Protein AF-0000000085146645 (afdb_homodimer)

InterPro domains:
  IPR000453 Chorismate synthase [MF_00300] (8-371)
  IPR000453 Chorismate synthase [PF01264] (8-364)
  IPR000453 Chorismate synthase [PIRSF001456] (1-369)
  IPR000453 Chorismate synthase [PTHR21085] (1-373)
  IPR000453 Chorismate synthase [TIGR00033] (8-369)
  IPR000453 Chorismate synthase [cd07304] (8-362)
  IPR020541 Chorismate synthase, conserved site [PS00787] (14-29)
  IPR020541 Chorismate synthase, conserved site [PS00788] (123-139)
  IPR020541 Chorismate synthase, conserved site [PS00789] (338-354)
  IPR035904 Chorismate synthase AroC superfamily [G3DSA:3.60.150.10] (7-377)
  IPR035904 Chorismate synthase AroC superfamily [SSF103263] (1-368)

Radius of gyration: 25.18 Å; Cα contacts (8 Å, |Δi|>4): 1843; chains: 2; bounding box: 73×65×59 Å

Solvent-accessible surface area (backbone atoms only — not comparable to full-atom values): 36967 Å² total; per-residue (Å²): 96,52,62,46,69,81,59,33,24,40,35,51,45,46,39,72,70,38,70,38,35,18,27,37,34,35,56,50,64,57,68,42,77,57,58,55,79,68,29,41,60,51,44,55,59,38,42,80,83,70,47,94,78,67,62,76,94,72,54,75,62,54,65,40,78,75,43,32,59,58,96,45,19,28,65,41,48,55,32,32,37,40,25,59,50,82,77,64,59,85,69,73,61,48,79,71,59,71,42,36,47,54,38,63,38,20,25,53,22,38,32,64,52,66,72,54,64,44,87,77,34,34,35,53,35,36,69,62,40,46,56,18,49,25,46,51,9,33,54,28,39,56,55,40,32,72,72,54,56,37,42,70,36,44,31,33,44,30,37,38,86,44,64,57,82,71,52,71,85,36,67,68,37,49,49,46,66,76,62,66,44,57,69,58,21,60,69,50,45,75,55,18,24,78,51,73,91,46,36,63,59,33,50,51,52,47,48,52,27,42,74,64,34,28,12,31,10,14,27,36,35,36,32,35,35,54,48,67,56,22,32,44,19,47,36,52,50,4,36,64,3,47,48,31,19,45,52,32,24,40,74,57,39,24,29,33,29,33,31,30,19,68,74,29,12,53,34,36,15,86,74,44,40,24,33,37,40,48,36,78,87,76,68,42,73,41,53,82,49,62,45,58,18,20,40,24,43,24,13,20,54,44,52,50,31,34,35,38,36,23,25,43,25,32,46,68,37,43,45,76,40,74,26,20,29,77,89,38,46,76,45,74,48,64,47,82,68,90,58,67,24,51,56,49,52,44,41,31,42,48,54,37,10,42,49,23,37,49,50,42,18,32,46,53,55,43,49,55,50,51,53,57,49,57,70,74,101,98,52,62,45,68,83,58,32,27,40,33,51,46,48,39,73,70,38,70,37,36,18,27,38,35,34,56,50,66,56,66,41,76,55,55,56,79,66,29,42,60,48,47,54,59,38,41,80,81,70,46,94,77,66,60,77,93,73,55,74,65,54,64,41,77,75,44,30,60,57,95,46,19,28,65,42,47,56,32,33,37,40,26,58,50,83,76,65,60,85,68,72,60,48,79,70,58,72,44,37,44,53,36,62,37,22,26,54,22,37,31,62,51,67,72,56,66,45,86,78,33,34,35,52,33,37,67,62,41,45,54,20,47,24,46,51,9,33,54,28,39,55,56,40,32,72,72,53,56,38,43,69,35,44,32,34,42,29,37,38,86,46,63,56,82,70,52,73,84,36,67,68,38,50,48,45,65,72,62,68,46,58,67,57,21,60,69,49,45,76,54,19,23,79,51,71,92,47,35,63,57,33,50,50,51,47,49,52,27,42,73,64,35,27,11,30,10,12,27,36,34,36,32,35,37,54,47,69,57,22,30,44,19,46,37,52,50,4,37,64,2,46,48,32,19,46,51,31,24,40,75,59,40,24,28,33,29,33,31,29,19,71,72,30,12,53,34,35,16,86,73,45,40,24,33,36,39,50,35,78,86,77,68,42,74,42,52,80,49,62,42,56,17,21,40,24,44,26,13,21,54,44,51,52,32,35,36,38,36,24,23,43,25,32,46,68,36,43,46,75,39,74,26,20,29,77,88,38,47,76,46,72,48,63,48,84,67,91,58,64,24,52,55,48,52,42,41,31,40,46,54,36,11,44,49,23,38,49,50,42,18,31,46,52,55,41,49,55,51,51,53,56,48,57,71,74,100

Nearest PDB structures (foldseek):
  7rca-assembly1_A  TM=9.842E-01  e=4.032E-56  Clavispora lusitaniae
  1r53-assembly1_A  TM=9.708E-01  e=3.117E-45  Saccharomyces cerevisiae
  1r52-assembly1_A  TM=9.720E-01  e=1.132E-44  Saccharomyces cerevisiae
  1r52-assembly1_C  TM=9.662E-01  e=2.618E-43  Saccharomyces cerevisiae
  1r52-assembly1_D  TM=9.661E-01  e=3.466E-43  Saccharomyces cerevisiae

Organism: Naumovozyma dairenensis (strain ATCC 10597 / BCRC 20456 / CBS 421 / NBRC 0211 / NRRL Y-12639) (NCBI:txid1071378)

Foldseek 3Di:
DQWDFDQFIKGWDDWQQDFKTAIKTANQDWFDFADQVLQVVLLLLLDPPPDPPDDPVPDAFRKDWDDQDDPRTGHNGIIIIITGDDDNPLPPLDPVLLFAQFPPACQLVVCVVPVDADSVRNICLDLSRLSRLLRSLSSLQSVQCVVFNKAKFKAFAWWAPQGHPCQLVDVVNVVCLVDPHNVQQVVLDLRSHNDPVRSVVNVVSLVVQLVVQAATKGKMKMKIARADWFFFDLPCTQLQNLLFVLQVSRPQWDDKAKQNGPVCVPPDPVGQDFCWDADPVVRGIDTPGGSVQQGDSSIGPNDMHMMMIIGGIDRDTQDWDWDATPVGHIDIDGDDDRDRRYSHSSCGSSSSSSSSSSSSSRVVVVVVVVVVVVVVD/DQWDFDQFIKGWDDWQQDFKTAIKTANQDWFDFADQVLQVVLLLLLDPPPDPPDDPVPDAFRKDWDDQDDPRIGHNGIIIIITGDDDNPLPPLDPVLLFAQFPPAQQLVVCVVPVDADSVRNICLDLSRLSRLLRSLSSLQSVQCVVFNKAKFKAFAWWAPQGHDCQLVDVVNVVCLVDPHNVQQVVLDLRSHNDPVRSVVNVVSLVVQLVVQAATKGKMKMKIARADWFFFDLPCTQLQNLLFVLQVSRPQWDDKAKQNGPVCVPPDPVGQDFCWDADPVVRDIDTPGGSVQQGDSSIGPNHMHMMMIIGGIDRDTQDWDWDATPVGHIDIDGDDDRDRRYSRSSCGSSSSSSSSSSSSSRVVVVVVVVVVVVVVD

Secondary structure (DSSP, 8-state):
--EE-SSSEEEEE--TTSSEEEEEEE-PPTT-B--HHHHHHHHHHHSS---TT--GGG-SS-EEE-SSEETTEE-SS-EEEEEE-S---GGGS-TTGGGSPPTTSSHHHHHHHHS---TTSSGGGSGGGHHHHHHHHHHHHHHHHHHH--EEEEEEEEETTEE----TT-HHHHHHHHH--HHHHHHTGGG--S-HHHHHHHHHHHHHHHHTT----EEEEEEEESPPTT-B-SSTT-HHHHHHHHHHTSTTB-EEEETTTTGGGGS-HHHHS--EEEETTTTEEEES--TT-SEETTEE-SSPEEEEEEEPPPS--SS-EEEE-TTS-EEEE---S---S--TGGGHHHHHHHHHHHHHHHHHHHHHHHHHHHHH-/--EE-SSSEEEEE--TTSSEEEEEEE-PPTT-B--HHHHHHHHHHHSS---TT--GGG-SS-EEE-SSEETTEE-SS-EEEEEE-S---GGGS-TTGGGSPPTTSSHHHHHHHHS--BTTBSGGGSGGGHHHHHHHHHHHHHHHHHHH--EEEEEEEEETTEE----TT-HHHHHHHHH--HHHHHHTGGG--S-HHHHHHHHHHHHHHHHTT----EEEEEEEESPPTT-B-SSTT-HHHHHHHHHHTSTTB-EEEETTTTGGGGS-HHHHS--EEEETTTTEEEES--TT-SEETTEE-SSPEEEEEEEPPPS--SS-EEEE-TTS-EEEE---S---S--TGGGHHHHHHHHHHHHHHHHHHHHHHHHHHHHH-

Structure (mmCIF, N/CA/C/O backbone):
data_AF-0000000085146645-model_v1
#
loop_
_entity.id
_entity.type
_entity.pdbx_description
1 polymer 'Chorismate synthase'
#
loop_
_atom_site.group_PDB
_atom_site.id
_atom_site.type_symbol
_atom_site.label_atom_id
_atom_site.label_alt_id
_atom_site.label_comp_id
_atom_site.label_asym_id
_atom_site.label_entity_id
_atom_site.label_seq_id
_atom_site.pdbx_PDB_ins_code
_atom_site.Cartn_x
_atom_site.Cartn_y
_atom_site.Cartn_z
_atom_site.occupancy
_atom_site.B_iso_or_equiv
_atom_site.auth_seq_id
_atom_site.auth_comp_id
_atom_site.auth_asym_id
_atom_site.auth_atom_id
_atom_site.pdbx_PDB_model_num
ATOM 1 N N . MET A 1 1 ? -11.82 7.742 -9.32 1 82.81 1 MET A N 1
ATOM 2 C CA . MET A 1 1 ? -11.203 6.953 -10.383 1 82.81 1 MET A CA 1
ATOM 3 C C . MET A 1 1 ? -11.664 5.5 -10.312 1 82.81 1 MET A C 1
ATOM 5 O O . MET A 1 1 ? -11.648 4.887 -9.242 1 82.81 1 MET A O 1
ATOM 9 N N . SER A 1 2 ? -12.125 5.027 -11.336 1 94.31 2 SER A N 1
ATOM 10 C CA . SER A 1 2 ? -12.781 3.727 -11.406 1 94.31 2 SER A CA 1
ATOM 11 C C . SER A 1 2 ? -11.984 2.744 -12.25 1 94.31 2 SER A C 1
ATOM 13 O O . SER A 1 2 ? -12.477 1.673 -12.602 1 94.31 2 SER A O 1
ATOM 15 N N . THR A 1 3 ? -10.758 3.148 -12.586 1 97.56 3 THR A N 1
ATOM 16 C CA . THR A 1 3 ? -9.93 2.316 -13.453 1 97.56 3 THR A CA 1
ATOM 17 C C . THR A 1 3 ? -8.641 1.914 -12.75 1 97.56 3 THR A C 1
ATOM 19 O O . THR A 1 3 ? -8.016 2.73 -12.062 1 97.56 3 THR A O 1
ATOM 22 N N . PHE A 1 4 ? -8.227 0.668 -12.938 1 98.31 4 PHE A N 1
ATOM 23 C CA . PHE A 1 4 ? -7 0.129 -12.359 1 98.31 4 PHE A CA 1
ATOM 24 C C . PHE A 1 4 ? -6.152 -0.554 -13.422 1 98.31 4 PHE A C 1
ATOM 26 O O . PHE A 1 4 ? -6.656 -1.37 -14.195 1 98.31 4 PHE A O 1
ATOM 33 N N . GLY A 1 5 ? -4.84 -0.181 -13.461 1 97.88 5 GLY A N 1
ATOM 34 C CA . GLY A 1 5 ? -3.924 -0.794 -14.406 1 97.88 5 GLY A CA 1
ATOM 35 C C . GLY A 1 5 ? -3.52 0.137 -15.531 1 97.88 5 GLY A C 1
ATOM 36 O O . GLY A 1 5 ? -4.117 1.2 -15.711 1 97.88 5 GLY A O 1
ATOM 37 N N . LYS A 1 6 ? -2.49 -0.264 -16.344 1 97.19 6 LYS A N 1
ATOM 38 C CA . LYS A 1 6 ? -1.971 0.554 -17.438 1 97.19 6 LYS A CA 1
ATOM 39 C C . LYS A 1 6 ? -2.195 -0.124 -18.781 1 97.19 6 LYS A C 1
ATOM 41 O O . LYS A 1 6 ? -2.781 0.47 -19.703 1 97.19 6 LYS A O 1
ATOM 46 N N . LEU A 1 7 ? -1.665 -1.356 -18.922 1 98.06 7 LEU A N 1
ATOM 47 C CA . LEU A 1 7 ? -1.851 -2.117 -20.156 1 98.06 7 LEU A CA 1
ATOM 48 C C . LEU A 1 7 ? -2.98 -3.131 -20 1 98.06 7 LEU A C 1
ATOM 50 O O . LEU A 1 7 ? -3.801 -3.293 -20.906 1 98.06 7 LEU A O 1
ATOM 54 N N . PHE A 1 8 ? -2.965 -3.941 -18.969 1 98.38 8 PHE A N 1
ATOM 55 C CA . PHE A 1 8 ? -4.121 -4.715 -18.531 1 98.38 8 PHE A CA 1
ATOM 56 C C . PHE A 1 8 ? -4.973 -3.914 -17.562 1 98.38 8 PHE A C 1
ATOM 58 O O . PHE A 1 8 ? -4.695 -3.885 -16.359 1 98.38 8 PHE A O 1
ATOM 65 N N . LYS A 1 9 ? -6.062 -3.371 -18.031 1 97.75 9 LYS A N 1
ATOM 66 C CA . LYS A 1 9 ? -6.816 -2.352 -17.312 1 97.75 9 LYS A CA 1
ATOM 67 C C . LYS A 1 9 ? -8.242 -2.811 -17.031 1 97.75 9 LYS A C 1
ATOM 69 O O . LYS A 1 9 ? -8.883 -3.41 -17.891 1 97.75 9 LYS A O 1
ATOM 74 N N . VAL A 1 10 ? -8.703 -2.525 -15.844 1 98.75 10 VAL A N 1
ATOM 75 C CA . VAL A 1 10 ? -10.094 -2.828 -15.508 1 98.75 10 VAL A CA 1
ATOM 76 C C . VAL A 1 10 ? -10.812 -1.554 -15.062 1 98.75 10 VAL A C 1
ATOM 78 O O . VAL A 1 10 ? -10.273 -0.772 -14.281 1 98.75 10 VAL A O 1
ATOM 81 N N . THR A 1 11 ? -11.875 -1.227 -15.633 1 98.5 11 THR A N 1
ATOM 82 C CA . THR A 1 11 ? -12.797 -0.184 -15.195 1 98.5 11 THR A CA 1
ATOM 83 C C . THR A 1 11 ? -14.094 -0.795 -14.664 1 98.5 11 THR A C 1
ATOM 85 O O . THR A 1 11 ? -14.773 -1.538 -15.367 1 98.5 11 THR A O 1
ATOM 88 N N . THR A 1 12 ? -14.453 -0.524 -13.422 1 97.94 12 THR A N 1
ATOM 89 C CA . THR A 1 12 ? -15.672 -1.071 -12.844 1 97.94 12 THR A CA 1
ATOM 90 C C . THR A 1 12 ? -16.781 -0.031 -12.852 1 97.94 12 THR A C 1
ATOM 92 O O . THR A 1 12 ? -16.531 1.166 -12.984 1 97.94 12 THR A O 1
ATOM 95 N N . TYR A 1 13 ? -18.016 -0.525 -12.789 1 95.69 13 TYR A N 1
ATOM 96 C CA . TYR A 1 13 ? -19.188 0.35 -12.648 1 95.69 13 TYR A CA 1
ATOM 97 C C . TYR A 1 13 ? -20.219 -0.271 -11.727 1 95.69 13 TYR A C 1
ATOM 99 O O . TYR A 1 13 ? -20.141 -1.457 -11.398 1 95.69 13 TYR A O 1
ATOM 107 N N . GLY A 1 14 ? -21.156 0.613 -11.312 1 90.69 14 GLY A N 1
ATOM 108 C CA . GLY A 1 14 ? -22.344 0.15 -10.602 1 90.69 14 GLY A CA 1
ATOM 109 C C . GLY A 1 14 ? -22.297 0.441 -9.109 1 90.69 14 GLY A C 1
ATOM 110 O O . GLY A 1 14 ? -21.219 0.427 -8.508 1 90.69 14 GLY A O 1
ATOM 111 N N . GLU A 1 15 ? -23.453 0.707 -8.586 1 85.5 15 GLU A N 1
ATOM 112 C CA . GLU A 1 15 ? -23.688 0.853 -7.152 1 85.5 15 GLU A CA 1
ATOM 113 C C . GLU A 1 15 ? -24.469 -0.34 -6.594 1 85.5 15 GLU A C 1
ATOM 115 O O . GLU A 1 15 ? -25.031 -1.127 -7.352 1 85.5 15 GLU A O 1
ATOM 120 N N . SER A 1 16 ? -24.562 -0.503 -5.332 1 78.94 16 SER A N 1
ATOM 121 C CA . SER A 1 16 ? -25.156 -1.659 -4.664 1 78.94 16 SER A CA 1
ATOM 122 C C . SER A 1 16 ? -26.609 -1.851 -5.07 1 78.94 16 SER A C 1
ATOM 124 O O . SER A 1 16 ? -27.078 -2.982 -5.219 1 78.94 16 SER A O 1
ATOM 126 N N . HIS A 1 17 ? -27.312 -0.813 -5.324 1 78.38 17 HIS A N 1
ATOM 127 C CA . HIS A 1 17 ? -28.75 -0.969 -5.516 1 78.38 17 HIS A CA 1
ATOM 128 C C . HIS A 1 17 ? -29.156 -0.636 -6.945 1 78.38 17 HIS A C 1
ATOM 130 O O . HIS A 1 17 ? -30.344 -0.47 -7.238 1 78.38 17 HIS A O 1
ATOM 136 N N . CYS A 1 18 ? -28.188 -0.656 -7.746 1 86 18 CYS A N 1
ATOM 137 C CA . CYS A 1 18 ? -28.516 -0.415 -9.148 1 86 18 CYS A CA 1
ATOM 138 C C . CYS A 1 18 ? -28.875 -1.718 -9.859 1 86 18 CYS A C 1
ATOM 140 O O . CYS A 1 18 ? -28.906 -2.779 -9.234 1 86 18 CYS A O 1
ATOM 142 N N . LYS A 1 19 ? -29.172 -1.614 -11.109 1 89.06 19 LYS A N 1
ATOM 143 C CA . LYS A 1 19 ? -29.641 -2.76 -11.883 1 89.06 19 LYS A CA 1
ATOM 144 C C . LYS A 1 19 ? -28.562 -3.826 -12.008 1 89.06 19 LYS A C 1
ATOM 146 O O . LYS A 1 19 ? -28.859 -5.023 -12.023 1 89.06 19 LYS A O 1
ATOM 151 N N . SER A 1 20 ? -27.344 -3.381 -12.188 1 93.62 20 SER A N 1
ATOM 152 C CA . SER A 1 20 ? -26.234 -4.324 -12.352 1 93.62 20 SER A CA 1
ATOM 153 C C . SER A 1 20 ? -24.906 -3.693 -11.945 1 93.62 20 SER A C 1
ATOM 155 O O . SER A 1 20 ? -24.812 -2.471 -11.82 1 93.62 20 SER A O 1
ATOM 157 N N . VAL A 1 21 ? -24.016 -4.57 -11.609 1 94.81 21 VAL A N 1
ATOM 158 C CA . VAL A 1 21 ? -22.609 -4.191 -11.469 1 94.81 21 VAL A CA 1
ATOM 159 C C . VAL A 1 21 ? -21.766 -4.914 -12.523 1 94.81 21 VAL A C 1
ATOM 161 O O . VAL A 1 21 ? -22.219 -5.883 -13.133 1 94.81 21 VAL A O 1
ATOM 164 N N . GLY A 1 22 ? -20.594 -4.352 -12.797 1 96.69 22 GLY A N 1
ATOM 165 C CA . GLY A 1 22 ? -19.75 -4.984 -13.805 1 96.69 22 GLY A CA 1
ATOM 166 C C . GLY A 1 22 ? -18.438 -4.27 -14.008 1 96.69 22 GLY A C 1
ATOM 167 O O . GLY A 1 22 ? -17.969 -3.533 -13.133 1 96.69 22 GLY A O 1
ATOM 168 N N . CYS A 1 23 ? -17.781 -4.688 -15.141 1 98.56 23 CYS A N 1
ATOM 169 C CA . CYS A 1 23 ? -16.484 -4.098 -15.469 1 98.56 23 CYS A CA 1
ATOM 170 C C . CYS A 1 23 ? -16.203 -4.199 -16.953 1 98.56 23 CYS A C 1
ATOM 172 O O . CYS A 1 23 ? -16.906 -4.906 -17.688 1 98.56 23 CYS A O 1
ATOM 174 N N . ILE A 1 24 ? -15.312 -3.387 -17.422 1 98.69 24 ILE A N 1
ATOM 175 C CA . ILE A 1 24 ? -14.672 -3.479 -18.734 1 98.69 24 ILE A CA 1
ATOM 176 C C . ILE A 1 24 ? -13.18 -3.756 -18.547 1 98.69 24 ILE A C 1
ATOM 178 O O . ILE A 1 24 ? -12.492 -3.047 -17.812 1 98.69 24 ILE A O 1
ATOM 182 N N . VAL A 1 25 ? -12.711 -4.809 -19.156 1 98.75 25 VAL A N 1
ATOM 183 C CA . VAL A 1 25 ? -11.297 -5.164 -19.125 1 98.75 25 VAL A CA 1
ATOM 184 C C . VAL A 1 25 ? -10.664 -4.898 -20.5 1 98.75 25 VAL A C 1
ATOM 186 O O . VAL A 1 25 ? -11.117 -5.438 -21.5 1 98.75 25 VAL A O 1
ATOM 189 N N . ASP A 1 26 ? -9.656 -4.082 -20.469 1 98.38 26 ASP A N 1
ATOM 190 C CA . ASP A 1 26 ? -8.875 -3.773 -21.672 1 98.38 26 ASP A CA 1
ATOM 191 C C . ASP A 1 26 ? -7.469 -4.352 -21.578 1 98.38 26 ASP A C 1
ATOM 193 O O . ASP A 1 26 ? -6.898 -4.434 -20.484 1 98.38 26 ASP A O 1
ATOM 197 N N . GLY A 1 27 ? -6.973 -4.812 -22.703 1 98 27 GLY A N 1
ATOM 198 C CA . GLY A 1 27 ? -5.605 -5.305 -22.734 1 98 27 GLY A CA 1
ATOM 199 C C . GLY A 1 27 ? -5.512 -6.816 -22.609 1 98 27 GLY A C 1
ATOM 200 O O . GLY A 1 27 ? -4.418 -7.363 -22.438 1 98 27 GLY A O 1
ATOM 201 N N . VAL A 1 28 ? -6.656 -7.504 -22.719 1 97.94 28 VAL A N 1
ATOM 202 C CA . VAL A 1 28 ? -6.641 -8.961 -22.734 1 97.94 28 VAL A CA 1
ATOM 203 C C . VAL A 1 28 ? -6.035 -9.461 -24.047 1 97.94 28 VAL A C 1
ATOM 205 O O . VAL A 1 28 ? -6.395 -8.977 -25.125 1 97.94 28 VAL A O 1
ATOM 208 N N . PRO A 1 29 ? -5.152 -10.406 -23.953 1 96.88 29 PRO A N 1
ATOM 209 C CA . PRO A 1 29 ? -4.566 -10.922 -25.188 1 96.88 29 PRO A CA 1
ATOM 210 C C . PRO A 1 29 ? -5.605 -11.562 -26.109 1 96.88 29 PRO A C 1
ATOM 212 O O . PRO A 1 29 ? -6.516 -12.242 -25.625 1 96.88 29 PRO A O 1
ATOM 215 N N . PRO A 1 30 ? -5.43 -11.367 -27.453 1 97.69 30 PRO A N 1
ATOM 216 C CA . PRO A 1 30 ? -6.316 -12.062 -28.391 1 97.69 30 PRO A CA 1
ATOM 217 C C . PRO A 1 30 ? -6.02 -13.562 -28.484 1 97.69 30 PRO A C 1
ATOM 219 O O . PRO A 1 30 ? -4.863 -13.969 -28.375 1 97.69 30 PRO A O 1
ATOM 222 N N . GLY A 1 31 ? -7.086 -14.352 -28.625 1 97.94 31 GLY A N 1
ATOM 223 C CA . GLY A 1 31 ? -6.918 -15.758 -28.953 1 97.94 31 GLY A CA 1
ATOM 224 C C . GLY A 1 31 ? -7.02 -16.672 -27.734 1 97.94 31 GLY A C 1
ATOM 225 O O . GLY A 1 31 ? -7.023 -17.891 -27.875 1 97.94 31 GLY A O 1
ATOM 226 N N . MET A 1 32 ? -7.168 -16.094 -26.562 1 97.69 32 MET A N 1
ATOM 227 C CA . MET A 1 32 ? -7.332 -16.906 -25.359 1 97.69 32 MET A CA 1
ATOM 228 C C . MET A 1 32 ? -8.75 -17.469 -25.266 1 97.69 32 MET A C 1
ATOM 230 O O . MET A 1 32 ? -9.719 -16.766 -25.562 1 97.69 32 MET A O 1
ATOM 234 N N . THR A 1 33 ? -8.859 -18.766 -24.859 1 98.38 33 THR A N 1
ATOM 235 C CA . THR A 1 33 ? -10.18 -19.312 -24.594 1 98.38 33 THR A CA 1
ATOM 236 C C . THR A 1 33 ? -10.789 -18.688 -23.344 1 98.38 33 THR A C 1
ATOM 238 O O . THR A 1 33 ? -10.125 -18.578 -22.312 1 98.38 33 THR A O 1
ATOM 241 N N . LEU A 1 34 ? -12.023 -18.312 -23.453 1 98.31 34 LEU A N 1
ATOM 242 C CA . LEU A 1 34 ? -12.68 -17.672 -22.312 1 98.31 34 LEU A CA 1
ATOM 243 C C . LEU A 1 34 ? -14.195 -17.797 -22.422 1 98.31 34 LEU A C 1
ATOM 245 O O . LEU A 1 34 ? -14.773 -17.484 -23.469 1 98.31 34 LEU A O 1
ATOM 249 N N . THR A 1 35 ? -14.812 -18.312 -21.422 1 98.19 35 THR A N 1
ATOM 250 C CA . THR A 1 35 ? -16.266 -18.359 -21.266 1 98.19 35 THR A CA 1
ATOM 251 C C . THR A 1 35 ? -16.672 -17.938 -19.875 1 98.19 35 THR A C 1
ATOM 253 O O . THR A 1 35 ? -15.828 -17.703 -19.016 1 98.19 35 THR A O 1
ATOM 256 N N . GLU A 1 36 ? -17.938 -17.797 -19.656 1 98.19 36 GLU A N 1
ATOM 257 C CA . GLU A 1 36 ? -18.453 -17.438 -18.328 1 98.19 36 GLU A CA 1
ATOM 258 C C . GLU A 1 36 ? -18.047 -18.469 -17.297 1 98.19 36 GLU A C 1
ATOM 260 O O . GLU A 1 36 ? -17.812 -18.125 -16.125 1 98.19 36 GLU A O 1
ATOM 265 N N . ALA A 1 37 ? -17.891 -19.688 -17.672 1 97.81 37 ALA A N 1
ATOM 266 C CA . ALA A 1 37 ? -17.562 -20.781 -16.766 1 97.81 37 ALA A CA 1
ATOM 267 C C . ALA A 1 37 ? -16.156 -20.609 -16.188 1 97.81 37 ALA A C 1
ATOM 269 O O . ALA A 1 37 ? -15.844 -21.141 -15.117 1 97.81 37 ALA A O 1
ATOM 270 N N . ASP A 1 38 ? -15.312 -19.844 -16.891 1 98 38 ASP A N 1
ATOM 271 C CA . ASP A 1 38 ? -13.961 -19.562 -16.422 1 98 38 ASP A CA 1
ATOM 272 C C . ASP A 1 38 ? -13.969 -18.5 -15.312 1 98 38 ASP A C 1
ATOM 274 O O . ASP A 1 38 ? -13.031 -18.422 -14.523 1 98 38 ASP A O 1
ATOM 278 N N . ILE A 1 39 ? -15.016 -17.734 -15.242 1 98.31 39 ILE A N 1
ATOM 279 C CA . ILE A 1 39 ? -15.078 -16.578 -14.367 1 98.31 39 ILE A CA 1
ATOM 280 C C . ILE A 1 39 ? -15.953 -16.891 -13.156 1 98.31 39 ILE A C 1
ATOM 282 O O . ILE A 1 39 ? -15.633 -16.5 -12.031 1 98.31 39 ILE A O 1
ATOM 286 N N . GLN A 1 40 ? -16.984 -17.656 -13.336 1 97.38 40 GLN A N 1
ATOM 287 C CA . GLN A 1 40 ? -18.062 -17.859 -12.383 1 97.38 40 GLN A CA 1
ATOM 288 C C . GLN A 1 40 ? -17.547 -18.469 -11.078 1 97.38 40 GLN A C 1
ATOM 290 O O . GLN A 1 40 ? -18.016 -18.125 -9.992 1 97.38 40 GLN A O 1
ATOM 295 N N . PRO A 1 41 ? -16.594 -19.391 -11.125 1 96.31 41 PRO A N 1
ATOM 296 C CA . PRO A 1 41 ? -16.125 -19.984 -9.875 1 96.31 41 PRO A CA 1
ATOM 297 C C . PRO A 1 41 ? -15.602 -18.953 -8.883 1 96.31 41 PRO A C 1
ATOM 299 O O . PRO A 1 41 ? -15.875 -19.047 -7.68 1 96.31 41 PRO A O 1
ATOM 302 N N . GLN A 1 42 ? -14.852 -17.953 -9.32 1 97 42 GLN A N 1
ATOM 303 C CA . GLN A 1 42 ? -14.336 -16.922 -8.43 1 97 42 GLN A CA 1
ATOM 304 C C . GLN A 1 42 ? -15.469 -16.062 -7.867 1 97 42 GLN A C 1
ATOM 306 O O . GLN A 1 42 ? -15.43 -15.656 -6.703 1 97 42 GLN A O 1
ATOM 311 N N . LEU A 1 43 ? -16.438 -15.789 -8.695 1 96.81 43 LEU A N 1
ATOM 312 C CA . LEU A 1 43 ? -17.594 -15.031 -8.227 1 96.81 43 LEU A CA 1
ATOM 313 C C . LEU A 1 43 ? -18.359 -15.82 -7.172 1 96.81 43 LEU A C 1
ATOM 315 O O . LEU A 1 43 ? -18.844 -15.25 -6.191 1 96.81 43 LEU A O 1
ATOM 319 N N . THR A 1 44 ? -18.469 -17.109 -7.379 1 94.38 44 THR A N 1
ATOM 320 C CA . THR A 1 44 ? -19.141 -17.984 -6.414 1 94.38 44 THR A CA 1
ATOM 321 C C . THR A 1 44 ? -18.391 -17.984 -5.082 1 94.38 44 THR A C 1
ATOM 323 O O . THR A 1 44 ? -19.016 -17.938 -4.02 1 94.38 44 THR A O 1
ATOM 326 N N . ARG A 1 45 ? -17.109 -18.047 -5.137 1 94.62 45 ARG A N 1
ATOM 327 C CA . ARG A 1 45 ? -16.266 -18.031 -3.939 1 94.62 45 ARG A CA 1
ATOM 328 C C . ARG A 1 45 ? -16.453 -16.734 -3.164 1 94.62 45 ARG A C 1
ATOM 330 O O . ARG A 1 45 ? -16.312 -16.719 -1.94 1 94.62 45 ARG A O 1
ATOM 337 N N . ARG A 1 46 ? -16.781 -15.648 -3.814 1 94.25 46 ARG A N 1
ATOM 338 C CA . ARG A 1 46 ? -16.891 -14.328 -3.205 1 94.25 46 ARG A CA 1
ATOM 339 C C . ARG A 1 46 ? -18.25 -14.172 -2.514 1 94.25 46 ARG A C 1
ATOM 341 O O . ARG A 1 46 ? -18.391 -13.344 -1.606 1 94.25 46 ARG A O 1
ATOM 348 N N . ARG A 1 47 ? -19.188 -14.867 -2.939 1 86.94 47 ARG A N 1
ATOM 349 C CA . ARG A 1 47 ? -20.562 -14.695 -2.494 1 86.94 47 ARG A CA 1
ATOM 350 C C . ARG A 1 47 ? -20.719 -15.07 -1.024 1 86.94 47 ARG A C 1
ATOM 352 O O . ARG A 1 47 ? -20.109 -16.031 -0.558 1 86.94 47 ARG A O 1
ATOM 359 N N . PRO A 1 48 ? -21.578 -14.328 -0.37 1 73.56 48 PRO A N 1
ATOM 360 C CA . PRO A 1 48 ? -21.859 -14.703 1.017 1 73.56 48 PRO A CA 1
ATOM 361 C C . PRO A 1 48 ? -22.625 -16.016 1.126 1 73.56 48 PRO A C 1
ATOM 363 O O . PRO A 1 48 ? -23.266 -16.438 0.164 1 73.56 48 PRO A O 1
ATOM 366 N N . GLY A 1 49 ? -22.703 -16.562 2.268 1 61.91 49 GLY A N 1
ATOM 367 C CA . GLY A 1 49 ? -23.562 -17.672 2.621 1 61.91 49 GLY A CA 1
ATOM 368 C C . GLY A 1 49 ? -23.203 -18.969 1.901 1 61.91 49 GLY A C 1
ATOM 369 O O . GLY A 1 49 ? -24.078 -19.75 1.53 1 61.91 49 GLY A O 1
ATOM 370 N N . GLN A 1 50 ? -21.875 -19.109 1.441 1 56.12 50 GLN A N 1
ATOM 371 C CA . GLN A 1 50 ? -21.5 -20.281 0.667 1 56.12 50 GLN A CA 1
ATOM 372 C C . GLN A 1 50 ? -21.641 -21.562 1.502 1 56.12 50 GLN A C 1
ATOM 374 O O . GLN A 1 50 ? -20.984 -21.688 2.543 1 56.12 50 GLN A O 1
ATOM 379 N N . SER A 1 51 ? -22.75 -21.781 2.041 1 46.03 51 SER A N 1
ATOM 380 C CA . SER A 1 51 ? -22.906 -23.094 2.662 1 46.03 51 SER A CA 1
ATOM 381 C C . SER A 1 51 ? -23.016 -24.203 1.612 1 46.03 51 SER A C 1
ATOM 383 O O . SER A 1 51 ? -23.328 -23.938 0.451 1 46.03 51 SER A O 1
ATOM 385 N N . LYS A 1 52 ? -22.438 -25.375 1.9 1 44.66 52 LYS A N 1
ATOM 386 C CA . LYS A 1 52 ? -22.438 -26.578 1.086 1 44.66 52 LYS A CA 1
ATOM 387 C C . LYS A 1 52 ? -23.734 -26.703 0.296 1 44.66 52 LYS A C 1
ATOM 389 O O . LYS A 1 52 ? -23.797 -27.453 -0.686 1 44.66 52 LYS A O 1
ATOM 394 N N . LEU A 1 53 ? -24.797 -26.266 0.79 1 37.44 53 LEU A N 1
ATOM 395 C CA . LEU A 1 53 ? -26.125 -26.641 0.283 1 37.44 53 LEU A CA 1
ATOM 396 C C . LEU A 1 53 ? -26.578 -25.656 -0.792 1 37.44 53 LEU A C 1
ATOM 398 O O . LEU A 1 53 ? -27.75 -25.688 -1.192 1 37.44 53 LEU A O 1
ATOM 402 N N . SER A 1 54 ? -25.781 -24.734 -1.127 1 39.09 54 SER A N 1
ATOM 403 C CA . SER A 1 54 ? -26.344 -23.844 -2.139 1 39.09 54 SER A CA 1
ATOM 404 C C . SER A 1 54 ? -26.359 -24.516 -3.512 1 39.09 54 SER A C 1
ATOM 406 O O . SER A 1 54 ? -25.375 -25.141 -3.92 1 39.09 54 SER A O 1
ATOM 408 N N . THR A 1 55 ? -27.516 -24.891 -4.16 1 39.31 55 THR A N 1
ATOM 409 C CA . THR A 1 55 ? -27.703 -25.484 -5.477 1 39.31 55 THR A CA 1
ATOM 410 C C . THR A 1 55 ? -27.281 -24.516 -6.578 1 39.31 55 THR A C 1
ATOM 412 O O . THR A 1 55 ? -27.469 -23.297 -6.453 1 39.31 55 THR A O 1
ATOM 415 N N . PRO A 1 56 ? -26.594 -24.938 -7.613 1 43.31 56 PRO A N 1
ATOM 416 C CA . PRO A 1 56 ? -26.094 -24.219 -8.797 1 43.31 56 PRO A CA 1
ATOM 417 C C . PRO A 1 56 ? -27.188 -23.375 -9.469 1 43.31 56 PRO A C 1
ATOM 419 O O . PRO A 1 56 ? -26.891 -22.328 -10.031 1 43.31 56 PRO A O 1
ATOM 422 N N . ARG A 1 57 ? -28.406 -23.891 -9.766 1 42.16 57 ARG A N 1
ATOM 423 C CA . ARG A 1 57 ? -29.516 -23.281 -10.508 1 42.16 57 ARG A CA 1
ATOM 424 C C . ARG A 1 57 ? -29.906 -21.938 -9.922 1 42.16 57 ARG A C 1
ATOM 426 O O . ARG A 1 57 ? -30.578 -21.141 -10.578 1 42.16 57 ARG A O 1
ATOM 433 N N . ASN A 1 58 ? -29.703 -21.609 -8.75 1 46.28 58 ASN A N 1
ATOM 434 C CA . ASN A 1 58 ? -30.109 -20.422 -7.992 1 46.28 58 ASN A CA 1
ATOM 435 C C . ASN A 1 58 ? -28.906 -19.547 -7.645 1 46.28 58 ASN A C 1
ATOM 437 O O . ASN A 1 58 ? -28.891 -18.906 -6.59 1 46.28 58 ASN A O 1
ATOM 441 N N . GLU A 1 59 ? -28.047 -19.625 -8.703 1 55.31 59 GLU A N 1
ATOM 442 C CA . GLU A 1 59 ? -26.781 -18.984 -8.398 1 55.31 59 GLU A CA 1
ATOM 443 C C . GLU A 1 59 ? -26.906 -17.469 -8.461 1 55.31 59 GLU A C 1
ATOM 445 O O . GLU A 1 59 ? -27.312 -16.906 -9.477 1 55.31 59 GLU A O 1
ATOM 450 N N . LYS A 1 60 ? -26.797 -16.844 -7.414 1 74.44 60 LYS A N 1
ATOM 451 C CA . LYS A 1 60 ? -26.719 -15.383 -7.305 1 74.44 60 LYS A CA 1
ATOM 452 C C . LYS A 1 60 ? -25.391 -14.859 -7.828 1 74.44 60 LYS A C 1
ATOM 454 O O . LYS A 1 60 ? -24.438 -15.617 -7.992 1 74.44 60 LYS A O 1
ATOM 459 N N . ASP A 1 61 ? -25.375 -13.883 -8.57 1 87.38 61 ASP A N 1
ATOM 460 C CA . ASP A 1 61 ? -24.219 -13.164 -9.109 1 87.38 61 ASP A CA 1
ATOM 461 C C . ASP A 1 61 ? -23.688 -13.852 -10.359 1 87.38 61 ASP A C 1
ATOM 463 O O . ASP A 1 61 ? -22.484 -14.094 -10.477 1 87.38 61 ASP A O 1
ATOM 467 N N . LYS A 1 62 ? -24.562 -14.211 -11.281 1 93.81 62 LYS A N 1
ATOM 468 C CA . LYS A 1 62 ? -24.172 -14.805 -12.555 1 93.81 62 LYS A CA 1
ATOM 469 C C . LYS A 1 62 ? -23.516 -13.773 -13.469 1 93.81 62 LYS A C 1
ATOM 471 O O . LYS A 1 62 ? -24.062 -12.688 -13.672 1 93.81 62 LYS A O 1
ATOM 476 N N . VAL A 1 63 ? -22.391 -14.172 -14.07 1 97.62 63 VAL A N 1
ATOM 477 C CA . VAL A 1 63 ? -21.672 -13.25 -14.938 1 97.62 63 VAL A CA 1
ATOM 478 C C . VAL A 1 63 ? -22.141 -13.422 -16.375 1 97.62 63 VAL A C 1
ATOM 480 O O . VAL A 1 63 ? -22.391 -14.547 -16.828 1 97.62 63 VAL A O 1
ATOM 483 N N . GLU A 1 64 ? -22.297 -12.344 -17.094 1 97.81 64 GLU A N 1
ATOM 484 C CA . GLU A 1 64 ? -22.594 -12.305 -18.516 1 97.81 64 GLU A CA 1
ATOM 485 C C . GLU A 1 64 ? -21.516 -11.523 -19.281 1 97.81 64 GLU A C 1
ATOM 487 O O . GLU A 1 64 ? -21.312 -10.336 -19.031 1 97.81 64 GLU A O 1
ATOM 492 N N . ILE A 1 65 ? -20.922 -12.18 -20.203 1 98.19 65 ILE A N 1
ATOM 493 C CA . ILE A 1 65 ? -19.953 -11.508 -21.062 1 98.19 65 ILE A CA 1
ATOM 494 C C . ILE A 1 65 ? -20.688 -10.789 -22.188 1 98.19 65 ILE A C 1
ATOM 496 O O . ILE A 1 65 ? -21.453 -11.406 -22.922 1 98.19 65 ILE A O 1
ATOM 500 N N . GLN A 1 66 ? -20.406 -9.523 -22.375 1 98.12 66 GLN A N 1
ATOM 501 C CA . GLN A 1 66 ? -21.172 -8.688 -23.281 1 98.12 66 GLN A CA 1
ATOM 502 C C . GLN A 1 66 ? -20.406 -8.445 -24.578 1 98.12 66 GLN A C 1
ATOM 504 O O . GLN A 1 66 ? -21 -8.133 -25.609 1 98.12 66 GLN A O 1
ATOM 509 N N . SER A 1 67 ? -19.062 -8.523 -24.578 1 98 67 SER A N 1
ATOM 510 C CA . SER A 1 67 ? -18.25 -8.172 -25.734 1 98 67 SER A CA 1
ATOM 511 C C . SER A 1 67 ? -16.859 -8.781 -25.641 1 98 67 SER A C 1
ATOM 513 O O . SER A 1 67 ? -16.484 -9.336 -24.609 1 98 67 SER A O 1
ATOM 515 N N . GLY A 1 68 ? -16.109 -8.766 -26.719 1 97.94 68 GLY A N 1
ATOM 516 C CA . GLY A 1 68 ? -14.68 -9.055 -26.734 1 97.94 68 GLY A CA 1
ATOM 517 C C . GLY A 1 68 ? -14.375 -10.523 -26.984 1 97.94 68 GLY A C 1
ATOM 518 O O . GLY A 1 68 ? -13.211 -10.922 -27.062 1 97.94 68 GLY A O 1
ATOM 519 N N . ILE A 1 69 ? -15.445 -11.336 -27.109 1 97.81 69 ILE A N 1
ATOM 520 C CA . ILE A 1 69 ? -15.266 -12.773 -27.297 1 97.81 69 ILE A CA 1
ATOM 521 C C . ILE A 1 69 ? -16.10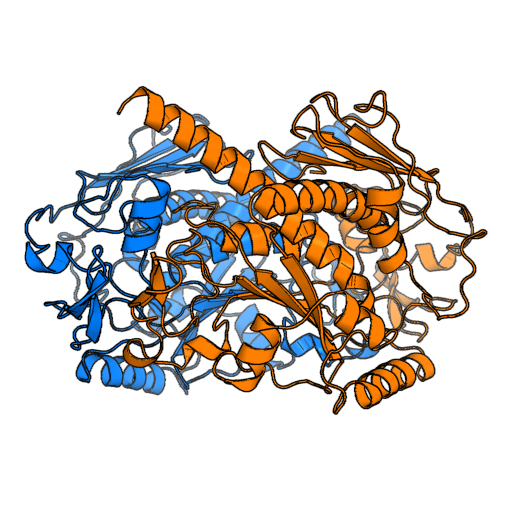9 -13.242 -28.484 1 97.81 69 ILE A C 1
ATOM 523 O O . ILE A 1 69 ? -17.25 -12.812 -28.656 1 97.81 69 ILE A O 1
ATOM 527 N N . GLU A 1 70 ? -15.57 -14.031 -29.312 1 97.12 70 GLU A N 1
ATOM 528 C CA . GLU A 1 70 ? -16.25 -14.758 -30.375 1 97.12 70 GLU A CA 1
ATOM 529 C C . GLU A 1 70 ? -15.734 -16.188 -30.469 1 97.12 70 GLU A C 1
ATOM 531 O O . GLU A 1 70 ? -14.523 -16.438 -30.391 1 97.12 70 GLU A O 1
ATOM 536 N N . PHE A 1 71 ? -16.656 -17.156 -30.547 1 97.25 71 PHE A N 1
ATOM 537 C CA . PHE A 1 71 ? -16.344 -18.578 -30.609 1 97.25 71 PHE A CA 1
ATOM 538 C C . PHE A 1 71 ? -15.461 -18.984 -29.438 1 97.25 71 PHE A C 1
ATOM 540 O O . PHE A 1 71 ? -14.469 -19.688 -29.625 1 97.25 71 PHE A O 1
ATOM 547 N N . ASN A 1 72 ? -15.68 -18.328 -28.297 1 97.75 72 ASN A N 1
ATOM 548 C CA . ASN A 1 72 ? -15.031 -18.641 -27.031 1 97.75 72 ASN A CA 1
ATOM 549 C C . ASN A 1 72 ? -13.555 -18.25 -27.047 1 97.75 72 ASN A C 1
ATOM 551 O O . ASN A 1 72 ? -12.742 -18.844 -26.328 1 97.75 72 ASN A O 1
ATOM 555 N N . LYS A 1 73 ? -13.258 -17.297 -27.938 1 98.31 73 LYS A N 1
ATOM 556 C CA . LYS A 1 73 ? -11.906 -16.75 -27.984 1 98.31 73 LYS A CA 1
ATOM 557 C C . LYS A 1 73 ? -11.906 -15.242 -27.781 1 98.31 73 LYS A C 1
ATOM 559 O O . LYS A 1 73 ? -12.781 -14.547 -28.297 1 98.31 73 LYS A O 1
ATOM 564 N N . THR A 1 74 ? -10.953 -14.805 -27.016 1 98.44 74 THR A N 1
ATOM 565 C CA . THR A 1 74 ? -10.82 -13.359 -26.828 1 98.44 74 THR A CA 1
ATOM 566 C C . THR A 1 74 ? -10.383 -12.695 -28.141 1 98.44 74 THR A C 1
ATOM 568 O O . THR A 1 74 ? -9.555 -13.234 -28.875 1 98.44 74 THR A O 1
ATOM 571 N N . LEU A 1 75 ? -10.836 -11.516 -28.438 1 97.94 75 LEU A N 1
ATOM 572 C CA . LEU A 1 75 ? -10.578 -10.82 -29.703 1 97.94 75 LEU A CA 1
ATOM 573 C C . LEU A 1 75 ? -9.445 -9.805 -29.531 1 97.94 75 LEU A C 1
ATOM 575 O O . LEU A 1 75 ? -8.922 -9.297 -30.531 1 97.94 75 LEU A O 1
ATOM 579 N N . GLY A 1 76 ? -9.102 -9.492 -28.344 1 97.19 76 GLY A N 1
ATOM 580 C CA . GLY A 1 76 ? -8.109 -8.469 -28.094 1 97.19 76 GLY A CA 1
ATOM 581 C C . GLY A 1 76 ? -8.711 -7.094 -27.875 1 97.19 76 GLY A C 1
ATOM 582 O O . GLY A 1 76 ? -7.988 -6.133 -27.578 1 97.19 76 GLY A O 1
ATOM 583 N N . THR A 1 77 ? -9.977 -7.012 -28.062 1 97.25 77 THR A N 1
ATOM 584 C CA . THR A 1 77 ? -10.719 -5.781 -27.797 1 97.25 77 THR A CA 1
ATOM 585 C C . THR A 1 77 ? -11.344 -5.816 -26.406 1 97.25 77 THR A C 1
ATOM 587 O O . THR A 1 77 ? -11.367 -6.859 -25.75 1 97.25 77 THR A O 1
ATOM 590 N N . PRO A 1 78 ? -11.773 -4.727 -25.891 1 98.12 78 PRO A N 1
ATOM 591 C CA . PRO A 1 78 ? -12.297 -4.672 -24.531 1 98.12 78 PRO A CA 1
ATOM 592 C C . PRO A 1 78 ? -13.367 -5.727 -24.266 1 98.12 78 PRO A C 1
ATOM 594 O O . PRO A 1 78 ? -14.219 -5.98 -25.125 1 98.12 78 PRO A O 1
ATOM 597 N N . ILE A 1 79 ? -13.297 -6.352 -23.094 1 98.69 79 ILE A N 1
ATOM 598 C CA . ILE A 1 79 ? -14.273 -7.332 -22.641 1 98.69 79 ILE A CA 1
ATOM 599 C C . ILE A 1 79 ? -15.172 -6.711 -21.562 1 98.69 79 ILE A C 1
ATOM 601 O O . ILE A 1 79 ? -14.695 -6.363 -20.484 1 98.69 79 ILE A O 1
ATOM 605 N N . ALA A 1 80 ? -16.422 -6.551 -21.891 1 98.62 80 ALA A N 1
ATOM 606 C CA . ALA A 1 80 ? -17.406 -6.055 -20.938 1 98.62 80 ALA A CA 1
ATOM 607 C C . ALA A 1 80 ? -18.141 -7.203 -20.25 1 98.62 80 ALA A C 1
ATOM 609 O O . ALA A 1 80 ? -18.5 -8.188 -20.906 1 98.62 80 ALA A O 1
ATOM 610 N N . MET A 1 81 ? -18.266 -7.145 -18.953 1 98.56 81 MET A N 1
ATOM 611 C CA . MET A 1 81 ? -19 -8.148 -18.188 1 98.56 81 MET A CA 1
ATOM 612 C C . MET A 1 81 ? -20.031 -7.484 -17.281 1 98.56 81 MET A C 1
ATOM 614 O O . MET A 1 81 ? -19.797 -6.41 -16.734 1 98.56 81 MET A O 1
ATOM 618 N N . LEU A 1 82 ? -21.109 -8.211 -17.156 1 96.75 82 LEU A N 1
ATOM 619 C CA . LEU A 1 82 ? -22.25 -7.699 -16.406 1 96.75 82 LEU A CA 1
ATOM 620 C C . LEU A 1 82 ? -22.781 -8.75 -15.438 1 96.75 82 LEU A C 1
ATOM 622 O O . LEU A 1 82 ? -22.891 -9.93 -15.789 1 96.75 82 LEU A O 1
ATOM 626 N N . ILE A 1 83 ? -23.062 -8.344 -14.211 1 95.31 83 ILE A N 1
ATOM 627 C CA . ILE A 1 83 ? -23.734 -9.164 -13.203 1 95.31 83 ILE A CA 1
ATOM 628 C C . ILE A 1 83 ? -24.984 -8.438 -12.695 1 95.31 83 ILE A C 1
ATOM 630 O O . ILE A 1 83 ? -24.875 -7.359 -12.109 1 95.31 83 ILE A O 1
ATOM 634 N N . ARG A 1 84 ? -26.109 -8.984 -12.82 1 93.12 84 ARG A N 1
ATOM 635 C CA . ARG A 1 84 ? -27.359 -8.352 -12.445 1 93.12 84 ARG A CA 1
ATOM 636 C C . ARG A 1 84 ? -27.594 -8.43 -10.945 1 93.12 84 ARG A C 1
ATOM 638 O O . ARG A 1 84 ? -27.281 -9.438 -10.312 1 93.12 84 ARG A O 1
ATOM 645 N N . ASN A 1 85 ? -28.125 -7.309 -10.453 1 86.12 85 ASN A N 1
ATOM 646 C CA . ASN A 1 85 ? -28.562 -7.32 -9.062 1 86.12 85 ASN A CA 1
ATOM 647 C C . ASN A 1 85 ? -29.969 -7.895 -8.914 1 86.12 85 ASN A C 1
ATOM 649 O O . ASN A 1 85 ? -30.859 -7.551 -9.68 1 86.12 85 ASN A O 1
ATOM 653 N N . GLU A 1 86 ? -30.25 -8.922 -8.172 1 75.44 86 GLU A N 1
ATOM 654 C CA . GLU A 1 86 ? -31.547 -9.555 -8.047 1 75.44 86 GLU A CA 1
ATOM 655 C C . GLU A 1 86 ? -32.406 -8.844 -6.996 1 75.44 86 GLU A C 1
ATOM 657 O O . GLU A 1 86 ? -33.625 -8.891 -7.059 1 75.44 86 GLU A O 1
ATOM 662 N N . ASP A 1 87 ? -31.938 -8.383 -5.859 1 62.47 87 ASP A N 1
ATOM 663 C CA . ASP A 1 87 ? -32.75 -7.793 -4.797 1 62.47 87 ASP A CA 1
ATOM 664 C C . ASP A 1 87 ? -32.688 -6.27 -4.84 1 62.47 87 ASP A C 1
ATOM 666 O O . ASP A 1 87 ? -31.875 -5.656 -4.141 1 62.47 87 ASP A O 1
ATOM 670 N N . GLN A 1 88 ? -33.281 -5.754 -5.871 1 55.69 88 GLN A N 1
ATOM 671 C CA . GLN A 1 88 ? -33.344 -4.297 -5.836 1 55.69 88 GLN A CA 1
ATOM 672 C C . GLN A 1 88 ? -34.406 -3.812 -4.852 1 55.69 88 GLN A C 1
ATOM 674 O O . GLN A 1 88 ? -35.594 -3.977 -5.09 1 55.69 88 GLN A O 1
ATOM 679 N N . ARG A 1 89 ? -34.188 -4.035 -3.557 1 49.59 89 ARG A N 1
ATOM 680 C CA . ARG A 1 89 ? -35.188 -3.424 -2.658 1 49.59 89 ARG A CA 1
ATOM 681 C C . ARG A 1 89 ? -34.75 -2.023 -2.244 1 49.59 89 ARG A C 1
ATOM 683 O O . ARG A 1 89 ? -34.062 -1.851 -1.223 1 49.59 89 ARG A O 1
ATOM 690 N N . PRO A 1 90 ? -35.062 -1.113 -3.006 1 52.59 90 PRO A N 1
ATOM 691 C CA . PRO A 1 90 ? -34.656 0.265 -2.701 1 52.59 90 PRO A CA 1
ATOM 692 C C . PRO A 1 90 ? -35.125 0.714 -1.313 1 52.59 90 PRO A C 1
ATOM 694 O O . PRO A 1 90 ? -34.562 1.684 -0.77 1 52.59 90 PRO A O 1
ATOM 697 N N . ASN A 1 91 ? -36.031 -0.065 -0.745 1 49.94 91 ASN A N 1
ATOM 698 C CA . ASN A 1 91 ? -36.781 0.548 0.362 1 49.94 91 ASN A CA 1
ATOM 699 C C . ASN A 1 91 ? -36.219 0.111 1.712 1 49.94 91 ASN A C 1
ATOM 701 O O . ASN A 1 91 ? -36.812 0.391 2.756 1 49.94 91 ASN A O 1
ATOM 705 N N . ASP A 1 92 ? -35.156 -0.674 1.7 1 51.38 92 ASP A N 1
ATOM 706 C CA . ASP A 1 92 ? -34.781 -1.177 3.018 1 51.38 92 ASP A CA 1
ATOM 707 C C . ASP A 1 92 ? -34.125 -0.085 3.854 1 51.38 92 ASP A C 1
ATOM 709 O O . ASP A 1 92 ? -33.844 -0.292 5.031 1 51.38 92 ASP A O 1
ATOM 713 N N . TYR A 1 93 ? -33.688 0.85 3.254 1 51.69 93 TYR A N 1
ATOM 714 C CA . TYR A 1 93 ? -33.062 1.844 4.125 1 51.69 93 TYR A CA 1
ATOM 715 C C . TYR A 1 93 ? -34.094 2.824 4.656 1 51.69 93 TYR A C 1
ATOM 717 O O . TYR A 1 93 ? -34.781 3.498 3.879 1 51.69 93 TYR A O 1
ATOM 725 N N . ASN A 1 94 ? -34.625 2.451 5.836 1 55.5 94 ASN A N 1
ATOM 726 C CA . ASN A 1 94 ? -35.625 3.182 6.613 1 55.5 94 ASN A CA 1
ATOM 727 C C . ASN A 1 94 ? -35.25 4.656 6.754 1 55.5 94 ASN A C 1
ATOM 729 O O . ASN A 1 94 ? -34.094 5.004 6.773 1 55.5 94 ASN A O 1
ATOM 733 N N . ASP A 1 95 ? -36.219 5.559 6.609 1 59.03 95 ASP A N 1
ATOM 734 C CA . ASP A 1 95 ? -36.219 7.016 6.707 1 59.03 95 ASP A CA 1
ATOM 735 C C . ASP A 1 95 ? -35.344 7.477 7.879 1 59.03 95 ASP A C 1
ATOM 737 O O . ASP A 1 95 ? -34.625 8.461 7.77 1 59.03 95 ASP A O 1
ATOM 741 N N . ILE A 1 96 ? -35.375 6.758 8.945 1 57.22 96 ILE A N 1
ATOM 742 C CA . ILE A 1 96 ? -34.656 7.234 10.141 1 57.22 96 ILE A CA 1
ATOM 743 C C . ILE A 1 96 ? -33.156 6.988 9.992 1 57.22 96 ILE A C 1
ATOM 745 O O . ILE A 1 96 ? -32.344 7.84 10.367 1 57.22 96 ILE A O 1
ATOM 749 N N . MET A 1 97 ? -32.812 5.891 9.289 1 63.22 97 MET A N 1
ATOM 750 C CA . MET A 1 97 ? -31.406 5.527 9.148 1 63.22 97 MET A CA 1
ATOM 751 C C . MET A 1 97 ? -30.688 6.512 8.234 1 63.22 97 MET A C 1
ATOM 753 O O . MET A 1 97 ? -29.484 6.742 8.391 1 63.22 97 MET A O 1
ATOM 757 N N . ASN A 1 98 ? -31.484 7.129 7.609 1 76 98 ASN A N 1
ATOM 758 C CA . ASN A 1 98 ? -30.891 8.039 6.629 1 76 98 ASN A CA 1
ATOM 759 C C . ASN A 1 98 ? -30.453 9.344 7.273 1 76 98 ASN A C 1
ATOM 761 O O . ASN A 1 98 ? -29.719 10.117 6.66 1 76 98 ASN A O 1
ATOM 765 N N . LYS A 1 99 ? -30.766 9.391 8.547 1 85.5 99 LYS A N 1
ATOM 766 C CA . LYS A 1 99 ? -30.375 10.633 9.211 1 85.5 99 LYS A CA 1
ATOM 767 C C . LYS A 1 99 ? -29 10.508 9.852 1 85.5 99 LYS A C 1
ATOM 769 O O . LYS A 1 99 ? -28.375 11.516 10.188 1 85.5 99 LYS A O 1
ATOM 774 N N . PHE A 1 100 ? -28.609 9.312 10.078 1 91.12 100 PHE A N 1
ATOM 775 C CA . PHE A 1 100 ? -27.344 9.062 10.75 1 91.12 100 PHE A CA 1
ATOM 776 C C . PHE A 1 100 ? -26.297 8.578 9.758 1 91.12 100 PHE A C 1
ATOM 778 O O . PHE A 1 100 ? -26.5 7.59 9.055 1 91.12 100 PHE A O 1
ATOM 785 N N . PRO A 1 101 ? -25.203 9.305 9.641 1 93.62 101 PRO A N 1
ATOM 786 C CA . PRO A 1 101 ? -24.078 8.609 8.992 1 93.62 101 PRO A CA 1
ATOM 787 C C . PRO A 1 101 ? -23.594 7.406 9.797 1 93.62 101 PRO A C 1
ATOM 789 O O . PRO A 1 101 ? -23.312 7.531 10.992 1 93.62 101 PRO A O 1
ATOM 792 N N . ARG A 1 102 ? -23.641 6.324 9.242 1 93.69 102 ARG A N 1
ATOM 793 C CA . ARG A 1 102 ? -23.172 5.133 9.945 1 93.69 102 ARG A CA 1
ATOM 794 C C . ARG A 1 102 ? -21.719 5.273 10.367 1 93.69 102 ARG A C 1
ATOM 796 O O . ARG A 1 102 ? -20.859 5.559 9.531 1 93.69 102 ARG A O 1
ATOM 803 N N . PRO A 1 103 ? -21.297 5 11.648 1 95.69 103 PRO A N 1
ATOM 804 C CA . PRO A 1 103 ? -19.922 5.105 12.141 1 95.69 103 PRO A CA 1
ATOM 805 C C . PRO A 1 103 ? -18.969 4.152 11.422 1 95.69 103 PRO A C 1
ATOM 807 O O . PRO A 1 103 ? -19.281 2.975 11.25 1 95.69 103 PRO A O 1
ATOM 810 N N . SER A 1 104 ? -17.75 4.719 10.992 1 96.38 104 SER A N 1
ATOM 811 C CA . SER A 1 104 ? -16.656 3.975 10.359 1 96.38 104 SER A CA 1
ATOM 812 C C . SER A 1 104 ? -17.078 3.451 8.984 1 96.38 104 SER A C 1
ATOM 814 O O . SER A 1 104 ? -16.438 2.561 8.43 1 96.38 104 SER A O 1
ATOM 816 N N . HIS A 1 105 ? -18.219 3.93 8.492 1 93.06 105 HIS A N 1
ATOM 817 C CA . HIS A 1 105 ? -18.688 3.672 7.133 1 93.06 105 HIS A CA 1
ATOM 818 C C . HIS A 1 105 ? -18.422 4.867 6.227 1 93.06 105 HIS A C 1
ATOM 820 O O . HIS A 1 105 ? -17.875 5.879 6.668 1 93.06 105 HIS A O 1
ATOM 826 N N . ALA A 1 106 ? -18.828 4.742 5 1 94 106 ALA A N 1
ATOM 827 C CA . ALA A 1 106 ? -18.484 5.766 4.016 1 94 106 ALA A CA 1
ATOM 828 C C . ALA A 1 106 ? -19.547 6.852 3.959 1 94 106 ALA A C 1
ATOM 830 O O . ALA A 1 106 ? -19.391 7.848 3.252 1 94 106 ALA A O 1
ATOM 831 N N . ASP A 1 107 ? -20.609 6.754 4.746 1 92.81 107 ASP A N 1
ATOM 832 C CA . ASP A 1 107 ? -21.766 7.629 4.59 1 92.81 107 ASP A CA 1
ATOM 833 C C . ASP A 1 107 ? -21.359 9.094 4.703 1 92.81 107 ASP A C 1
ATOM 835 O O . ASP A 1 107 ? -21.625 9.891 3.801 1 92.81 107 ASP A O 1
ATOM 839 N N . PHE A 1 108 ? -20.734 9.453 5.758 1 95.12 108 PHE A N 1
ATOM 840 C CA . PHE A 1 108 ? -20.375 10.844 6.012 1 95.12 108 PHE A CA 1
ATOM 841 C C . PHE A 1 108 ? -19.406 11.352 4.953 1 95.12 108 PHE A C 1
ATOM 843 O O . PHE A 1 108 ? -19.609 12.422 4.371 1 95.12 108 PHE A O 1
ATOM 850 N N . THR A 1 109 ? -18.359 10.578 4.676 1 96.5 109 THR A N 1
ATOM 851 C CA . THR A 1 109 ? -17.312 11.031 3.775 1 96.5 109 THR A CA 1
ATOM 852 C C . THR A 1 109 ? -17.828 11.109 2.34 1 96.5 109 THR A C 1
ATOM 854 O O . THR A 1 109 ? -17.406 11.977 1.568 1 96.5 109 THR A O 1
ATOM 857 N N . TYR A 1 110 ? -18.703 10.227 2.033 1 93.56 110 TYR A N 1
ATOM 858 C CA . TYR A 1 110 ? -19.312 10.281 0.711 1 93.56 110 TYR A CA 1
ATOM 859 C C . TYR A 1 110 ? -20.094 11.57 0.526 1 93.56 110 TYR A C 1
ATOM 861 O O . TYR A 1 110 ? -20.062 12.188 -0.542 1 93.56 110 TYR A O 1
ATOM 869 N N . SER A 1 111 ? -20.859 11.922 1.545 1 92.5 111 SER A N 1
ATOM 870 C CA . SER A 1 111 ? -21.594 13.18 1.523 1 92.5 111 SER A CA 1
ATOM 871 C C . SER A 1 111 ? -20.656 14.375 1.408 1 92.5 111 SER A C 1
ATOM 873 O O . SER A 1 111 ? -20.938 15.312 0.655 1 92.5 111 SER A O 1
ATOM 875 N N . GLU A 1 112 ? -19.578 14.359 2.143 1 93.69 112 GLU A N 1
ATOM 876 C CA . GLU A 1 112 ? -18.594 15.438 2.105 1 93.69 112 GLU A CA 1
ATOM 877 C C . GLU A 1 112 ? -17.969 15.57 0.716 1 93.69 112 GLU A C 1
ATOM 879 O O . GLU A 1 112 ? -17.719 16.688 0.249 1 93.69 112 GLU A O 1
ATOM 884 N N . LYS A 1 113 ? -17.766 14.492 0.07 1 95.38 113 LYS A N 1
ATOM 885 C CA . LYS A 1 113 ? -17.062 14.477 -1.211 1 95.38 113 LYS A CA 1
ATOM 886 C C . LYS A 1 113 ? -18 14.883 -2.35 1 95.38 113 LYS A C 1
ATOM 888 O O . LYS A 1 113 ? -17.625 15.703 -3.193 1 95.38 113 LYS A O 1
ATOM 893 N N . TYR A 1 114 ? -19.172 14.281 -2.371 1 93.31 114 TYR A N 1
ATOM 894 C CA . TYR A 1 114 ? -20 14.383 -3.564 1 93.31 114 TYR A CA 1
ATOM 895 C C . TYR A 1 114 ? -21.156 15.344 -3.34 1 93.31 114 TYR A C 1
ATOM 897 O O . TYR A 1 114 ? -21.781 15.812 -4.297 1 93.31 114 TYR A O 1
ATOM 905 N N . GLY A 1 115 ? -21.516 15.578 -2.068 1 89.94 115 GLY A N 1
ATOM 906 C CA . GLY A 1 115 ? -22.625 16.453 -1.766 1 89.94 115 GLY A CA 1
ATOM 907 C C . GLY A 1 115 ? -23.984 15.789 -1.972 1 89.94 115 GLY A C 1
ATOM 908 O O . GLY A 1 115 ? -25.016 16.422 -1.782 1 89.94 115 GLY A O 1
ATOM 909 N N . ILE A 1 116 ? -23.938 14.578 -2.424 1 84.94 116 ILE A N 1
ATOM 910 C CA . ILE A 1 116 ? -25.125 13.766 -2.619 1 84.94 116 ILE A CA 1
ATOM 911 C C . ILE A 1 116 ? -24.859 12.328 -2.182 1 84.94 116 ILE A C 1
ATOM 913 O O . ILE A 1 116 ? -23.719 11.859 -2.242 1 84.94 116 ILE A O 1
ATOM 917 N N . GLN A 1 117 ? -25.891 11.734 -1.622 1 78.25 117 GLN A N 1
ATOM 918 C CA . GLN A 1 117 ? -25.719 10.367 -1.145 1 78.25 117 GLN A CA 1
ATOM 919 C C . GLN A 1 117 ? -26.641 9.406 -1.88 1 78.25 117 GLN A C 1
ATOM 921 O O . GLN A 1 117 ? -27.781 9.758 -2.213 1 78.25 117 GLN A O 1
ATOM 926 N N . ALA A 1 118 ? -26.016 8.281 -2.137 1 75.19 118 ALA A N 1
ATOM 927 C CA . ALA A 1 118 ? -26.891 7.191 -2.57 1 75.19 118 ALA A CA 1
ATOM 928 C C . ALA A 1 118 ? -27.781 6.715 -1.429 1 75.19 118 ALA A C 1
ATOM 930 O O . ALA A 1 118 ? -27.453 6.895 -0.255 1 75.19 118 ALA A O 1
ATOM 931 N N . SER A 1 119 ? -28.875 6.16 -1.802 1 70.19 11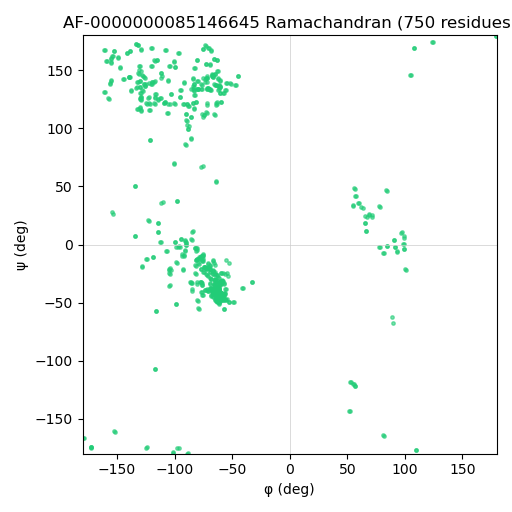9 SER A N 1
ATOM 932 C CA . SER A 1 119 ? -29.781 5.656 -0.784 1 70.19 119 SER A CA 1
ATOM 933 C C . SER A 1 119 ? -29.125 4.594 0.084 1 70.19 119 SER A C 1
ATOM 935 O O . SER A 1 119 ? -29.5 4.406 1.243 1 70.19 119 SER A O 1
ATOM 937 N N . SER A 1 120 ? -28.141 4.031 -0.588 1 66.88 120 SER A N 1
ATOM 938 C CA . SER A 1 120 ? -27.422 2.986 0.135 1 66.88 120 SER A CA 1
ATOM 939 C C . SER A 1 120 ? -26.391 3.58 1.087 1 66.88 120 SER A C 1
ATOM 941 O O . SER A 1 120 ? -25.797 2.859 1.889 1 66.88 120 SER A O 1
ATOM 943 N N . GLY A 1 121 ? -26.203 4.867 1.073 1 67.12 121 GLY A N 1
ATOM 944 C CA . GLY A 1 121 ? -25.281 5.555 1.951 1 67.12 121 GLY A CA 1
ATOM 945 C C . GLY A 1 121 ? -23.875 5.652 1.374 1 67.12 121 GLY A C 1
ATOM 946 O O . GLY A 1 121 ? -23.422 6.738 1.008 1 67.12 121 GLY A O 1
ATOM 947 N N . GLY A 1 122 ? -23.188 4.473 1.131 1 77.88 122 GLY A N 1
ATOM 948 C CA . GLY A 1 122 ? -21.797 4.516 0.723 1 77.88 122 GLY A CA 1
ATOM 949 C C . GLY A 1 122 ? -21.609 4.367 -0.775 1 77.88 122 GLY A C 1
ATOM 950 O O . GLY A 1 122 ? -20.484 4.465 -1.277 1 77.88 122 GLY A O 1
ATOM 951 N N . GLY A 1 123 ? -22.672 4.191 -1.447 1 80.06 123 GLY A N 1
ATOM 952 C CA . GLY A 1 123 ? -22.594 4.137 -2.898 1 80.06 123 GLY A CA 1
ATOM 953 C C . GLY A 1 123 ? -21.578 3.135 -3.408 1 80.06 123 GLY A C 1
ATOM 954 O O . GLY A 1 123 ? -21.625 1.954 -3.057 1 80.06 123 GLY A O 1
ATOM 955 N N . ARG A 1 124 ? -20.578 3.678 -4.133 1 89.56 124 ARG A N 1
ATOM 956 C CA . ARG A 1 124 ? -19.562 2.863 -4.812 1 89.56 124 ARG A CA 1
ATOM 957 C C . ARG A 1 124 ? -18.531 2.326 -3.828 1 89.56 124 ARG A C 1
ATOM 959 O O . ARG A 1 124 ? -17.75 1.447 -4.172 1 89.56 124 ARG A O 1
ATOM 966 N N . ALA A 1 125 ? -18.562 2.809 -2.598 1 88.81 125 ALA A N 1
ATOM 967 C CA . ALA A 1 125 ? -17.641 2.314 -1.589 1 88.81 125 ALA A CA 1
ATOM 968 C C . ALA A 1 125 ? -18.047 0.931 -1.093 1 88.81 125 ALA A C 1
ATOM 970 O O . ALA A 1 125 ? -17.281 0.26 -0.397 1 88.81 125 ALA A O 1
ATOM 971 N N . SER A 1 126 ? -19.234 0.492 -1.5 1 87.88 126 SER A N 1
ATOM 972 C CA . SER A 1 126 ? -19.75 -0.819 -1.126 1 87.88 126 SER A CA 1
ATOM 973 C C . SER A 1 126 ? -18.891 -1.938 -1.704 1 87.88 126 SER A C 1
ATOM 975 O O . SER A 1 126 ? -18.422 -1.847 -2.842 1 87.88 126 SER A O 1
ATOM 977 N N . ALA A 1 127 ? -18.828 -3.018 -0.926 1 90.12 127 ALA A N 1
ATOM 978 C CA . ALA A 1 127 ? -18.047 -4.18 -1.363 1 90.12 127 ALA A CA 1
ATOM 979 C C . ALA A 1 127 ? -18.688 -4.828 -2.59 1 90.12 127 ALA A C 1
ATOM 981 O O . ALA A 1 127 ? -18.062 -5.652 -3.26 1 90.12 127 ALA A O 1
ATOM 982 N N . ARG A 1 128 ? -19.906 -4.492 -2.922 1 89.31 128 ARG A N 1
ATOM 983 C CA . ARG A 1 128 ? -20.562 -4.992 -4.125 1 89.31 128 ARG A CA 1
ATOM 984 C C . ARG A 1 128 ? -19.75 -4.656 -5.371 1 89.31 128 ARG A C 1
ATOM 986 O O . ARG A 1 128 ? -19.719 -5.43 -6.332 1 89.31 128 ARG A O 1
ATOM 993 N N . GLU A 1 129 ? -19.109 -3.533 -5.277 1 93.44 129 GLU A N 1
ATOM 994 C CA . GLU A 1 129 ? -18.281 -3.064 -6.375 1 93.44 129 GLU A CA 1
ATOM 995 C C . GLU A 1 129 ? -17.188 -4.086 -6.715 1 93.44 129 GLU A C 1
ATOM 997 O O . GLU A 1 129 ? -16.781 -4.207 -7.871 1 93.44 129 GLU A O 1
ATOM 1002 N N . THR A 1 130 ? -16.766 -4.965 -5.801 1 96.44 130 THR A N 1
ATOM 1003 C CA . THR A 1 130 ? -15.641 -5.867 -5.98 1 96.44 130 THR A CA 1
ATOM 1004 C C . THR A 1 130 ? -16.031 -7.035 -6.887 1 96.44 130 THR A C 1
ATOM 1006 O O . THR A 1 130 ? -15.156 -7.785 -7.344 1 96.44 130 THR A O 1
ATOM 1009 N N . ILE A 1 131 ? -17.312 -7.148 -7.176 1 96.06 131 ILE A N 1
ATOM 1010 C CA . ILE A 1 131 ? -17.75 -8.164 -8.125 1 96.06 131 ILE A CA 1
ATOM 1011 C C . ILE A 1 131 ? -17.047 -7.953 -9.469 1 96.06 131 ILE A C 1
ATOM 1013 O O . ILE A 1 131 ? -16.578 -8.906 -10.086 1 96.06 131 ILE A O 1
ATOM 1017 N N . GLY A 1 132 ? -17 -6.699 -9.891 1 97.81 132 GLY A N 1
ATOM 1018 C CA . GLY A 1 132 ? -16.297 -6.375 -11.117 1 97.81 132 GLY A CA 1
ATOM 1019 C C . GLY A 1 132 ? -14.812 -6.699 -11.055 1 97.81 132 GLY A C 1
ATOM 1020 O O . GLY A 1 132 ? -14.234 -7.184 -12.031 1 97.81 132 GLY A O 1
ATOM 1021 N N . ARG A 1 133 ? -14.195 -6.465 -9.898 1 98.5 133 ARG A N 1
ATOM 1022 C CA . ARG A 1 133 ? -12.781 -6.766 -9.711 1 98.5 133 ARG A CA 1
ATOM 1023 C C . ARG A 1 133 ? -12.523 -8.266 -9.82 1 98.5 133 ARG A C 1
ATOM 1025 O O . ARG A 1 133 ? -11.57 -8.695 -10.469 1 98.5 133 ARG A O 1
ATOM 1032 N N . VAL A 1 134 ? -13.375 -9.023 -9.148 1 98.56 134 VAL A N 1
ATOM 1033 C CA . VAL A 1 134 ? -13.211 -10.477 -9.102 1 98.56 134 VAL A CA 1
ATOM 1034 C C . VAL A 1 134 ? -13.398 -11.062 -10.5 1 98.56 134 VAL A C 1
ATOM 1036 O O . VAL A 1 134 ? -12.648 -11.945 -10.914 1 98.56 134 VAL A O 1
ATOM 1039 N N . ALA A 1 135 ? -14.352 -10.531 -11.227 1 98.75 135 ALA A N 1
ATOM 1040 C CA . ALA A 1 135 ? -14.562 -10.984 -12.602 1 98.75 135 ALA A CA 1
ATOM 1041 C C . ALA A 1 135 ? -13.336 -10.688 -13.469 1 98.75 135 ALA A C 1
ATOM 1043 O O . ALA A 1 135 ? -12.844 -11.57 -14.18 1 98.75 135 ALA A O 1
ATOM 1044 N N . ALA A 1 136 ? -12.867 -9.484 -13.383 1 98.88 136 ALA A N 1
ATOM 1045 C CA . ALA A 1 136 ? -11.68 -9.086 -14.141 1 98.88 136 ALA A CA 1
ATOM 1046 C C . ALA A 1 136 ? -10.461 -9.898 -13.719 1 98.88 136 ALA A C 1
ATOM 1048 O O . ALA A 1 136 ? -9.664 -10.312 -14.562 1 98.88 136 ALA A O 1
ATOM 1049 N N . GLY A 1 137 ? -10.336 -10.102 -12.414 1 98.88 137 GLY A N 1
ATOM 1050 C CA . GLY A 1 137 ? -9.227 -10.867 -11.875 1 98.88 137 GLY A CA 1
ATOM 1051 C C . GLY A 1 137 ? -9.195 -12.297 -12.367 1 98.88 137 GLY A C 1
ATOM 1052 O O . GLY A 1 137 ? -8.117 -12.875 -12.555 1 98.88 137 GLY A O 1
ATOM 1053 N N . ALA A 1 138 ? -10.359 -12.867 -12.586 1 98.75 138 ALA A N 1
ATOM 1054 C CA . ALA A 1 138 ? -10.438 -14.234 -13.094 1 98.75 138 ALA A CA 1
ATOM 1055 C C . ALA A 1 138 ? -9.828 -14.336 -14.484 1 98.75 138 ALA A C 1
ATOM 1057 O O . ALA A 1 138 ? -9.164 -15.328 -14.812 1 98.75 138 ALA A O 1
ATOM 1058 N N . ILE A 1 139 ? -10.055 -13.352 -15.305 1 98.81 139 ILE A N 1
ATOM 1059 C CA . ILE A 1 139 ? -9.461 -13.328 -16.641 1 98.81 139 ILE A CA 1
ATOM 1060 C C . ILE A 1 139 ? -7.945 -13.211 -16.516 1 98.81 139 ILE A C 1
ATOM 1062 O O . ILE A 1 139 ? -7.211 -13.945 -17.188 1 98.81 139 ILE A O 1
ATOM 1066 N N . ALA A 1 140 ? -7.504 -12.289 -15.688 1 98.88 140 ALA A N 1
ATOM 1067 C CA . ALA A 1 140 ? -6.07 -12.086 -15.477 1 98.88 140 ALA A CA 1
ATOM 1068 C C . ALA A 1 140 ? -5.398 -13.367 -14.992 1 98.88 140 ALA A C 1
ATOM 1070 O O . ALA A 1 140 ? -4.309 -13.719 -15.453 1 98.88 140 ALA A O 1
ATOM 1071 N N . GLU A 1 141 ? -6.051 -14.008 -14.07 1 98.62 141 GLU A N 1
ATOM 1072 C CA . GLU A 1 141 ? -5.512 -15.25 -13.523 1 98.62 141 GLU A CA 1
ATOM 1073 C C . GLU A 1 141 ? -5.363 -16.312 -14.602 1 98.62 141 GLU A C 1
ATOM 1075 O O . GLU A 1 141 ? -4.359 -17.031 -14.648 1 98.62 141 GLU A O 1
ATOM 1080 N N . LYS A 1 142 ? -6.352 -16.469 -15.375 1 98.44 142 LYS A N 1
ATOM 1081 C CA . LYS A 1 142 ? -6.285 -17.422 -16.469 1 98.44 142 LYS A CA 1
ATOM 1082 C C . LYS A 1 142 ? -5.117 -17.109 -17.406 1 98.44 142 LYS A C 1
ATOM 1084 O O . LYS A 1 142 ? -4.406 -18.016 -17.844 1 98.44 142 LYS A O 1
ATOM 1089 N N . PHE A 1 143 ? -4.953 -15.859 -17.75 1 98.56 143 PHE A N 1
ATOM 1090 C CA . PHE A 1 143 ? -3.838 -15.406 -18.578 1 98.56 143 PHE A CA 1
ATOM 1091 C C . PHE A 1 143 ? -2.506 -15.773 -17.922 1 98.56 143 PHE A C 1
ATOM 1093 O O . PHE A 1 143 ? -1.638 -16.359 -18.578 1 98.56 143 PHE A O 1
ATOM 1100 N N . LEU A 1 144 ? -2.342 -15.508 -16.656 1 98.62 144 LEU A N 1
ATOM 1101 C CA . LEU A 1 144 ? -1.101 -15.742 -15.93 1 98.62 144 LEU A CA 1
ATOM 1102 C C . LEU A 1 144 ? -0.793 -17.234 -15.852 1 98.62 144 LEU A C 1
ATOM 1104 O O . LEU A 1 144 ? 0.373 -17.641 -15.867 1 98.62 144 LEU A O 1
ATOM 1108 N N . LYS A 1 145 ? -1.845 -18.047 -15.742 1 98 145 LYS A N 1
ATOM 1109 C CA . LYS A 1 145 ? -1.656 -19.484 -15.719 1 98 145 LYS A CA 1
ATOM 1110 C C . LYS A 1 145 ? -0.993 -19.984 -17 1 98 145 LYS A C 1
ATOM 1112 O O . LYS A 1 145 ? -0.179 -20.906 -16.969 1 98 145 LYS A O 1
ATOM 1117 N N . GLN A 1 146 ? -1.294 -19.375 -18.109 1 97.06 146 GLN A N 1
ATOM 1118 C CA . GLN A 1 146 ? -0.741 -19.766 -19.391 1 97.06 146 GLN A CA 1
ATOM 1119 C C . GLN A 1 146 ? 0.721 -19.344 -19.516 1 97.06 146 GLN A C 1
ATOM 1121 O O . GLN A 1 146 ? 1.455 -19.875 -20.359 1 97.06 146 GLN A O 1
ATOM 1126 N N . VAL A 1 147 ? 1.145 -18.438 -18.75 1 94.69 147 VAL A N 1
ATOM 1127 C CA . VAL A 1 147 ? 2.494 -17.891 -18.859 1 94.69 147 VAL A CA 1
ATOM 1128 C C . VAL A 1 147 ? 3.492 -18.844 -18.219 1 94.69 147 VAL A C 1
ATOM 1130 O O . VAL A 1 147 ? 4.457 -19.281 -18.859 1 94.69 147 VAL A O 1
ATOM 1133 N N . SER A 1 148 ? 3.299 -19.203 -16.984 1 95.88 148 SER A N 1
ATOM 1134 C CA . SER A 1 148 ? 4.215 -20.062 -16.25 1 95.88 148 SER A CA 1
ATOM 1135 C C . SER A 1 148 ? 3.488 -20.812 -15.133 1 95.88 148 SER A C 1
ATOM 1137 O O . SER A 1 148 ? 4.051 -21.047 -14.062 1 95.88 148 SER A O 1
ATOM 1139 N N . ASN A 1 149 ? 2.141 -21.047 -15.375 1 97.88 149 ASN A N 1
ATOM 1140 C CA . ASN A 1 149 ? 1.327 -21.719 -14.359 1 97.88 149 ASN A CA 1
ATOM 1141 C C . ASN A 1 149 ? 1.369 -20.969 -13.031 1 97.88 149 ASN A C 1
ATOM 1143 O O . ASN A 1 149 ? 1.598 -21.578 -11.984 1 97.88 149 ASN A O 1
ATOM 1147 N N . VAL A 1 150 ? 1.291 -19.688 -13.117 1 98.69 150 VAL A N 1
ATOM 1148 C CA . VAL A 1 150 ? 1.241 -18.859 -11.914 1 98.69 150 VAL A CA 1
ATOM 1149 C C . VAL A 1 150 ? 0.077 -19.297 -11.031 1 98.69 150 VAL A C 1
ATOM 1151 O O . VAL A 1 150 ? -1.028 -19.547 -11.523 1 98.69 150 VAL A O 1
ATOM 1154 N N . GLU A 1 151 ? 0.327 -19.453 -9.75 1 98.75 151 GLU A N 1
ATOM 1155 C CA . GLU A 1 151 ? -0.689 -19.781 -8.75 1 98.75 151 GLU A CA 1
ATOM 1156 C C . GLU A 1 151 ? -0.833 -18.656 -7.73 1 98.75 151 GLU A C 1
ATOM 1158 O O . GLU A 1 151 ? 0.165 -18.141 -7.211 1 98.75 151 GLU A O 1
ATOM 1163 N N . ILE A 1 152 ? -2.006 -18.25 -7.527 1 98.88 152 ILE A N 1
ATOM 1164 C CA . ILE A 1 152 ? -2.328 -17.234 -6.527 1 98.88 152 ILE A CA 1
ATOM 1165 C C . ILE A 1 152 ? -3.322 -17.812 -5.52 1 98.88 152 ILE A C 1
ATOM 1167 O O . ILE A 1 152 ? -4.469 -18.109 -5.863 1 98.88 152 ILE A O 1
ATOM 1171 N N . VAL A 1 153 ? -2.883 -17.922 -4.25 1 98.88 153 VAL A N 1
ATOM 1172 C CA . VAL A 1 153 ? -3.715 -18.594 -3.252 1 98.88 153 VAL A CA 1
ATOM 1173 C C . VAL A 1 153 ? -3.801 -17.734 -1.992 1 98.88 153 VAL A C 1
ATOM 1175 O O . VAL A 1 153 ? -2.779 -17.422 -1.371 1 98.88 153 VAL A O 1
ATOM 1178 N N . GLY A 1 154 ? -4.98 -17.297 -1.686 1 98.81 154 GLY A N 1
ATOM 1179 C CA . GLY A 1 154 ? -5.25 -16.609 -0.427 1 98.81 154 GLY A CA 1
ATOM 1180 C C . GLY A 1 154 ? -5.871 -17.516 0.619 1 98.81 154 GLY A C 1
ATOM 1181 O O . GLY A 1 154 ? -6.547 -18.5 0.281 1 98.81 154 GLY A O 1
ATOM 1182 N N . PHE A 1 155 ? -5.672 -17.234 1.884 1 98.75 155 PHE A N 1
ATOM 1183 C CA . PHE A 1 155 ? -6.27 -17.984 2.984 1 98.75 155 PHE A CA 1
ATOM 1184 C C . PHE A 1 155 ? -6.289 -17.141 4.258 1 98.75 155 PHE A C 1
ATOM 1186 O O . PHE A 1 155 ? -5.543 -16.172 4.379 1 98.75 155 PHE A O 1
ATOM 1193 N N . VAL A 1 156 ? -7.184 -17.5 5.164 1 98.56 156 VAL A N 1
ATOM 1194 C CA . VAL A 1 156 ? -7.328 -16.781 6.426 1 98.56 156 VAL A CA 1
ATOM 1195 C C . VAL A 1 156 ? -6.242 -17.219 7.402 1 98.56 156 VAL A C 1
ATOM 1197 O O . VAL A 1 156 ? -6.016 -18.422 7.59 1 98.56 156 VAL A O 1
ATOM 1200 N N . THR A 1 157 ? -5.613 -16.219 8.039 1 98.62 157 THR A N 1
ATOM 1201 C CA . THR A 1 157 ? -4.566 -16.562 8.992 1 98.62 157 THR A CA 1
ATOM 1202 C C . THR A 1 157 ? -4.922 -16.062 10.391 1 98.62 157 THR A C 1
ATOM 1204 O O . THR A 1 157 ? -4.277 -16.453 11.367 1 98.62 157 THR A O 1
ATOM 1207 N N . GLN A 1 158 ? -5.938 -15.266 10.469 1 98.62 158 GLN A N 1
ATOM 1208 C CA . GLN A 1 158 ? -6.344 -14.742 11.773 1 98.62 158 GLN A CA 1
ATOM 1209 C C . GLN A 1 158 ? -7.816 -14.336 11.766 1 98.62 158 GLN A C 1
ATOM 1211 O O . GLN A 1 158 ? -8.32 -13.828 10.758 1 98.62 158 GLN A O 1
ATOM 1216 N N . ILE A 1 159 ? -8.539 -14.633 12.828 1 98.56 159 ILE A N 1
ATOM 1217 C CA . ILE A 1 159 ? -9.836 -14.07 13.164 1 98.56 159 ILE A CA 1
ATOM 1218 C C . ILE A 1 159 ? -9.828 -13.57 14.609 1 98.56 159 ILE A C 1
ATOM 1220 O O . ILE A 1 159 ? -9.68 -14.367 15.547 1 98.56 159 ILE A O 1
ATOM 1224 N N . GLY A 1 160 ? -9.977 -12.25 14.766 1 98.38 160 GLY A N 1
ATOM 1225 C CA . GLY A 1 160 ? -9.875 -11.711 16.109 1 98.38 160 GLY A CA 1
ATOM 1226 C C . GLY A 1 160 ? -8.57 -12.062 16.797 1 98.38 160 GLY A C 1
ATOM 1227 O O . GLY A 1 160 ? -7.488 -11.797 16.266 1 98.38 160 GLY A O 1
ATOM 1228 N N . GLU A 1 161 ? -8.664 -12.734 17.891 1 97.81 161 GLU A N 1
ATOM 1229 C CA . GLU A 1 161 ? -7.484 -13.07 18.672 1 97.81 161 GLU A CA 1
ATOM 1230 C C . GLU A 1 161 ? -6.926 -14.438 18.266 1 97.81 161 GLU A C 1
ATOM 1232 O O . GLU A 1 161 ? -5.828 -14.812 18.672 1 97.81 161 GLU A O 1
ATOM 1237 N N . ILE A 1 162 ? -7.668 -15.188 17.438 1 98.5 162 ILE A N 1
ATOM 1238 C CA . ILE A 1 162 ? -7.258 -16.531 17.047 1 98.5 162 ILE A CA 1
ATOM 1239 C C . ILE A 1 162 ? -6.367 -16.453 15.805 1 98.5 162 ILE A C 1
ATOM 1241 O O . ILE A 1 162 ? -6.801 -15.992 14.75 1 98.5 162 ILE A O 1
ATOM 1245 N N . LYS A 1 163 ? -5.109 -16.938 15.945 1 97.75 163 LYS A N 1
ATOM 1246 C CA . LYS A 1 163 ? -4.137 -16.781 14.867 1 97.75 163 LYS A CA 1
ATOM 1247 C C . LYS A 1 163 ? -3.422 -18.094 14.57 1 97.75 163 LYS A C 1
ATOM 1249 O O . LYS A 1 163 ? -3.107 -18.859 15.492 1 97.75 163 LYS A O 1
ATOM 1254 N N . MET A 1 164 ? -3.238 -18.312 13.32 1 96.88 164 MET A N 1
ATOM 1255 C CA . MET A 1 164 ? -2.27 -19.344 12.953 1 96.88 164 MET A CA 1
ATOM 1256 C C . MET A 1 164 ? -0.846 -18.797 13.031 1 96.88 164 MET A C 1
ATOM 1258 O O . MET A 1 164 ? -0.64 -17.578 13.047 1 96.88 164 MET A O 1
ATOM 1262 N N . GLU A 1 165 ? 0.1 -19.688 13.156 1 94.5 165 GLU A N 1
ATOM 1263 C CA . GLU A 1 165 ? 1.488 -19.25 13.109 1 94.5 165 GLU A CA 1
ATOM 1264 C C . GLU A 1 165 ? 1.844 -18.688 11.734 1 94.5 165 GLU A C 1
ATOM 1266 O O . GLU A 1 165 ? 1.861 -19.438 10.742 1 94.5 165 GLU A O 1
ATOM 1271 N N . ARG A 1 166 ? 2.07 -17.422 11.68 1 93.81 166 ARG A N 1
ATOM 1272 C CA . ARG A 1 166 ? 2.375 -16.781 10.406 1 93.81 166 ARG A CA 1
ATOM 1273 C C . ARG A 1 166 ? 3.721 -16.062 10.453 1 93.81 166 ARG A C 1
ATOM 1275 O O . ARG A 1 166 ? 3.961 -15.125 9.695 1 93.81 166 ARG A O 1
ATOM 1282 N N . ASN A 1 167 ? 4.566 -16.469 11.414 1 95.19 167 ASN A N 1
ATOM 1283 C CA . ASN A 1 167 ? 5.922 -15.938 11.461 1 95.19 167 ASN A CA 1
ATOM 1284 C C . ASN A 1 167 ? 6.691 -16.25 10.172 1 95.19 167 ASN A C 1
ATOM 1286 O O . ASN A 1 167 ? 6.902 -17.406 9.836 1 95.19 167 ASN A O 1
ATOM 1290 N N . PRO A 1 168 ? 7.16 -15.195 9.539 1 95.19 168 PRO A N 1
ATOM 1291 C CA . PRO A 1 168 ? 7.824 -15.414 8.25 1 95.19 168 PRO A CA 1
ATOM 1292 C C . PRO A 1 168 ? 9.117 -16.219 8.383 1 95.19 168 PRO A C 1
ATOM 1294 O O . PRO A 1 168 ? 9.617 -16.75 7.395 1 95.19 168 PRO A O 1
ATOM 1297 N N . PHE A 1 169 ? 9.617 -16.297 9.523 1 96 169 PHE A N 1
ATOM 1298 C CA . PHE A 1 169 ? 10.883 -17 9.742 1 96 169 PHE A CA 1
ATOM 1299 C C . PHE A 1 169 ? 10.648 -18.422 10.203 1 96 169 PHE A C 1
ATOM 1301 O O . PHE A 1 169 ? 11.594 -19.188 10.398 1 96 169 PHE A O 1
ATOM 1308 N N . ASP A 1 170 ? 9.383 -18.797 10.359 1 96.56 170 ASP A N 1
ATOM 1309 C CA . ASP A 1 170 ? 9.008 -20.156 10.742 1 96.56 170 ASP A CA 1
ATOM 1310 C C . ASP A 1 170 ? 9.016 -21.094 9.531 1 96.56 170 ASP A C 1
ATOM 1312 O O . ASP A 1 170 ? 8.258 -20.875 8.578 1 96.56 170 ASP A O 1
ATOM 1316 N N . PRO A 1 171 ? 9.805 -22.156 9.602 1 96.31 171 PRO A N 1
ATOM 1317 C CA . PRO A 1 171 ? 9.867 -23.094 8.477 1 96.31 171 PRO A CA 1
ATOM 1318 C C . PRO A 1 171 ? 8.508 -23.719 8.156 1 96.31 171 PRO A C 1
ATOM 1320 O O . PRO A 1 171 ? 8.219 -24.031 6.996 1 96.31 171 PRO A O 1
ATOM 1323 N N . ASN A 1 172 ? 7.691 -23.891 9.172 1 96.75 172 ASN A N 1
ATOM 1324 C CA . ASN A 1 172 ? 6.371 -24.453 8.93 1 96.75 172 ASN A CA 1
ATOM 1325 C C . ASN A 1 172 ? 5.488 -23.5 8.125 1 96.75 172 ASN A C 1
ATOM 1327 O O . ASN A 1 172 ? 4.723 -23.938 7.266 1 96.75 172 ASN A O 1
ATOM 1331 N N . PHE A 1 173 ? 5.574 -22.281 8.422 1 97.69 173 PHE A N 1
ATOM 1332 C CA . PHE A 1 173 ? 4.82 -21.297 7.656 1 97.69 173 PHE A CA 1
ATOM 1333 C C . PHE A 1 173 ? 5.309 -21.25 6.215 1 97.69 173 PHE A C 1
ATOM 1335 O O . PHE A 1 173 ? 4.504 -21.188 5.281 1 97.69 173 PHE A O 1
ATOM 1342 N N . GLN A 1 174 ? 6.633 -21.344 6.062 1 97.62 174 GLN A N 1
ATOM 1343 C CA . GLN A 1 174 ? 7.191 -21.359 4.715 1 97.62 174 GLN A CA 1
ATOM 1344 C C . GLN A 1 174 ? 6.723 -22.594 3.945 1 97.62 174 GLN A C 1
ATOM 1346 O O . GLN A 1 174 ? 6.473 -22.516 2.74 1 97.62 174 GLN A O 1
ATOM 1351 N N . HIS A 1 175 ? 6.602 -23.688 4.637 1 97.88 175 HIS A N 1
ATOM 1352 C CA . HIS A 1 175 ? 6.098 -24.891 3.996 1 97.88 175 HIS A CA 1
ATOM 1353 C C . HIS A 1 175 ? 4.66 -24.703 3.52 1 97.88 175 HIS A C 1
ATOM 1355 O O . HIS A 1 175 ? 4.305 -25.125 2.42 1 97.88 175 HIS A O 1
ATOM 1361 N N . VAL A 1 176 ? 3.842 -24.078 4.336 1 98.06 176 VAL A N 1
ATOM 1362 C CA . VAL A 1 176 ? 2.467 -23.781 3.943 1 98.06 176 VAL A CA 1
ATOM 1363 C C . VAL A 1 176 ? 2.463 -22.922 2.678 1 98.06 176 VAL A C 1
ATOM 1365 O O . VAL A 1 176 ? 1.756 -23.234 1.716 1 98.06 176 VAL A O 1
ATOM 1368 N N . LEU A 1 177 ? 3.295 -21.922 2.643 1 98.5 177 LEU A N 1
ATOM 1369 C CA . LEU A 1 177 ? 3.373 -21.016 1.501 1 98.5 177 LEU A CA 1
ATOM 1370 C C . LEU A 1 177 ? 3.797 -21.766 0.241 1 98.5 177 LEU A C 1
ATOM 1372 O O . LEU A 1 177 ? 3.322 -21.453 -0.855 1 98.5 177 LEU A O 1
ATOM 1376 N N . ASN A 1 178 ? 4.605 -22.766 0.408 1 98.12 178 ASN A N 1
ATOM 1377 C CA . ASN A 1 178 ? 5.168 -23.5 -0.725 1 98.12 178 ASN A CA 1
ATOM 1378 C C . ASN A 1 178 ? 4.184 -24.531 -1.269 1 98.12 178 ASN A C 1
ATOM 1380 O O . ASN A 1 178 ? 4.305 -24.969 -2.416 1 98.12 178 ASN A O 1
ATOM 1384 N N . THR A 1 179 ? 3.158 -24.875 -0.422 1 98.38 179 THR A N 1
ATOM 1385 C CA . THR A 1 179 ? 2.434 -26.078 -0.813 1 98.38 179 THR A CA 1
ATOM 1386 C C . THR A 1 179 ? 0.932 -25.828 -0.85 1 98.38 179 THR A C 1
ATOM 1388 O O . THR A 1 179 ? 0.175 -26.594 -1.436 1 98.38 179 THR A O 1
ATOM 1391 N N . ILE A 1 180 ? 0.402 -24.797 -0.219 1 98.56 180 ILE A N 1
ATOM 1392 C CA . ILE A 1 180 ? -1.029 -24.578 -0.048 1 98.56 180 ILE A CA 1
ATOM 1393 C C . ILE A 1 180 ? -1.694 -24.422 -1.413 1 98.56 180 ILE A C 1
ATOM 1395 O O . ILE A 1 180 ? -1.143 -23.781 -2.311 1 98.56 180 ILE A O 1
ATOM 1399 N N . THR A 1 181 ? -2.842 -25.062 -1.604 1 98.38 181 THR A N 1
ATOM 1400 C CA . THR A 1 181 ? -3.609 -24.938 -2.838 1 98.38 181 THR A CA 1
ATOM 1401 C C . THR A 1 181 ? -4.984 -24.328 -2.564 1 98.38 181 THR A C 1
ATOM 1403 O O . THR A 1 181 ? -5.473 -24.375 -1.435 1 98.38 181 THR A O 1
ATOM 1406 N N . ARG A 1 182 ? -5.547 -23.781 -3.605 1 97.5 182 ARG A N 1
ATOM 1407 C CA . ARG A 1 182 ? -6.887 -23.219 -3.479 1 97.5 182 ARG A CA 1
ATOM 1408 C C . ARG A 1 182 ? -7.895 -24.281 -3.068 1 97.5 182 ARG A C 1
ATOM 1410 O O . ARG A 1 182 ? -8.797 -24.016 -2.268 1 97.5 182 ARG A O 1
ATOM 1417 N N . GLU A 1 183 ? -7.781 -25.453 -3.641 1 96.5 183 GLU A N 1
ATOM 1418 C CA . GLU A 1 183 ? -8.664 -26.578 -3.305 1 96.5 183 GLU A CA 1
ATOM 1419 C C . GLU A 1 183 ? -8.609 -26.891 -1.812 1 96.5 183 GLU A C 1
ATOM 1421 O O . GLU A 1 183 ? -9.641 -27.109 -1.182 1 96.5 183 GLU A O 1
ATOM 1426 N N . LYS A 1 184 ? -7.395 -26.891 -1.305 1 96.94 184 LYS A N 1
ATOM 1427 C CA . LYS A 1 184 ? -7.238 -27.156 0.122 1 96.94 184 LYS A CA 1
ATOM 1428 C C . LYS A 1 184 ? -7.887 -26.047 0.958 1 96.94 184 LYS A C 1
ATOM 1430 O O . LYS A 1 184 ? -8.555 -26.344 1.953 1 96.94 184 LYS A O 1
ATOM 1435 N N . VAL A 1 185 ? -7.695 -24.828 0.573 1 97.19 185 VAL A N 1
ATOM 1436 C CA . VAL A 1 185 ? -8.281 -23.688 1.281 1 97.19 185 VAL A CA 1
ATOM 1437 C C . VAL A 1 185 ? -9.805 -23.812 1.291 1 97.19 185 VAL A C 1
ATOM 1439 O O . VAL A 1 185 ? -10.438 -23.688 2.342 1 97.19 185 VAL A O 1
ATOM 1442 N N . ASP A 1 186 ? -10.375 -24.141 0.156 1 93.94 186 ASP A N 1
ATOM 1443 C CA . ASP A 1 186 ? -11.82 -24.203 0.021 1 93.94 186 ASP A CA 1
ATOM 1444 C C . ASP A 1 186 ? -12.391 -25.422 0.74 1 93.94 186 ASP A C 1
ATOM 1446 O O . ASP A 1 186 ? -13.539 -25.422 1.177 1 93.94 186 ASP A O 1
ATOM 1450 N N . SER A 1 187 ? -11.609 -26.438 0.908 1 93.69 187 SER A N 1
ATOM 1451 C CA . SER A 1 187 ? -12.055 -27.656 1.575 1 93.69 187 SER A CA 1
ATOM 1452 C C . SER A 1 187 ? -12.125 -27.453 3.086 1 93.69 187 SER A C 1
ATOM 1454 O O . SER A 1 187 ? -12.734 -28.266 3.793 1 93.69 187 SER A O 1
ATOM 1456 N N . MET A 1 188 ? -11.562 -26.422 3.613 1 91.94 188 MET A N 1
ATOM 1457 C CA . MET A 1 188 ? -11.508 -26.172 5.051 1 91.94 188 MET A CA 1
ATOM 1458 C C . MET A 1 188 ? -12.789 -25.484 5.531 1 91.94 188 MET A C 1
ATOM 1460 O O . MET A 1 188 ? -12.844 -25 6.66 1 91.94 188 MET A O 1
ATOM 1464 N N . GLY A 1 189 ? -13.82 -25.453 4.641 1 88.25 189 GLY A N 1
ATOM 1465 C CA . GLY A 1 189 ? -15.086 -24.844 5.02 1 88.25 189 GLY A CA 1
ATOM 1466 C C . GLY A 1 189 ? -15.086 -23.344 4.887 1 88.25 189 GLY A C 1
ATOM 1467 O O . GLY A 1 189 ? -14.203 -22.766 4.246 1 88.25 189 GLY A O 1
ATOM 1468 N N . PRO A 1 190 ? -16.031 -22.766 5.484 1 87.88 190 PRO A N 1
ATOM 1469 C CA . PRO A 1 190 ? -16.266 -21.344 5.25 1 87.88 190 PRO A CA 1
ATOM 1470 C C . PRO A 1 190 ? -15.156 -20.469 5.828 1 87.88 190 PRO A C 1
ATOM 1472 O O . PRO A 1 190 ? -15.008 -19.312 5.414 1 87.88 190 PRO A O 1
ATOM 1475 N N . ILE A 1 191 ? -14.367 -20.984 6.742 1 94.31 191 ILE A N 1
ATOM 1476 C CA . ILE A 1 191 ? -13.359 -20.172 7.41 1 94.31 191 ILE A CA 1
ATOM 1477 C C . ILE A 1 191 ? -12.125 -20.031 6.52 1 94.31 191 ILE A C 1
ATOM 1479 O O . ILE A 1 191 ? -11.367 -19.062 6.648 1 94.31 191 ILE A O 1
ATOM 1483 N N . ARG A 1 192 ? -11.805 -21.109 5.684 1 97 192 ARG A N 1
ATOM 1484 C CA . ARG A 1 192 ? -10.75 -21.109 4.672 1 97 192 ARG A CA 1
ATOM 1485 C C . ARG A 1 192 ? -9.383 -20.891 5.305 1 97 192 ARG A C 1
ATOM 1487 O O . ARG A 1 192 ? -8.539 -20.188 4.75 1 97 192 ARG A O 1
ATOM 1494 N N . CYS A 1 193 ? -9.164 -21.359 6.539 1 98.12 193 CYS A N 1
ATOM 1495 C CA . CYS A 1 193 ? -7.859 -21.438 7.184 1 98.12 193 CYS A CA 1
ATOM 1496 C C . CYS A 1 193 ? -7.246 -22.812 7.004 1 98.12 193 CYS A C 1
ATOM 1498 O O . CYS A 1 193 ? -7.848 -23.828 7.379 1 98.12 193 CYS A O 1
ATOM 1500 N N . PRO A 1 194 ? -6.043 -22.844 6.516 1 96.88 194 PRO A N 1
ATOM 1501 C CA . PRO A 1 194 ? -5.457 -24.156 6.227 1 96.88 194 PRO A CA 1
ATOM 1502 C C . PRO A 1 194 ? -4.941 -24.859 7.48 1 96.88 194 PRO A C 1
ATOM 1504 O O . PRO A 1 194 ? -4.547 -26.016 7.422 1 96.88 194 PRO A O 1
ATOM 1507 N N . ASP A 1 195 ? -4.852 -24.203 8.594 1 96.69 195 ASP A N 1
ATOM 1508 C CA . ASP A 1 195 ? -4.414 -24.797 9.852 1 96.69 195 ASP A CA 1
ATOM 1509 C C . ASP A 1 195 ? -5.602 -25.375 10.625 1 96.69 195 ASP A C 1
ATOM 1511 O O . ASP A 1 195 ? -6.277 -24.641 11.359 1 96.69 195 ASP A O 1
ATOM 1515 N N . ALA A 1 196 ? -5.723 -26.625 10.656 1 94.88 196 ALA A N 1
ATOM 1516 C CA . ALA A 1 196 ? -6.855 -27.328 11.266 1 94.88 196 ALA A CA 1
ATOM 1517 C C . ALA A 1 196 ? -6.875 -27.125 12.773 1 94.88 196 ALA A C 1
ATOM 1519 O O . ALA A 1 196 ? -7.934 -27.188 13.406 1 94.88 196 ALA A O 1
ATOM 1520 N N . SER A 1 197 ? -5.73 -26.859 13.32 1 96.44 197 SER A N 1
ATOM 1521 C CA . SER A 1 197 ? -5.633 -26.75 14.773 1 96.44 197 SER A CA 1
ATOM 1522 C C . SER A 1 197 ? -6.324 -25.484 15.281 1 96.44 197 SER A C 1
ATOM 1524 O O . SER A 1 197 ? -6.703 -25.422 16.453 1 96.44 197 SER A O 1
ATOM 1526 N N . VAL A 1 198 ? -6.547 -24.5 14.375 1 97.19 198 VAL A N 1
ATOM 1527 C CA . VAL A 1 198 ? -7.121 -23.25 14.867 1 97.19 198 VAL A CA 1
ATOM 1528 C C . VAL A 1 198 ? -8.398 -22.922 14.094 1 97.19 198 VAL A C 1
ATOM 1530 O O . VAL A 1 198 ? -9.18 -22.062 14.508 1 97.19 198 VAL A O 1
ATOM 1533 N N . ALA A 1 199 ? -8.664 -23.594 12.984 1 96.94 199 ALA A N 1
ATOM 1534 C CA . ALA A 1 199 ? -9.789 -23.297 12.102 1 96.94 199 ALA A CA 1
ATOM 1535 C C . ALA A 1 199 ? -11.109 -23.344 12.867 1 96.94 199 ALA A C 1
ATOM 1537 O O . ALA A 1 199 ? -11.953 -22.453 12.727 1 96.94 199 ALA A O 1
ATOM 1538 N N . GLY A 1 200 ? -11.312 -24.391 13.656 1 96.88 200 GLY A N 1
ATOM 1539 C CA . GLY A 1 200 ? -12.523 -24.5 14.445 1 96.88 200 GLY A CA 1
ATOM 1540 C C . GLY A 1 200 ? -12.719 -23.359 15.414 1 96.88 200 GLY A C 1
ATOM 1541 O O . GLY A 1 200 ? -13.844 -22.875 15.602 1 96.88 200 GLY A O 1
ATOM 1542 N N . ASP A 1 201 ? -11.648 -22.969 16.047 1 98.12 201 ASP A N 1
ATOM 1543 C CA . ASP A 1 201 ? -11.711 -21.844 17 1 98.12 201 ASP A CA 1
ATOM 1544 C C . ASP A 1 201 ? -12.047 -20.547 16.281 1 98.12 201 ASP A C 1
ATOM 1546 O O . ASP A 1 201 ? -12.719 -19.672 16.844 1 98.12 201 ASP A O 1
ATOM 1550 N N . MET A 1 202 ? -11.562 -20.422 15.086 1 98 202 MET A N 1
ATOM 1551 C CA . MET A 1 202 ? -11.898 -19.234 14.289 1 98 202 MET A CA 1
ATOM 1552 C C . MET A 1 202 ? -13.398 -19.188 14 1 98 202 MET A C 1
ATOM 1554 O O . MET A 1 202 ? -14.016 -18.125 14.078 1 98 202 MET A O 1
ATOM 1558 N N . VAL A 1 203 ? -13.977 -20.281 13.688 1 96.62 203 VAL A N 1
ATOM 1559 C CA . VAL A 1 203 ? -15.406 -20.375 13.43 1 96.62 203 VAL A CA 1
ATOM 1560 C C . VAL A 1 203 ? -16.188 -19.969 14.688 1 96.62 203 VAL A C 1
ATOM 1562 O O . VAL A 1 203 ? -17.125 -19.172 14.625 1 96.62 203 VAL A O 1
ATOM 1565 N N . LYS A 1 204 ? -15.758 -20.5 15.82 1 97.56 204 LYS A N 1
ATOM 1566 C CA . LYS A 1 204 ? -16.406 -20.188 17.094 1 97.56 204 LYS A CA 1
ATOM 1567 C C . LYS A 1 204 ? -16.312 -18.688 17.391 1 97.56 204 LYS A C 1
ATOM 1569 O O . LYS A 1 204 ? -17.25 -18.109 17.938 1 97.56 204 LYS A O 1
ATOM 1574 N N . GLU A 1 205 ? -15.156 -18.156 17.062 1 97.81 205 GLU A N 1
ATOM 1575 C CA . GLU A 1 205 ? -14.961 -16.719 17.297 1 97.81 205 GLU A CA 1
ATOM 1576 C C . GLU A 1 205 ? -15.953 -15.891 16.5 1 97.81 205 GLU A C 1
ATOM 1578 O O . GLU A 1 205 ? -16.562 -14.953 17.016 1 97.81 205 GLU A O 1
ATOM 1583 N N . ILE A 1 206 ? -16.156 -16.219 15.242 1 96.75 206 ILE A N 1
ATOM 1584 C CA . ILE A 1 206 ? -17.094 -15.508 14.391 1 96.75 206 ILE A CA 1
ATOM 1585 C C . ILE A 1 206 ? -18.516 -15.688 14.922 1 96.75 206 ILE A C 1
ATOM 1587 O O . ILE A 1 206 ? -19.281 -14.734 15 1 96.75 206 ILE A O 1
ATOM 1591 N N . GLU A 1 207 ? -18.859 -16.875 15.328 1 96.12 207 GLU A N 1
ATOM 1592 C CA . GLU A 1 207 ? -20.188 -17.172 15.852 1 96.12 207 GLU A CA 1
ATOM 1593 C C . GLU A 1 207 ? -20.469 -16.406 17.141 1 96.12 207 GLU A C 1
ATOM 1595 O O . GLU A 1 207 ? -21.578 -15.938 17.375 1 96.12 207 GLU A O 1
ATOM 1600 N N . LYS A 1 208 ? -19.438 -16.359 17.922 1 97.44 208 LYS A N 1
ATOM 1601 C CA . LYS A 1 208 ? -19.547 -15.594 19.156 1 97.44 208 LYS A CA 1
ATOM 1602 C C . LYS A 1 208 ? -19.969 -14.156 18.875 1 97.44 208 LYS A C 1
ATOM 1604 O O . LYS A 1 208 ? -20.922 -13.656 19.484 1 97.44 208 LYS A O 1
ATOM 1609 N N . TYR A 1 209 ? -19.359 -13.531 17.969 1 96.38 209 TYR A N 1
ATOM 1610 C CA . TYR A 1 209 ? -19.672 -12.133 17.688 1 96.38 209 TYR A CA 1
ATOM 1611 C C . TYR A 1 209 ? -20.969 -12 16.906 1 96.38 209 TYR A C 1
ATOM 1613 O O . TYR A 1 209 ? -21.703 -11.023 17.078 1 96.38 209 TYR A O 1
ATOM 1621 N N . ARG A 1 210 ? -21.25 -12.969 16.062 1 94.19 210 ARG A N 1
ATOM 1622 C CA . ARG A 1 210 ? -22.562 -13.008 15.438 1 94.19 210 ARG A CA 1
ATOM 1623 C C . ARG A 1 210 ? -23.672 -13.039 16.484 1 94.19 210 ARG A C 1
ATOM 1625 O O . ARG A 1 210 ? -24.641 -12.289 16.391 1 94.19 210 ARG A O 1
ATOM 1632 N N . GLY A 1 211 ? -23.547 -13.867 17.422 1 94.75 211 GLY A N 1
ATOM 1633 C CA . GLY A 1 211 ? -24.516 -13.992 18.5 1 94.75 211 GLY A CA 1
ATOM 1634 C C . GLY A 1 211 ? -24.672 -12.727 19.312 1 94.75 211 GLY A C 1
ATOM 1635 O O . GLY A 1 211 ? -25.766 -12.43 19.812 1 94.75 211 GLY A O 1
ATOM 1636 N N . ASN A 1 212 ? -23.594 -12.016 19.406 1 95.38 212 ASN A N 1
ATOM 1637 C CA . ASN A 1 212 ? -23.609 -10.758 20.156 1 95.38 212 ASN A CA 1
ATOM 1638 C C . ASN A 1 212 ? -24.094 -9.594 19.281 1 95.38 212 ASN A C 1
ATOM 1640 O O . ASN A 1 212 ? -23.953 -8.43 19.656 1 95.38 212 ASN A O 1
ATOM 1644 N N . GLN A 1 213 ? -24.484 -9.953 18.031 1 95.06 213 GLN A N 1
ATOM 1645 C CA . GLN A 1 213 ? -24.922 -8.93 17.078 1 95.06 213 GLN A CA 1
ATOM 1646 C C . GLN A 1 213 ? -23.812 -7.922 16.812 1 95.06 213 GLN A C 1
ATOM 1648 O O . GLN A 1 213 ? -24.047 -6.715 16.797 1 95.06 213 GLN A O 1
ATOM 1653 N N . ASP A 1 214 ? -22.672 -8.445 16.812 1 96.69 214 ASP A N 1
ATOM 1654 C CA . ASP A 1 214 ? -21.438 -7.691 16.625 1 96.69 214 ASP A CA 1
ATOM 1655 C C . ASP A 1 214 ? -20.625 -8.25 15.461 1 96.69 214 ASP A C 1
ATOM 1657 O O . ASP A 1 214 ? -21.141 -9.016 14.648 1 96.69 214 ASP A O 1
ATOM 1661 N N . SER A 1 215 ? -19.438 -7.758 15.227 1 97.12 215 SER A N 1
ATOM 1662 C CA . SER A 1 215 ? -18.578 -8.203 14.141 1 97.12 215 SER A CA 1
ATOM 1663 C C . SER A 1 215 ? -17.125 -8.305 14.594 1 97.12 215 SER A C 1
ATOM 1665 O O . SER A 1 215 ? -16.781 -7.844 15.68 1 97.12 215 SER A O 1
ATOM 1667 N N . ILE A 1 216 ? -16.328 -8.922 13.828 1 98.5 216 ILE A N 1
ATOM 1668 C CA . ILE A 1 216 ? -14.914 -9.102 14.172 1 98.5 216 ILE A CA 1
ATOM 1669 C C . ILE A 1 216 ? -14.07 -9.109 12.891 1 98.5 216 ILE A C 1
ATOM 1671 O O . ILE A 1 216 ? -14.586 -9.383 11.805 1 98.5 216 ILE A O 1
ATOM 1675 N N . GLY A 1 217 ? -12.797 -8.695 13.047 1 98.38 217 GLY A N 1
ATOM 1676 C CA . GLY A 1 217 ? -11.883 -8.625 11.914 1 98.38 217 GLY A CA 1
ATOM 1677 C C . GLY A 1 217 ? -10.984 -9.844 11.805 1 98.38 217 GLY A C 1
ATOM 1678 O O . GLY A 1 217 ? -11.172 -10.828 12.523 1 98.38 217 GLY A O 1
ATOM 1679 N N . GLY A 1 218 ? -10.062 -9.727 10.82 1 98.69 218 GLY A N 1
ATOM 1680 C CA . GLY A 1 218 ? -9.125 -10.812 10.586 1 98.69 218 GLY A CA 1
ATOM 1681 C C . GLY A 1 218 ? -8.039 -10.461 9.578 1 98.69 218 GLY A C 1
ATOM 1682 O O . GLY A 1 218 ? -7.902 -9.297 9.195 1 98.69 218 GLY A O 1
ATOM 1683 N N . VAL A 1 219 ? -7.207 -11.516 9.273 1 98.81 219 VAL A N 1
ATOM 1684 C CA . VAL A 1 219 ? -6.098 -11.312 8.344 1 98.81 219 VAL A CA 1
ATOM 1685 C C . VAL A 1 219 ? -6.156 -12.359 7.234 1 98.81 219 VAL A C 1
ATOM 1687 O O . VAL A 1 219 ? -6.41 -13.539 7.5 1 98.81 219 VAL A O 1
ATOM 1690 N N . VAL A 1 220 ? -6.023 -11.906 5.977 1 98.81 220 VAL A N 1
ATOM 1691 C CA . VAL A 1 220 ? -5.832 -12.789 4.832 1 98.81 220 VAL A CA 1
ATOM 1692 C C . VAL A 1 220 ? -4.367 -12.773 4.406 1 98.81 220 VAL A C 1
ATOM 1694 O O . VAL A 1 220 ? -3.754 -11.711 4.301 1 98.81 220 VAL A O 1
ATOM 1697 N N . THR A 1 221 ? -3.791 -13.922 4.254 1 98.88 221 THR A N 1
ATOM 1698 C CA . THR A 1 221 ? -2.473 -14.078 3.648 1 98.88 221 THR A CA 1
ATOM 1699 C C . THR A 1 221 ? -2.586 -14.641 2.234 1 98.88 221 THR A C 1
ATOM 1701 O O . THR A 1 221 ? -3.455 -15.469 1.959 1 98.88 221 THR A O 1
ATOM 1704 N N . CYS A 1 222 ? -1.777 -14.156 1.359 1 98.94 222 CYS A N 1
ATOM 1705 C CA . CYS A 1 222 ? -1.776 -14.594 -0.033 1 98.94 222 CYS A CA 1
ATOM 1706 C C . CYS A 1 222 ? -0.368 -14.953 -0.491 1 98.94 222 CYS A C 1
ATOM 1708 O O . CYS A 1 222 ? 0.599 -14.289 -0.119 1 98.94 222 CYS A O 1
ATOM 1710 N N . VAL A 1 223 ? -0.262 -16.016 -1.286 1 98.94 223 VAL A N 1
ATOM 1711 C CA . VAL A 1 223 ? 1.021 -16.422 -1.851 1 98.94 223 VAL A CA 1
ATOM 1712 C C . VAL A 1 223 ? 0.899 -16.562 -3.365 1 98.94 223 VAL A C 1
ATOM 1714 O O . VAL A 1 223 ? -0.125 -17.016 -3.871 1 98.94 223 VAL A O 1
ATOM 1717 N N . VAL A 1 224 ? 1.873 -16.094 -4.074 1 98.94 224 VAL A N 1
ATOM 1718 C CA . VAL A 1 224 ? 2.025 -16.234 -5.52 1 98.94 224 VAL A CA 1
ATOM 1719 C C . VAL A 1 224 ? 3.217 -17.125 -5.828 1 98.94 224 VAL A C 1
ATOM 1721 O O . VAL A 1 224 ? 4.332 -16.875 -5.359 1 98.94 224 VAL A O 1
ATOM 1724 N N . ARG A 1 225 ? 3.002 -18.125 -6.582 1 98.81 225 ARG A N 1
ATOM 1725 C CA . ARG A 1 225 ? 4.07 -19.031 -6.984 1 98.81 225 ARG A CA 1
ATOM 1726 C C . ARG A 1 225 ? 4.223 -19.062 -8.5 1 98.81 225 ARG A C 1
ATOM 1728 O O . ARG A 1 225 ? 3.27 -18.797 -9.234 1 98.81 225 ARG A O 1
ATOM 1735 N N . ASN A 1 226 ? 5.414 -19.375 -8.953 1 98.19 226 ASN A N 1
ATOM 1736 C CA . ASN A 1 226 ? 5.758 -19.578 -10.352 1 98.19 226 ASN A CA 1
ATOM 1737 C C . ASN A 1 226 ? 5.695 -18.266 -11.141 1 98.19 226 ASN A C 1
ATOM 1739 O O . ASN A 1 226 ? 5.355 -18.266 -12.32 1 98.19 226 ASN A O 1
ATOM 1743 N N . LEU A 1 227 ? 5.867 -17.188 -10.5 1 98.31 227 LEU A N 1
ATOM 1744 C CA . LEU A 1 227 ? 5.938 -15.898 -11.18 1 98.31 227 LEU A CA 1
ATOM 1745 C C . LEU A 1 227 ? 7.32 -15.672 -11.781 1 98.31 227 LEU A C 1
ATOM 1747 O O . LEU A 1 227 ? 8.336 -15.891 -11.117 1 98.31 227 LEU A O 1
ATOM 1751 N N . PRO A 1 228 ? 7.414 -15.234 -13.008 1 97.62 228 PRO A N 1
ATOM 1752 C CA . PRO A 1 228 ? 8.727 -14.961 -13.602 1 97.62 228 PRO A CA 1
ATOM 1753 C C . PRO A 1 228 ? 9.477 -13.852 -12.875 1 97.62 228 PRO A C 1
ATOM 1755 O O . PRO A 1 228 ? 8.867 -13.039 -12.172 1 97.62 228 PRO A O 1
ATOM 1758 N N . THR A 1 229 ? 10.805 -13.82 -13.039 1 97.62 229 THR A N 1
ATOM 1759 C CA . THR A 1 229 ? 11.633 -12.727 -12.539 1 97.62 229 THR A CA 1
ATOM 1760 C C . THR A 1 229 ? 11.43 -11.477 -13.391 1 97.62 229 THR A C 1
ATOM 1762 O O . THR A 1 229 ? 10.945 -11.555 -14.516 1 97.62 229 THR A O 1
ATOM 1765 N N . GLY A 1 230 ? 11.688 -10.336 -12.828 1 97.69 230 GLY A N 1
ATOM 1766 C CA . GLY A 1 230 ? 11.867 -9.125 -13.617 1 97.69 230 GLY A CA 1
ATOM 1767 C C . GLY A 1 230 ? 10.617 -8.258 -13.672 1 97.69 230 GLY A C 1
ATOM 1768 O O . GLY A 1 230 ? 10.609 -7.223 -14.328 1 97.69 230 GLY A O 1
ATOM 1769 N N . LEU A 1 231 ? 9.555 -8.695 -13 1 98.62 231 LEU A N 1
ATOM 1770 C CA . LEU A 1 231 ? 8.32 -7.918 -13.016 1 98.62 231 LEU A CA 1
ATOM 1771 C C . LEU A 1 231 ? 8.359 -6.816 -11.961 1 98.62 231 LEU A C 1
ATOM 1773 O O . LEU A 1 231 ? 8.82 -7.043 -10.844 1 98.62 231 LEU A O 1
ATOM 1777 N N . GLY A 1 232 ? 7.801 -5.637 -12.25 1 98.19 232 GLY A N 1
ATOM 1778 C CA . GLY A 1 232 ? 7.824 -4.473 -11.375 1 98.19 232 GLY A CA 1
ATOM 1779 C C . GLY A 1 232 ? 8.719 -3.359 -11.883 1 98.19 232 GLY A C 1
ATOM 1780 O O . GLY A 1 232 ? 9.25 -3.441 -12.992 1 98.19 232 GLY A O 1
ATOM 1781 N N . GLU A 1 233 ? 8.836 -2.299 -11.117 1 97.75 233 GLU A N 1
ATOM 1782 C CA . GLU A 1 233 ? 9.641 -1.128 -11.453 1 97.75 233 GLU A CA 1
ATOM 1783 C C . GLU A 1 233 ? 10.555 -0.737 -10.297 1 97.75 233 GLU A C 1
ATOM 1785 O O . GLU A 1 233 ? 10.25 -1.019 -9.133 1 97.75 233 GLU A O 1
ATOM 1790 N N . PRO A 1 234 ? 11.625 -0.112 -10.578 1 95.62 234 PRO A N 1
ATOM 1791 C CA . PRO A 1 234 ? 12.602 0.182 -9.523 1 95.62 234 PRO A CA 1
ATOM 1792 C C . PRO A 1 234 ? 12.227 1.416 -8.703 1 95.62 234 PRO A C 1
ATOM 1794 O O . PRO A 1 234 ? 12.805 1.651 -7.637 1 95.62 234 PRO A O 1
ATOM 1797 N N . CYS A 1 235 ? 11.242 2.275 -9.164 1 96 235 CYS A N 1
ATOM 1798 C CA . CYS A 1 235 ? 10.969 3.533 -8.477 1 96 235 CYS A CA 1
ATOM 1799 C C . CYS A 1 235 ? 9.547 3.551 -7.926 1 96 235 CYS A C 1
ATOM 1801 O O . CYS A 1 235 ? 9.219 2.787 -7.02 1 96 235 CYS A O 1
ATOM 1803 N N . PHE A 1 236 ? 8.625 4.32 -8.531 1 98.06 236 PHE A N 1
ATOM 1804 C CA . PHE A 1 236 ? 7.332 4.57 -7.895 1 98.06 236 PHE A CA 1
ATOM 1805 C C . PHE A 1 236 ? 6.449 3.332 -7.953 1 98.06 236 PHE A C 1
ATOM 1807 O O . PHE A 1 236 ? 5.727 3.033 -7 1 98.06 236 PHE A O 1
ATOM 1814 N N . ASP A 1 237 ? 6.48 2.604 -9.078 1 98.19 237 ASP A N 1
ATOM 1815 C CA . ASP A 1 237 ? 5.586 1.467 -9.281 1 98.19 237 ASP A CA 1
ATOM 1816 C C . ASP A 1 237 ? 6.289 0.15 -8.953 1 98.19 237 ASP A C 1
ATOM 1818 O O . ASP A 1 237 ? 6.145 -0.833 -9.68 1 98.19 237 ASP A O 1
ATOM 1822 N N . LYS A 1 238 ? 7.152 0.238 -7.859 1 98.62 238 LYS A N 1
ATOM 1823 C CA . LYS A 1 238 ? 7.641 -1.045 -7.359 1 98.62 238 LYS A CA 1
ATOM 1824 C C . LYS A 1 238 ? 6.504 -2.059 -7.25 1 98.62 238 LYS A C 1
ATOM 1826 O O . LYS A 1 238 ? 5.363 -1.692 -6.961 1 98.62 238 LYS A O 1
ATOM 1831 N N . LEU A 1 239 ? 6.844 -3.34 -7.523 1 98.81 239 LEU A N 1
ATOM 1832 C CA . LEU A 1 239 ? 5.812 -4.371 -7.543 1 98.81 239 LEU A CA 1
ATOM 1833 C C . LEU A 1 239 ? 5.082 -4.438 -6.207 1 98.81 239 LEU A C 1
ATOM 1835 O O . LEU A 1 239 ? 3.854 -4.543 -6.172 1 98.81 239 LEU A O 1
ATOM 1839 N N . GLU A 1 240 ? 5.824 -4.391 -5.051 1 98.81 240 GLU A N 1
ATOM 1840 C CA . GLU A 1 240 ? 5.176 -4.414 -3.742 1 98.81 240 GLU A CA 1
ATOM 1841 C C . GLU A 1 240 ? 4.32 -3.168 -3.527 1 98.81 240 GLU A C 1
ATOM 1843 O O . GLU A 1 240 ? 3.309 -3.217 -2.824 1 98.81 240 GLU A O 1
ATOM 1848 N N . ALA A 1 241 ? 4.691 -2.031 -4.117 1 98.88 241 ALA A N 1
ATOM 1849 C CA . ALA A 1 241 ? 3.895 -0.813 -4.02 1 98.88 241 ALA A CA 1
ATOM 1850 C C . ALA A 1 241 ? 2.564 -0.97 -4.75 1 98.88 241 ALA A C 1
ATOM 1852 O O . ALA A 1 241 ? 1.517 -0.566 -4.242 1 98.88 241 ALA A O 1
ATOM 1853 N N . MET A 1 242 ? 2.635 -1.574 -5.922 1 98.88 242 MET A N 1
ATOM 1854 C CA . MET A 1 242 ? 1.417 -1.788 -6.699 1 98.88 242 MET A CA 1
ATOM 1855 C C . MET A 1 242 ? 0.51 -2.809 -6.02 1 98.88 242 MET A C 1
ATOM 1857 O O . MET A 1 242 ? -0.715 -2.678 -6.055 1 98.88 242 MET A O 1
ATOM 1861 N N . LEU A 1 243 ? 1.104 -3.816 -5.438 1 98.94 243 LEU A N 1
ATOM 1862 C CA . LEU A 1 243 ? 0.31 -4.773 -4.676 1 98.94 243 LEU A CA 1
ATOM 1863 C C . LEU A 1 243 ? -0.354 -4.098 -3.479 1 98.94 243 LEU A C 1
ATOM 1865 O O . LEU A 1 243 ? -1.531 -4.34 -3.199 1 98.94 243 LEU A O 1
ATOM 1869 N N . ALA A 1 244 ? 0.365 -3.268 -2.77 1 98.94 244 ALA A N 1
ATOM 1870 C CA . ALA A 1 244 ? -0.199 -2.545 -1.632 1 98.94 244 ALA A CA 1
ATOM 1871 C C . ALA A 1 244 ? -1.342 -1.635 -2.07 1 98.94 244 ALA A C 1
ATOM 1873 O O . ALA A 1 244 ? -2.381 -1.57 -1.41 1 98.94 244 ALA A O 1
ATOM 1874 N N . HIS A 1 245 ? -1.136 -0.915 -3.178 1 98.88 245 HIS A N 1
ATOM 1875 C CA . HIS A 1 245 ? -2.184 -0.092 -3.77 1 98.88 245 HIS A CA 1
ATOM 1876 C C . HIS A 1 245 ? -3.457 -0.9 -3.996 1 98.88 245 HIS A C 1
ATOM 1878 O O . HIS A 1 245 ? -4.539 -0.497 -3.564 1 98.88 245 HIS A O 1
ATOM 1884 N N . ALA A 1 246 ? -3.264 -2.02 -4.605 1 98.88 246 ALA A N 1
ATOM 1885 C CA . ALA A 1 246 ? -4.387 -2.889 -4.938 1 98.88 246 ALA A CA 1
ATOM 1886 C C . ALA A 1 246 ? -5.09 -3.383 -3.676 1 98.88 246 ALA A C 1
ATOM 1888 O O . ALA A 1 246 ? -6.32 -3.326 -3.578 1 98.88 246 ALA A O 1
ATOM 1889 N N . MET A 1 247 ? -4.348 -3.809 -2.697 1 98.88 247 MET A N 1
ATOM 1890 C CA . MET A 1 247 ? -4.918 -4.441 -1.512 1 98.88 247 MET A CA 1
ATOM 1891 C C . MET A 1 247 ? -5.645 -3.42 -0.644 1 98.88 247 MET A C 1
ATOM 1893 O O . MET A 1 247 ? -6.738 -3.688 -0.144 1 98.88 247 MET A O 1
ATOM 1897 N N . LEU A 1 248 ? -5.066 -2.232 -0.513 1 98.81 248 LEU A N 1
ATOM 1898 C CA . LEU A 1 248 ? -5.688 -1.244 0.363 1 98.81 248 LEU A CA 1
ATOM 1899 C C . LEU A 1 248 ? -6.836 -0.535 -0.345 1 98.81 248 LEU A C 1
ATOM 1901 O O . LEU A 1 248 ? -7.539 0.275 0.262 1 98.81 248 LEU A O 1
ATOM 1905 N N . SER A 1 249 ? -7.043 -0.862 -1.593 1 98.62 249 SER A N 1
ATOM 1906 C CA . SER A 1 249 ? -8.25 -0.396 -2.275 1 98.62 249 SER A CA 1
ATOM 1907 C C . SER A 1 249 ? -9.453 -1.268 -1.931 1 98.62 249 SER A C 1
ATOM 1909 O O . SER A 1 249 ? -10.594 -0.9 -2.215 1 98.62 249 SER A O 1
ATOM 1911 N N . ILE A 1 250 ? -9.25 -2.414 -1.315 1 98.44 250 ILE A N 1
ATOM 1912 C CA . ILE A 1 250 ? -10.328 -3.316 -0.925 1 98.44 250 ILE A CA 1
ATOM 1913 C C . ILE A 1 250 ? -11.031 -2.775 0.32 1 98.44 250 ILE A C 1
ATOM 1915 O O . ILE A 1 250 ? -10.375 -2.361 1.278 1 98.44 250 ILE A O 1
ATOM 1919 N N . PRO A 1 251 ? -12.391 -2.766 0.338 1 96.56 251 PRO A N 1
ATOM 1920 C CA . PRO A 1 251 ? -13.109 -2.264 1.512 1 96.56 251 PRO A CA 1
ATOM 1921 C C . PRO A 1 251 ? -12.695 -2.967 2.803 1 96.56 251 PRO A C 1
ATOM 1923 O O . PRO A 1 251 ? -12.477 -4.18 2.805 1 96.56 251 PRO A O 1
ATOM 1926 N N . ALA A 1 252 ? -12.562 -2.213 3.873 1 97.25 252 ALA A N 1
ATOM 1927 C CA . ALA A 1 252 ? -12.32 -2.67 5.238 1 97.25 252 ALA A CA 1
ATOM 1928 C C . ALA A 1 252 ? -10.836 -2.979 5.461 1 97.25 252 ALA A C 1
ATOM 1930 O O . ALA A 1 252 ? -10.43 -3.307 6.578 1 97.25 252 ALA A O 1
ATOM 1931 N N . SER A 1 253 ? -9.961 -2.963 4.426 1 98.56 253 SER A N 1
ATOM 1932 C CA . SER A 1 253 ? -8.531 -3.211 4.598 1 98.56 253 SER A CA 1
ATOM 1933 C C . SER A 1 253 ? -7.875 -2.096 5.402 1 98.56 253 SER A C 1
ATOM 1935 O O . SER A 1 253 ? -8.227 -0.924 5.258 1 98.56 253 SER A O 1
ATOM 1937 N N . LYS A 1 254 ? -6.848 -2.443 6.234 1 98.69 254 LYS A N 1
ATOM 1938 C CA . LYS A 1 254 ? -6.227 -1.452 7.109 1 98.69 254 LYS A CA 1
ATOM 1939 C C . LY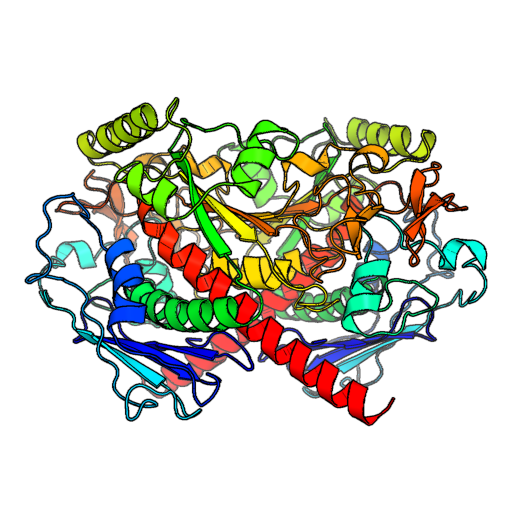S A 1 254 ? -4.707 -1.554 7.066 1 98.69 254 LYS A C 1
ATOM 1941 O O . LYS A 1 254 ? -4.012 -0.9 7.848 1 98.69 254 LYS A O 1
ATOM 1946 N N . GLY A 1 255 ? -4.184 -2.383 6.168 1 98.81 255 GLY A N 1
ATOM 1947 C CA . GLY A 1 255 ? -2.736 -2.523 6.102 1 98.81 255 GLY A CA 1
ATOM 1948 C C . GLY A 1 255 ? -2.283 -3.521 5.055 1 98.81 255 GLY A C 1
ATOM 1949 O O . GLY A 1 255 ? -3.098 -4.039 4.289 1 98.81 255 GLY A O 1
ATOM 1950 N N . PHE A 1 256 ? -0.992 -3.672 4.961 1 98.94 256 PHE A N 1
ATOM 1951 C CA . PHE A 1 256 ? -0.299 -4.539 4.016 1 98.94 256 PHE A CA 1
ATOM 1952 C C . PHE A 1 256 ? 1.124 -4.82 4.484 1 98.94 256 PHE A C 1
ATOM 1954 O O . PHE A 1 256 ? 1.837 -3.906 4.902 1 98.94 256 PHE A O 1
ATOM 1961 N N . GLU A 1 257 ? 1.501 -6.055 4.48 1 98.81 257 GLU A N 1
ATOM 1962 C CA . GLU A 1 257 ? 2.906 -6.367 4.723 1 98.81 257 GLU A CA 1
ATOM 1963 C C . GLU A 1 257 ? 3.389 -7.484 3.799 1 98.81 257 GLU A C 1
ATOM 1965 O O . GLU A 1 257 ? 2.639 -8.414 3.498 1 98.81 257 GLU A O 1
ATOM 1970 N N . ILE A 1 258 ? 4.578 -7.457 3.338 1 98.88 258 ILE A N 1
ATOM 1971 C CA . ILE A 1 258 ? 5.137 -8.406 2.381 1 98.88 258 ILE A CA 1
ATOM 1972 C C . ILE A 1 258 ? 6.434 -8.992 2.936 1 98.88 258 ILE A C 1
ATOM 1974 O O . ILE A 1 258 ? 7.215 -8.289 3.58 1 98.88 258 ILE A O 1
ATOM 1978 N N . GLY A 1 259 ? 6.684 -10.258 2.668 1 98.56 259 GLY A N 1
ATOM 1979 C CA . GLY A 1 259 ? 7.871 -10.914 3.195 1 98.56 259 GLY A CA 1
ATOM 1980 C C . GLY A 1 259 ? 7.965 -10.852 4.707 1 98.56 259 GLY A C 1
ATOM 1981 O O . GLY A 1 259 ? 7.023 -11.227 5.41 1 98.56 259 GLY A O 1
ATOM 1982 N N . SER A 1 260 ? 9.039 -10.281 5.188 1 97.81 260 SER A N 1
ATOM 1983 C CA . SER A 1 260 ? 9.297 -10.219 6.625 1 97.81 260 SER A CA 1
ATOM 1984 C C . SER A 1 260 ? 8.375 -9.219 7.312 1 97.81 260 SER A C 1
ATOM 1986 O O . SER A 1 260 ? 8.195 -9.266 8.531 1 97.81 260 SER A O 1
ATOM 1988 N N . GLY A 1 261 ? 7.812 -8.289 6.52 1 97.94 261 GLY A N 1
ATOM 1989 C CA . GLY A 1 261 ? 6.832 -7.352 7.043 1 97.94 261 GLY A CA 1
ATOM 1990 C C . GLY A 1 261 ? 7.305 -6.625 8.289 1 97.94 261 GLY A C 1
ATOM 1991 O O . GLY A 1 261 ? 8.469 -6.23 8.383 1 97.94 261 GLY A O 1
ATOM 1992 N N . PHE A 1 262 ? 6.441 -6.367 9.211 1 97.5 262 PHE A N 1
ATOM 1993 C CA . PHE A 1 262 ? 6.711 -5.664 10.453 1 97.5 262 PHE A CA 1
ATOM 1994 C C . PHE A 1 262 ? 7.594 -6.504 11.375 1 97.5 262 PHE A C 1
ATOM 1996 O O . PHE A 1 262 ? 8.422 -5.965 12.109 1 97.5 262 PHE A O 1
ATOM 2003 N N . ALA A 1 263 ? 7.484 -7.781 11.258 1 96.12 263 ALA A N 1
ATOM 2004 C CA . ALA A 1 263 ? 8.281 -8.68 12.102 1 96.12 263 ALA A CA 1
ATOM 2005 C C . ALA A 1 263 ? 9.758 -8.617 11.727 1 96.12 263 ALA A C 1
ATOM 2007 O O . ALA A 1 263 ? 10.625 -8.828 12.57 1 96.12 263 ALA A O 1
ATOM 2008 N N . GLY A 1 264 ? 10.055 -8.234 10.531 1 97.12 264 GLY A N 1
ATOM 2009 C CA . GLY A 1 264 ? 11.414 -8.266 10.016 1 97.12 264 GLY A CA 1
ATOM 2010 C C . GLY A 1 264 ? 12.266 -7.109 10.492 1 97.12 264 GLY A C 1
ATOM 2011 O O . GLY A 1 264 ? 13.492 -7.133 10.352 1 97.12 264 GLY A O 1
ATOM 2012 N N . VAL A 1 265 ? 11.633 -6.117 11.078 1 96.94 265 VAL A N 1
ATOM 2013 C CA . VAL A 1 265 ? 12.375 -4.902 11.406 1 96.94 265 VAL A CA 1
ATOM 2014 C C . VAL A 1 265 ? 13.375 -5.191 12.523 1 96.94 265 VAL A C 1
ATOM 2016 O O . VAL A 1 265 ? 14.367 -4.477 12.672 1 96.94 265 VAL A O 1
ATOM 2019 N N . SER A 1 266 ? 13.148 -6.273 13.297 1 97.69 266 SER A N 1
ATOM 2020 C CA . SER A 1 266 ? 14.016 -6.602 14.422 1 97.69 266 SER A CA 1
ATOM 2021 C C . SER A 1 266 ? 15.094 -7.605 14.016 1 97.69 266 SER A C 1
ATOM 2023 O O . SER A 1 266 ? 15.844 -8.102 14.859 1 97.69 266 SER A O 1
ATOM 2025 N N . VAL A 1 267 ? 15.195 -7.961 12.773 1 98.19 267 VAL A N 1
ATOM 2026 C CA . VAL A 1 267 ? 16.172 -8.914 12.266 1 98.19 267 VAL A CA 1
ATOM 2027 C C . VAL A 1 267 ? 17.344 -8.164 11.625 1 98.19 267 VAL A C 1
ATOM 2029 O O . VAL A 1 267 ? 17.141 -7.359 10.703 1 98.19 267 VAL A O 1
ATOM 2032 N N . PRO A 1 268 ? 18.547 -8.383 12.125 1 98.31 268 PRO A N 1
ATOM 2033 C CA . PRO A 1 268 ? 19.703 -7.676 11.547 1 98.31 268 PRO A CA 1
ATOM 2034 C C . PRO A 1 268 ? 19.984 -8.094 10.109 1 98.31 268 PRO A C 1
ATOM 2036 O O . PRO A 1 268 ? 19.609 -9.195 9.695 1 98.31 268 PRO A O 1
ATOM 2039 N N . GLY A 1 269 ? 20.703 -7.234 9.391 1 97.38 269 GLY A N 1
ATOM 2040 C CA . GLY A 1 269 ? 21 -7.469 7.988 1 97.38 269 GLY A CA 1
ATOM 2041 C C . GLY A 1 269 ? 21.688 -8.797 7.742 1 97.38 269 GLY A C 1
ATOM 2042 O O . GLY A 1 269 ? 21.359 -9.508 6.789 1 97.38 269 GLY A O 1
ATOM 2043 N N . SER A 1 270 ? 22.562 -9.195 8.609 1 97.12 270 SER A N 1
ATOM 2044 C CA . SER A 1 270 ? 23.312 -10.438 8.469 1 97.12 270 SER A CA 1
ATOM 2045 C C . SER A 1 270 ? 22.406 -11.656 8.484 1 97.12 270 SER A C 1
ATOM 2047 O O . SER A 1 270 ? 22.719 -12.688 7.887 1 97.12 270 SER A O 1
ATOM 2049 N N . LYS A 1 271 ? 21.266 -11.492 9.133 1 97.62 271 LYS A N 1
ATOM 2050 C CA . LYS A 1 271 ? 20.312 -12.602 9.242 1 97.62 271 LYS A CA 1
ATOM 2051 C C . LYS A 1 271 ? 19.141 -12.422 8.281 1 97.62 271 LYS A C 1
ATOM 2053 O O . LYS A 1 271 ? 18.484 -13.398 7.914 1 97.62 271 LYS A O 1
ATOM 2058 N N . HIS A 1 272 ? 18.906 -11.234 7.867 1 98.06 272 HIS A N 1
ATOM 2059 C CA . HIS A 1 272 ? 17.75 -10.914 7.039 1 98.06 272 HIS A CA 1
ATOM 2060 C C . HIS A 1 272 ? 18.047 -11.156 5.562 1 98.06 272 HIS A C 1
ATOM 2062 O O . HIS A 1 272 ? 17.156 -11.523 4.797 1 98.06 272 HIS A O 1
ATOM 2068 N N . ASN A 1 273 ? 19.281 -10.945 5.148 1 98 273 ASN A N 1
ATOM 2069 C CA . ASN A 1 273 ? 19.641 -11.016 3.738 1 98 273 ASN A CA 1
ATOM 2070 C C . ASN A 1 273 ? 19.375 -12.398 3.154 1 98 273 ASN A C 1
ATOM 2072 O O . ASN A 1 273 ? 19.688 -13.414 3.781 1 98 273 ASN A O 1
ATOM 2076 N N . ASP A 1 274 ? 18.812 -12.453 1.981 1 98.5 274 ASP A N 1
ATOM 2077 C CA . ASP A 1 274 ? 18.531 -13.68 1.248 1 98.5 274 ASP A CA 1
ATOM 2078 C C . ASP A 1 274 ? 19.719 -14.086 0.378 1 98.5 274 ASP A C 1
ATOM 2080 O O . ASP A 1 274 ? 19.859 -13.617 -0.752 1 98.5 274 ASP A O 1
ATOM 2084 N N . MET A 1 275 ? 20.484 -15.016 0.873 1 98.38 275 MET A N 1
ATOM 2085 C CA . MET A 1 275 ? 21.719 -15.406 0.176 1 98.38 275 MET A CA 1
ATOM 2086 C C . MET A 1 275 ? 21.391 -16.219 -1.079 1 98.38 275 MET A C 1
ATOM 2088 O O . MET A 1 275 ? 20.484 -17.047 -1.068 1 98.38 275 MET A O 1
ATOM 2092 N N . PHE A 1 276 ? 22.141 -15.922 -2.123 1 98 276 PHE A N 1
ATOM 2093 C CA . PHE A 1 276 ? 21.922 -16.609 -3.393 1 98 276 PHE A CA 1
ATOM 2094 C C . PHE A 1 276 ? 22.625 -17.953 -3.408 1 98 276 PHE A C 1
ATOM 2096 O O . PHE A 1 276 ? 23.656 -18.141 -2.742 1 98 276 PHE A O 1
ATOM 2103 N N . TYR A 1 277 ? 22.141 -18.844 -4.117 1 97.88 277 TYR A N 1
ATOM 2104 C CA . TYR A 1 277 ? 22.766 -20.109 -4.512 1 97.88 277 TYR A CA 1
ATOM 2105 C C . TYR A 1 277 ? 22.266 -20.547 -5.883 1 97.88 277 TYR A C 1
ATOM 2107 O O . TYR A 1 277 ? 21.25 -20.062 -6.371 1 97.88 277 TYR A O 1
ATOM 2115 N N . TYR A 1 278 ? 22.969 -21.375 -6.473 1 97.38 278 TYR A N 1
ATOM 2116 C CA . TYR A 1 278 ? 22.547 -21.891 -7.77 1 97.38 278 TYR A CA 1
ATOM 2117 C C . TYR A 1 278 ? 21.75 -23.188 -7.605 1 97.38 278 TYR A C 1
ATOM 2119 O O . TYR A 1 278 ? 22.234 -24.156 -7.02 1 97.38 278 TYR A O 1
ATOM 2127 N N . ASP A 1 279 ? 20.578 -23.141 -8.078 1 96.69 279 ASP A N 1
ATOM 2128 C CA . ASP A 1 279 ? 19.734 -24.328 -8.07 1 96.69 279 ASP A CA 1
ATOM 2129 C C . ASP A 1 279 ? 19.984 -25.203 -9.297 1 96.69 279 ASP A C 1
ATOM 2131 O O . ASP A 1 279 ? 19.547 -24.875 -10.398 1 96.69 279 ASP A O 1
ATOM 2135 N N . GLU A 1 280 ? 20.578 -26.312 -9.086 1 95.5 280 GLU A N 1
ATOM 2136 C CA . GLU A 1 280 ? 21 -27.172 -10.188 1 95.5 280 GLU A CA 1
ATOM 2137 C C . GLU A 1 280 ? 19.781 -27.812 -10.875 1 95.5 280 GLU A C 1
ATOM 2139 O O . GLU A 1 280 ? 19.828 -28.125 -12.062 1 95.5 280 GLU A O 1
ATOM 2144 N N . GLU A 1 281 ? 18.766 -27.953 -10.148 1 94.38 281 GLU A N 1
ATOM 2145 C CA . GLU A 1 281 ? 17.562 -28.562 -10.719 1 94.38 281 GLU A CA 1
ATOM 2146 C C . GLU A 1 281 ? 16.828 -27.578 -11.617 1 94.38 281 GLU A C 1
ATOM 2148 O O . GLU A 1 281 ? 16.438 -27.922 -12.734 1 94.38 281 GLU A O 1
ATOM 2153 N N . GLN A 1 282 ? 16.703 -26.391 -11.18 1 92.5 282 GLN A N 1
ATOM 2154 C CA . GLN A 1 282 ? 15.969 -25.391 -11.93 1 92.5 282 GLN A CA 1
ATOM 2155 C C . GLN A 1 282 ? 16.906 -24.578 -12.82 1 92.5 282 GLN A C 1
ATOM 2157 O O . GLN A 1 282 ? 16.453 -23.781 -13.641 1 92.5 282 GLN A O 1
ATOM 2162 N N . LYS A 1 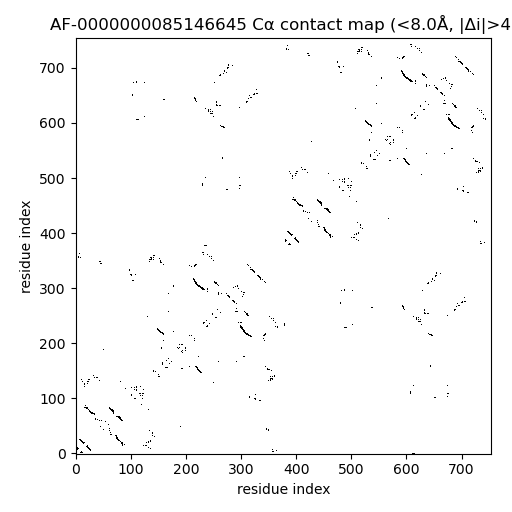283 ? 18.156 -24.75 -12.672 1 94.25 283 LYS A N 1
ATOM 2163 C CA . LYS A 1 283 ? 19.203 -24.109 -13.477 1 94.25 283 LYS A CA 1
ATOM 2164 C C . LYS A 1 283 ? 19.062 -22.594 -13.43 1 94.25 283 LYS A C 1
ATOM 2166 O O . LYS A 1 283 ? 19.078 -21.938 -14.477 1 94.25 283 LYS A O 1
ATOM 2171 N N . ARG A 1 284 ? 18.922 -22.062 -12.297 1 94.69 284 ARG A N 1
ATOM 2172 C CA . ARG A 1 284 ? 18.828 -20.625 -12.102 1 94.69 284 ARG A CA 1
ATOM 2173 C C . ARG A 1 284 ? 19.297 -20.234 -10.703 1 94.69 284 ARG A C 1
ATOM 2175 O O . ARG A 1 284 ? 19.359 -21.078 -9.805 1 94.69 284 ARG A O 1
ATOM 2182 N N . LEU A 1 285 ? 19.609 -18.984 -10.516 1 96.62 285 LEU A N 1
ATOM 2183 C CA . LEU A 1 285 ? 19.906 -18.469 -9.188 1 96.62 285 LEU A CA 1
ATOM 2184 C C . LEU A 1 285 ? 18.641 -18.391 -8.344 1 96.62 285 LEU A C 1
ATOM 2186 O O . LEU A 1 285 ? 17.578 -18 -8.836 1 96.62 285 LEU A O 1
ATOM 2190 N N . ARG A 1 286 ? 18.734 -18.828 -7.176 1 97.69 286 ARG A N 1
ATOM 2191 C CA . ARG A 1 286 ? 17.688 -18.75 -6.168 1 97.69 286 ARG A CA 1
ATOM 2192 C C . ARG A 1 286 ? 18.234 -18.219 -4.848 1 97.69 286 ARG A C 1
ATOM 2194 O O . ARG A 1 286 ? 19.438 -17.953 -4.73 1 97.69 286 ARG A O 1
ATOM 2201 N N . THR A 1 287 ? 17.344 -17.953 -3.941 1 98.12 287 THR A N 1
ATOM 2202 C CA . THR A 1 287 ? 17.797 -17.531 -2.619 1 98.12 287 THR A CA 1
ATOM 2203 C C . THR A 1 287 ? 17.484 -18.609 -1.575 1 98.12 287 THR A C 1
ATOM 2205 O O . THR A 1 287 ? 16.469 -19.297 -1.665 1 98.12 287 THR A O 1
ATOM 2208 N N . LYS A 1 288 ? 18.328 -18.719 -0.581 1 97.38 288 LYS A N 1
ATOM 2209 C CA . LYS A 1 288 ? 18.203 -19.719 0.468 1 97.38 288 LYS A CA 1
ATOM 2210 C C . LYS A 1 288 ? 17 -19.438 1.367 1 97.38 288 LYS A C 1
ATOM 2212 O O . LYS A 1 288 ? 16.391 -20.359 1.9 1 97.38 288 LYS A O 1
ATOM 2217 N N . THR A 1 289 ? 16.75 -18.203 1.635 1 98 289 THR A N 1
ATOM 2218 C CA . THR A 1 289 ? 15.586 -17.719 2.369 1 98 289 THR A CA 1
ATOM 2219 C C . THR A 1 289 ? 14.766 -16.766 1.51 1 98 289 THR A C 1
ATOM 2221 O O . THR A 1 289 ? 15.195 -16.375 0.42 1 98 289 THR A O 1
ATOM 2224 N N . ASN A 1 290 ? 13.617 -16.438 1.956 1 98.38 290 ASN A N 1
ATOM 2225 C CA . ASN A 1 290 ? 12.742 -15.516 1.231 1 98.38 290 ASN A CA 1
ATOM 2226 C C . ASN A 1 290 ? 12.141 -14.461 2.158 1 98.38 290 ASN A C 1
ATOM 2228 O O . ASN A 1 290 ? 10.93 -14.281 2.189 1 98.38 290 ASN A O 1
ATOM 2232 N N . ASN A 1 291 ? 13.055 -13.859 2.902 1 98.44 291 ASN A N 1
ATOM 2233 C CA . ASN A 1 291 ? 12.625 -12.805 3.814 1 98.44 291 ASN A CA 1
ATOM 2234 C C . ASN A 1 291 ? 12.109 -11.578 3.057 1 98.44 291 ASN A C 1
ATOM 2236 O O . ASN A 1 291 ? 11.32 -10.797 3.592 1 98.44 291 ASN A O 1
ATOM 2240 N N . SER A 1 292 ? 12.523 -11.43 1.779 1 98.31 292 SER A N 1
ATOM 2241 C CA . SER A 1 292 ? 12.109 -10.312 0.931 1 98.31 292 SER A CA 1
ATOM 2242 C C . SER A 1 292 ? 10.672 -10.492 0.451 1 98.31 292 SER A C 1
ATOM 2244 O O . SER A 1 292 ? 10.023 -9.523 0.053 1 98.31 292 SER A O 1
ATOM 2246 N N . GLY A 1 293 ? 10.219 -11.648 0.417 1 98.62 293 GLY A N 1
ATOM 2247 C CA . GLY A 1 293 ? 8.875 -11.898 -0.078 1 98.62 293 GLY A CA 1
ATOM 2248 C C . GLY A 1 293 ? 8.781 -11.883 -1.592 1 98.62 293 GLY A C 1
ATOM 2249 O O . GLY A 1 293 ? 7.801 -11.383 -2.154 1 98.62 293 GLY A O 1
ATOM 2250 N N . GLY A 1 294 ? 9.828 -12.305 -2.227 1 98.81 294 GLY A N 1
ATOM 2251 C CA . GLY A 1 294 ? 9.812 -12.523 -3.664 1 98.81 294 GLY A CA 1
ATOM 2252 C C . GLY A 1 294 ? 10.086 -11.258 -4.461 1 98.81 294 GLY A C 1
ATOM 2253 O O . GLY A 1 294 ? 10.047 -11.281 -5.695 1 98.81 294 GLY A O 1
ATOM 2254 N N . ILE A 1 295 ? 10.281 -10.148 -3.803 1 98.81 295 ILE A N 1
ATOM 2255 C CA . ILE A 1 295 ? 10.508 -8.875 -4.484 1 98.81 295 ILE A CA 1
ATOM 2256 C C . ILE A 1 295 ? 11.75 -8.195 -3.912 1 98.81 295 ILE A C 1
ATOM 2258 O O . ILE A 1 295 ? 11.883 -8.062 -2.693 1 98.81 295 ILE A O 1
ATOM 2262 N N . GLN A 1 296 ? 12.672 -7.848 -4.727 1 98.12 296 GLN A N 1
ATOM 2263 C CA . GLN A 1 296 ? 13.867 -7.109 -4.348 1 98.12 296 GLN A CA 1
ATOM 2264 C C . GLN A 1 296 ? 14.078 -5.898 -5.258 1 98.12 296 GLN A C 1
ATOM 2266 O O . GLN A 1 296 ? 14.07 -6.031 -6.48 1 98.12 296 GLN A O 1
ATOM 2271 N N . GLY A 1 297 ? 14.227 -4.738 -4.637 1 96.44 297 GLY A N 1
ATOM 2272 C CA . GLY A 1 297 ? 14.352 -3.512 -5.41 1 96.44 297 GLY A CA 1
ATOM 2273 C C . GLY A 1 297 ? 13.102 -3.166 -6.188 1 96.44 297 GLY A C 1
ATOM 2274 O O . GLY A 1 297 ? 13.164 -2.508 -7.23 1 96.44 297 GLY A O 1
ATOM 2275 N N . GLY A 1 298 ? 11.945 -3.762 -5.797 1 98.19 298 GLY A N 1
ATOM 2276 C CA . GLY A 1 298 ? 10.672 -3.492 -6.449 1 98.19 298 GLY A CA 1
ATOM 2277 C C . GLY A 1 298 ? 10.383 -4.434 -7.602 1 98.19 298 GLY A C 1
ATOM 2278 O O . GLY A 1 298 ? 9.375 -4.285 -8.289 1 98.19 298 GLY A O 1
ATOM 2279 N N . ILE A 1 299 ? 11.273 -5.395 -7.785 1 98.38 299 ILE A N 1
ATOM 2280 C CA . ILE A 1 299 ? 11.219 -6.273 -8.945 1 98.38 299 ILE A CA 1
ATOM 2281 C C . ILE A 1 299 ? 11.203 -7.73 -8.492 1 98.38 299 ILE A C 1
ATOM 2283 O O . ILE A 1 299 ? 11.93 -8.102 -7.562 1 98.38 299 ILE A O 1
ATOM 2287 N N . SER A 1 300 ? 10.336 -8.555 -9.109 1 98.81 300 SER A N 1
ATOM 2288 C CA . SER A 1 300 ? 10.234 -9.953 -8.727 1 98.81 300 SER A CA 1
ATOM 2289 C C . SER A 1 300 ? 11.555 -10.688 -8.922 1 98.81 300 SER A C 1
ATOM 2291 O O . SER A 1 300 ? 12.242 -10.477 -9.93 1 98.81 300 SER A O 1
ATOM 2293 N N . ASN A 1 301 ? 11.914 -11.594 -8 1 98.31 301 ASN A N 1
ATOM 2294 C CA . ASN A 1 301 ? 13.203 -12.273 -8.055 1 98.31 301 ASN A CA 1
ATOM 2295 C C . ASN A 1 301 ? 13.047 -13.758 -8.359 1 98.31 301 ASN A C 1
ATOM 2297 O O . ASN A 1 301 ? 14.016 -14.516 -8.305 1 98.31 301 ASN A O 1
ATOM 2301 N N . GLY A 1 302 ? 11.797 -14.18 -8.57 1 97.94 302 GLY A N 1
ATOM 2302 C CA . GLY A 1 302 ? 11.555 -15.562 -8.93 1 97.94 302 GLY A CA 1
ATOM 2303 C C . GLY A 1 302 ? 11.086 -16.406 -7.762 1 97.94 302 GLY A C 1
ATOM 2304 O O . GLY A 1 302 ? 10.555 -17.5 -7.957 1 97.94 302 GLY A O 1
ATOM 2305 N N . GLU A 1 303 ? 11.359 -16 -6.523 1 98.5 303 GLU A N 1
ATOM 2306 C CA . GLU A 1 303 ? 10.828 -16.672 -5.344 1 98.5 303 GLU A CA 1
ATOM 2307 C C . GLU A 1 303 ? 9.352 -16.344 -5.145 1 98.5 303 GLU A C 1
ATOM 2309 O O . GLU A 1 303 ? 8.812 -15.461 -5.801 1 98.5 303 GLU A O 1
ATOM 2314 N N . ASN A 1 304 ? 8.688 -17.109 -4.227 1 98.81 304 ASN A N 1
ATOM 2315 C CA . ASN A 1 304 ? 7.273 -16.859 -3.955 1 98.81 304 ASN A CA 1
ATOM 2316 C C . ASN A 1 304 ? 7.043 -15.445 -3.424 1 98.81 304 ASN A C 1
ATOM 2318 O O . ASN A 1 304 ? 7.797 -14.969 -2.576 1 98.81 304 ASN A O 1
ATOM 2322 N N . ILE A 1 305 ? 6.098 -14.781 -4.027 1 98.94 305 ILE A N 1
ATOM 2323 C CA . ILE A 1 305 ? 5.621 -13.562 -3.387 1 98.94 305 ILE A CA 1
ATOM 2324 C C . ILE A 1 305 ? 4.582 -13.914 -2.324 1 98.94 305 ILE A C 1
ATOM 2326 O O . ILE A 1 305 ? 3.691 -14.727 -2.562 1 98.94 305 ILE A O 1
ATOM 2330 N N . TYR A 1 306 ? 4.691 -13.352 -1.113 1 98.94 306 TYR A N 1
ATOM 2331 C CA . TYR A 1 306 ? 3.654 -13.555 -0.105 1 98.94 306 TYR A CA 1
ATOM 2332 C C . TYR A 1 306 ? 3.471 -12.297 0.742 1 98.94 306 TYR A C 1
ATOM 2334 O O . TYR A 1 306 ? 4.434 -11.586 1.023 1 98.94 306 TYR A O 1
ATOM 2342 N N . PHE A 1 307 ? 2.26 -12.031 1.08 1 98.94 307 PHE A N 1
ATOM 2343 C CA . PHE A 1 307 ? 1.896 -10.836 1.827 1 98.94 307 PHE A CA 1
ATOM 2344 C C . PHE A 1 307 ? 0.63 -11.062 2.643 1 98.94 307 PHE A C 1
ATOM 2346 O O . PHE A 1 307 ? -0.048 -12.078 2.471 1 98.94 307 PHE A O 1
ATOM 2353 N N . SER A 1 308 ? 0.362 -10.172 3.561 1 98.88 308 SER A N 1
ATOM 2354 C CA . SER A 1 308 ? -0.831 -10.25 4.398 1 98.88 308 SER A CA 1
ATOM 2355 C C . SER A 1 308 ? -1.574 -8.922 4.434 1 98.88 308 SER A C 1
ATOM 2357 O O . SER A 1 308 ? -0.957 -7.855 4.355 1 98.88 308 SER A O 1
ATOM 2359 N N . VAL A 1 309 ?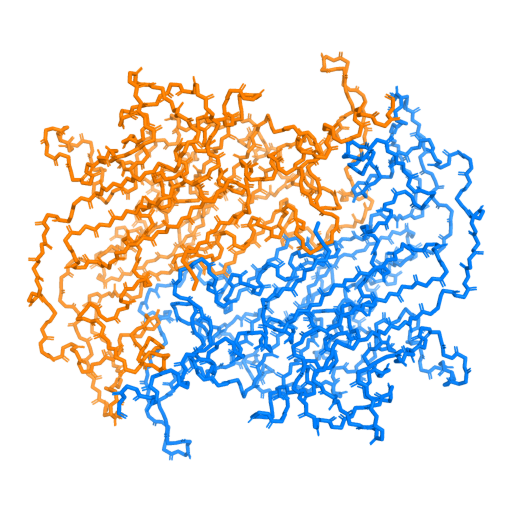 -2.863 -9.016 4.539 1 98.88 309 VAL A N 1
ATOM 2360 C CA . VAL A 1 309 ? -3.756 -7.863 4.555 1 98.88 309 VAL A CA 1
ATOM 2361 C C . VAL A 1 309 ? -4.715 -7.969 5.738 1 98.88 309 VAL A C 1
ATOM 2363 O O . VAL A 1 309 ? -5.484 -8.93 5.84 1 98.88 309 VAL A O 1
ATOM 2366 N N . PRO A 1 310 ? -4.668 -7.02 6.672 1 98.81 310 PRO A N 1
ATOM 2367 C CA . PRO A 1 310 ? -5.645 -6.988 7.762 1 98.81 310 PRO A CA 1
ATOM 2368 C C . PRO A 1 310 ? -6.953 -6.309 7.359 1 98.81 310 PRO A C 1
ATOM 2370 O O . PRO A 1 310 ? -6.934 -5.27 6.691 1 98.81 310 PRO A O 1
ATOM 2373 N N . PHE A 1 311 ? -8.023 -6.914 7.785 1 98.62 311 PHE A N 1
ATOM 2374 C CA . PHE A 1 311 ? -9.367 -6.363 7.609 1 98.62 311 PHE A CA 1
ATOM 2375 C C . PHE A 1 311 ? -10.016 -6.078 8.961 1 98.62 311 PHE A C 1
ATOM 2377 O O . PHE A 1 311 ? -10.094 -6.965 9.812 1 98.62 311 PHE A O 1
ATOM 2384 N N . LYS A 1 312 ? -10.453 -4.891 9.109 1 98.19 312 LYS A N 1
ATOM 2385 C CA . LYS A 1 312 ? -11.141 -4.523 10.344 1 98.19 312 LYS A CA 1
ATOM 2386 C C . LYS A 1 312 ? -12.5 -5.199 10.445 1 98.19 312 LYS A C 1
ATOM 2388 O O . LYS A 1 312 ? -13.016 -5.727 9.453 1 98.19 312 LYS A O 1
ATOM 2393 N N . SER A 1 313 ? -13.117 -5.117 11.648 1 98 313 SER A N 1
ATOM 2394 C CA . SER A 1 313 ? -14.477 -5.59 11.859 1 98 313 SER A CA 1
ATOM 2395 C C . SER A 1 313 ? -15.477 -4.805 11.008 1 98 313 SER A C 1
ATOM 2397 O O . SER A 1 313 ? -15.234 -3.643 10.68 1 98 313 SER A O 1
ATOM 2399 N N . VAL A 1 314 ? -16.516 -5.465 10.641 1 94.88 314 VAL A N 1
ATOM 2400 C CA . VAL A 1 314 ? -17.562 -4.832 9.844 1 94.88 314 VAL A CA 1
ATOM 2401 C C . VAL A 1 314 ? -18.172 -3.668 10.617 1 94.88 314 VAL A C 1
ATOM 2403 O O . VAL A 1 314 ? -18.469 -3.793 11.812 1 94.88 314 VAL A O 1
ATOM 2406 N N . ALA A 1 315 ? -18.375 -2.617 9.945 1 93.56 315 ALA A N 1
ATOM 2407 C CA . ALA A 1 315 ? -18.797 -1.384 10.602 1 93.56 315 ALA A CA 1
ATOM 2408 C C . ALA A 1 315 ? -20.281 -1.441 10.969 1 93.56 315 ALA A C 1
ATOM 2410 O O . ALA A 1 315 ? -20.688 -0.958 12.023 1 93.56 315 ALA A O 1
ATOM 2411 N N . THR A 1 316 ? -21.062 -1.975 10.078 1 90.5 316 THR A N 1
ATOM 2412 C CA . THR A 1 316 ? -22.484 -2.053 10.352 1 90.5 316 THR A CA 1
ATOM 2413 C C . THR A 1 316 ? -22.812 -3.275 11.211 1 90.5 316 THR A C 1
ATOM 2415 O O . THR A 1 316 ? -22.594 -4.41 10.781 1 90.5 316 THR A O 1
ATOM 2418 N N . ILE A 1 317 ? -23.297 -3.027 12.367 1 92.38 317 ILE A N 1
ATOM 2419 C CA . ILE A 1 317 ? -23.656 -4.105 13.281 1 92.38 317 ILE A CA 1
ATOM 2420 C C . ILE A 1 317 ? -25.078 -3.906 13.789 1 92.38 317 ILE A C 1
ATOM 2422 O O . ILE A 1 317 ? -25.656 -2.83 13.625 1 92.38 317 ILE A O 1
ATOM 2426 N N . SER A 1 318 ? -25.609 -4.91 14.414 1 91.31 318 SER A N 1
ATOM 2427 C CA . SER A 1 318 ? -27 -4.879 14.82 1 91.31 318 SER A CA 1
ATOM 2428 C C . SER A 1 318 ? -27.156 -4.316 16.234 1 91.31 318 SER A C 1
ATOM 2430 O O . SER A 1 318 ? -28.281 -4.078 16.688 1 91.31 318 SER A O 1
ATOM 2432 N N . GLN A 1 319 ? -26.109 -4.055 16.875 1 93.12 319 GLN A N 1
ATOM 2433 C CA . GLN A 1 319 ? -26.188 -3.404 18.172 1 93.12 319 GLN A CA 1
ATOM 2434 C C . GLN A 1 319 ? -26.516 -1.923 18.031 1 93.12 319 GLN A C 1
ATOM 2436 O O . GLN A 1 319 ? -26.078 -1.263 17.094 1 93.12 319 GLN A O 1
ATOM 2441 N N . GLU A 1 320 ? -27.312 -1.513 19.016 1 93.5 320 GLU A N 1
ATOM 2442 C CA . GLU A 1 320 ? -27.547 -0.074 19.078 1 93.5 320 GLU A CA 1
ATOM 2443 C C . GLU A 1 320 ? -26.25 0.688 19.375 1 93.5 320 GLU A C 1
ATOM 2445 O O . GLU A 1 320 ? -25.422 0.241 20.172 1 93.5 320 GLU A O 1
ATOM 2450 N N . GLN A 1 321 ? -26.094 1.823 18.625 1 93.81 321 GLN A N 1
ATOM 2451 C CA . GLN A 1 321 ? -24.891 2.645 18.812 1 93.81 321 GLN A CA 1
ATOM 2452 C C . GLN A 1 321 ? -25.266 4.109 19.031 1 93.81 321 GLN A C 1
ATOM 2454 O O . GLN A 1 321 ? -25.969 4.703 18.203 1 93.81 321 GLN A O 1
ATOM 2459 N N . LYS A 1 322 ? -24.812 4.723 20.156 1 95.88 322 LYS A N 1
ATOM 2460 C CA . LYS A 1 322 ? -24.984 6.156 20.375 1 95.88 322 LYS A CA 1
ATOM 2461 C C . LYS A 1 322 ? -24.078 6.973 19.469 1 95.88 322 LYS A C 1
ATOM 2463 O O . LYS A 1 322 ? -22.859 6.816 19.5 1 95.88 322 LYS A O 1
ATOM 2468 N N . THR A 1 323 ? -24.625 7.84 18.609 1 96.75 323 THR A N 1
ATOM 2469 C CA . THR A 1 323 ? -23.906 8.641 17.625 1 96.75 323 THR A CA 1
ATOM 2470 C C . THR A 1 323 ? -24.656 9.938 17.344 1 96.75 323 THR A C 1
ATOM 2472 O O . THR A 1 323 ? -25.375 10.461 18.203 1 96.75 323 THR A O 1
ATOM 2475 N N . ALA A 1 324 ? -24.328 10.547 16.234 1 96.69 324 ALA A N 1
ATOM 2476 C CA . ALA A 1 324 ? -24.969 11.812 15.891 1 96.69 324 ALA A CA 1
ATOM 2477 C C . ALA A 1 324 ? -25.516 11.781 14.469 1 96.69 324 ALA A C 1
ATOM 2479 O O . ALA A 1 324 ? -24.969 11.086 13.602 1 96.69 324 ALA A O 1
ATOM 2480 N N . THR A 1 325 ? -26.578 12.508 14.266 1 94.88 325 THR A N 1
ATOM 2481 C CA . THR A 1 325 ? -27.125 12.703 12.93 1 94.88 325 THR A CA 1
ATOM 2482 C C . THR A 1 325 ? -26.234 13.633 12.109 1 94.88 325 THR A C 1
ATOM 2484 O O . THR A 1 325 ? -25.328 14.266 12.648 1 94.88 325 THR A O 1
ATOM 2487 N N . TYR A 1 326 ? -26.516 13.734 10.867 1 92.94 326 TYR A N 1
ATOM 2488 C CA . TYR A 1 326 ? -25.781 14.609 9.969 1 92.94 326 TYR A CA 1
ATOM 2489 C C . TYR A 1 326 ? -25.828 16.047 10.445 1 92.94 326 TYR A C 1
ATOM 2491 O O . TYR A 1 326 ? -24.875 16.812 10.242 1 92.94 326 TYR A O 1
ATOM 2499 N N . ASP A 1 327 ? -26.922 16.406 11.086 1 93 327 ASP A N 1
ATOM 2500 C CA . ASP A 1 327 ? -27.078 17.781 11.531 1 93 327 ASP A CA 1
ATOM 2501 C C . ASP A 1 327 ? -26.531 17.969 12.945 1 93 327 ASP A C 1
ATOM 2503 O O . ASP A 1 327 ? -26.688 19.031 13.539 1 93 327 ASP A O 1
ATOM 2507 N N . GLY A 1 328 ? -25.969 16.906 13.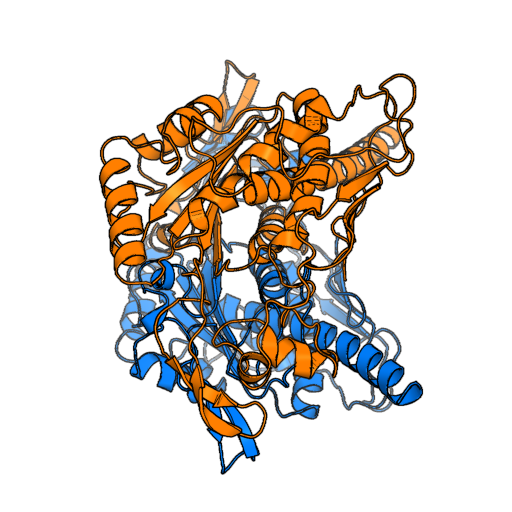523 1 95.25 328 GLY A N 1
ATOM 2508 C CA . GLY A 1 328 ? -25.203 17.047 14.758 1 95.25 328 GLY A CA 1
ATOM 2509 C C . GLY A 1 328 ? -26 16.688 15.992 1 95.25 328 GLY A C 1
ATOM 2510 O O . GLY A 1 328 ? -25.516 16.859 17.125 1 95.25 328 GLY A O 1
ATOM 2511 N N . LYS A 1 329 ? -27.188 16.172 15.836 1 95.69 329 LYS A N 1
ATOM 2512 C CA . LYS A 1 329 ? -28 15.805 16.984 1 95.69 329 LYS A CA 1
ATOM 2513 C C . LYS A 1 329 ? -27.656 14.398 17.469 1 95.69 329 LYS A C 1
ATOM 2515 O O . LYS A 1 329 ? -27.594 13.461 16.688 1 95.69 329 LYS A O 1
ATOM 2520 N N . GLU A 1 330 ? -27.516 14.352 18.734 1 95.81 330 GLU A N 1
ATOM 2521 C CA . GLU A 1 330 ? -27.234 13.047 19.312 1 95.81 330 GLU A CA 1
ATOM 2522 C C . GLU A 1 330 ? -28.422 12.102 19.188 1 95.81 330 GLU A C 1
ATOM 2524 O O . GLU A 1 330 ? -29.578 12.531 19.25 1 95.81 330 GLU A O 1
ATOM 2529 N N . GLY A 1 331 ? -28.109 10.828 19.016 1 94.31 331 GLY A N 1
ATOM 2530 C CA . GLY A 1 331 ? -29.125 9.805 18.906 1 94.31 331 GLY A CA 1
ATOM 2531 C C . GLY A 1 331 ? -28.562 8.398 18.891 1 94.31 331 GLY A C 1
ATOM 2532 O O . GLY A 1 331 ? -27.375 8.195 19.156 1 94.31 331 GLY A O 1
ATOM 2533 N N . VAL A 1 332 ? -29.5 7.449 18.672 1 94.06 332 VAL A N 1
ATOM 2534 C CA . VAL A 1 332 ? -29.125 6.039 18.672 1 94.06 332 VAL A CA 1
ATOM 2535 C C . VAL A 1 332 ? -29.391 5.434 17.297 1 94.06 332 VAL A C 1
ATOM 2537 O O . VAL A 1 332 ? -30.516 5.52 16.781 1 94.06 332 VAL A O 1
ATOM 2540 N N . LEU A 1 333 ? -28.312 4.926 16.719 1 90.38 333 LEU A N 1
ATOM 2541 C CA . LEU A 1 333 ? -28.422 4.191 15.461 1 90.38 333 LEU A CA 1
ATOM 2542 C C . LEU A 1 333 ? -28.672 2.711 15.719 1 90.38 333 LEU A C 1
ATOM 2544 O O . LEU A 1 333 ? -27.922 2.07 16.469 1 90.38 333 LEU A O 1
ATOM 2548 N N . ALA A 1 334 ? -29.766 2.176 15.219 1 83 334 ALA A N 1
ATOM 2549 C CA . ALA A 1 334 ? -30.109 0.76 15.32 1 83 334 ALA A CA 1
ATOM 2550 C C . ALA A 1 334 ? -30.281 0.132 13.938 1 83 334 ALA A C 1
ATOM 2552 O O . ALA A 1 334 ? -31.297 0.319 13.281 1 83 334 ALA A O 1
ATOM 2553 N N . ALA A 1 335 ? -29.219 -0.343 13.469 1 71.31 335 ALA A N 1
ATOM 2554 C CA . ALA A 1 335 ? -29.312 -0.987 12.156 1 71.31 335 ALA A CA 1
ATOM 2555 C C . ALA A 1 335 ? -30.031 -2.328 12.258 1 71.31 335 ALA A C 1
ATOM 2557 O O . ALA A 1 335 ? -29.688 -3.166 13.094 1 71.31 335 ALA A O 1
ATOM 2558 N N . LYS A 1 336 ? -31.203 -2.367 11.625 1 67.69 336 LYS A N 1
ATOM 2559 C CA . LYS A 1 336 ? -31.984 -3.604 11.648 1 67.69 336 LYS A CA 1
ATOM 2560 C C . LYS A 1 336 ? -31.516 -4.57 10.562 1 67.69 336 LYS A C 1
ATOM 2562 O O . LYS A 1 336 ? -31.016 -4.145 9.516 1 67.69 336 LYS A O 1
ATOM 2567 N N . GLY A 1 337 ? -31.391 -5.848 10.906 1 66.25 337 GLY A N 1
ATOM 2568 C CA . GLY A 1 337 ? -31.109 -6.891 9.93 1 66.25 337 GLY A CA 1
ATOM 2569 C C . GLY A 1 337 ? -29.875 -7.688 10.25 1 66.25 337 GLY A C 1
ATOM 2570 O O . GLY A 1 337 ? -29.219 -7.449 11.273 1 66.25 337 GLY A O 1
ATOM 2571 N N . ARG A 1 338 ? -29.734 -8.672 9.422 1 65.75 338 ARG A N 1
ATOM 2572 C CA . ARG A 1 338 ? -28.594 -9.57 9.586 1 65.75 338 ARG A CA 1
ATOM 2573 C C . ARG A 1 338 ? -27.391 -9.078 8.789 1 65.75 338 ARG A C 1
ATOM 2575 O O . ARG A 1 338 ? -27.5 -8.852 7.578 1 65.75 338 ARG A O 1
ATOM 2582 N N . HIS A 1 339 ? -26.391 -8.664 9.492 1 80.06 339 HIS A N 1
ATOM 2583 C CA . HIS A 1 339 ? -25.156 -8.227 8.867 1 80.06 339 HIS A CA 1
ATOM 2584 C C . HIS A 1 339 ? -24.062 -9.281 9.008 1 80.06 339 HIS A C 1
ATOM 2586 O O . HIS A 1 339 ? -24.109 -10.109 9.922 1 80.06 339 HIS A O 1
ATOM 2592 N N . ASP A 1 340 ? -23.156 -9.219 8.062 1 86.19 340 ASP A N 1
ATOM 2593 C CA . ASP A 1 340 ? -22.031 -10.148 8.086 1 86.19 340 ASP A CA 1
ATOM 2594 C C . ASP A 1 340 ? -21.156 -9.93 9.312 1 86.19 340 ASP A C 1
ATOM 2596 O O . ASP A 1 340 ? -20.672 -8.82 9.539 1 86.19 340 ASP A O 1
ATOM 2600 N N . PRO A 1 341 ? -21.016 -10.953 10.086 1 93.56 341 PRO A N 1
ATOM 2601 C CA . PRO A 1 341 ? -20.203 -10.789 11.297 1 93.56 341 PRO A CA 1
ATOM 2602 C C . PRO A 1 341 ? -18.703 -10.672 11 1 93.56 341 PRO A C 1
ATOM 2604 O O . PRO A 1 341 ? -17.938 -10.25 11.859 1 93.56 341 PRO A O 1
ATOM 2607 N N . ALA A 1 342 ? -18.297 -11.148 9.844 1 95.12 342 ALA A N 1
ATOM 2608 C CA . ALA A 1 342 ? -16.906 -11.062 9.438 1 95.12 342 ALA A CA 1
ATOM 2609 C C . ALA A 1 342 ? -16.766 -11.094 7.914 1 95.12 342 ALA A C 1
ATOM 2611 O O . ALA A 1 342 ? -17.469 -11.844 7.242 1 95.12 342 ALA A O 1
ATOM 2612 N N . VAL A 1 343 ? -15.859 -10.305 7.391 1 94.25 343 VAL A N 1
ATOM 2613 C CA . VAL A 1 343 ? -15.727 -10.25 5.938 1 94.25 343 VAL A CA 1
ATOM 2614 C C . VAL A 1 343 ? -14.453 -10.969 5.504 1 94.25 343 VAL A C 1
ATOM 2616 O O . VAL A 1 343 ? -14.234 -11.203 4.312 1 94.25 343 VAL A O 1
ATOM 2619 N N . THR A 1 344 ? -13.609 -11.43 6.414 1 97 344 THR A N 1
ATOM 2620 C CA . THR A 1 344 ? -12.25 -11.891 6.141 1 97 344 THR A CA 1
ATOM 2621 C C . THR A 1 344 ? -12.258 -13.086 5.199 1 97 344 THR A C 1
ATOM 2623 O O . THR A 1 344 ? -11.562 -13.094 4.184 1 97 344 THR A O 1
ATOM 2626 N N . PRO A 1 345 ? -13.078 -14.148 5.441 1 95.94 345 PRO A N 1
ATOM 2627 C CA . PRO A 1 345 ? -13.062 -15.289 4.527 1 95.94 345 PRO A CA 1
ATOM 2628 C C . PRO A 1 345 ? -13.547 -14.93 3.123 1 95.94 345 PRO A C 1
ATOM 2630 O O . PRO A 1 345 ? -13.031 -15.461 2.135 1 95.94 345 PRO A O 1
ATOM 2633 N N . ARG A 1 346 ? -14.43 -14.008 3.031 1 94.19 346 ARG A N 1
ATOM 2634 C CA . ARG A 1 346 ? -15.008 -13.625 1.747 1 94.19 346 ARG A CA 1
ATOM 2635 C C . ARG A 1 346 ? -14.07 -12.703 0.978 1 94.19 346 ARG A C 1
ATOM 2637 O O . ARG A 1 346 ? -14.242 -12.5 -0.225 1 94.19 346 ARG A O 1
ATOM 2644 N N . ALA A 1 347 ? -13.133 -12.172 1.688 1 97.38 347 ALA A N 1
ATOM 2645 C CA . ALA A 1 347 ? -12.195 -11.25 1.05 1 97.38 347 ALA A CA 1
ATOM 2646 C C . ALA A 1 347 ? -11.172 -12.008 0.203 1 97.38 347 ALA A C 1
ATOM 2648 O O . ALA A 1 347 ? -10.492 -11.414 -0.637 1 97.38 347 ALA A O 1
ATOM 2649 N N . ILE A 1 348 ? -11.055 -13.305 0.328 1 98.31 348 ILE A N 1
ATOM 2650 C CA . ILE A 1 348 ? -10 -14.109 -0.268 1 98.31 348 ILE A CA 1
ATOM 2651 C C . ILE A 1 348 ? -10.055 -13.992 -1.789 1 98.31 348 ILE A C 1
ATOM 2653 O O . ILE A 1 348 ? -9.062 -13.633 -2.426 1 98.31 348 ILE A O 1
ATOM 2657 N N . PRO A 1 349 ? -11.258 -14.203 -2.436 1 98.12 349 PRO A N 1
ATOM 2658 C CA . PRO A 1 349 ? -11.273 -14.086 -3.895 1 98.12 349 PRO A CA 1
ATOM 2659 C C . PRO A 1 349 ? -10.961 -12.664 -4.371 1 98.12 349 PRO A C 1
ATOM 2661 O O . PRO A 1 349 ? -10.414 -12.484 -5.465 1 98.12 349 PRO A O 1
ATOM 2664 N N . ILE A 1 350 ? -11.297 -11.656 -3.594 1 98.69 350 ILE A N 1
ATOM 2665 C CA . ILE A 1 350 ? -11.008 -10.273 -3.955 1 98.69 350 ILE A CA 1
ATOM 2666 C C . ILE A 1 350 ? -9.5 -10.031 -3.91 1 98.69 350 ILE A C 1
ATOM 2668 O O . ILE A 1 350 ? -8.93 -9.438 -4.828 1 98.69 350 ILE A O 1
ATOM 2672 N N . VAL A 1 351 ? -8.82 -10.539 -2.855 1 98.94 351 VAL A N 1
ATOM 2673 C CA . VAL A 1 351 ? -7.375 -10.43 -2.693 1 98.94 351 VAL A CA 1
ATOM 2674 C C . VAL A 1 351 ? -6.668 -11.125 -3.854 1 98.94 351 VAL A C 1
ATOM 2676 O O . VAL A 1 351 ? -5.754 -10.562 -4.457 1 98.94 351 VAL A O 1
ATOM 2679 N N . GLU A 1 352 ? -7.105 -12.32 -4.172 1 98.94 352 GLU A N 1
ATOM 2680 C CA . GLU A 1 352 ? -6.531 -13.07 -5.285 1 98.94 352 GLU A CA 1
ATOM 2681 C C . GLU A 1 352 ? -6.719 -12.328 -6.605 1 98.94 352 GLU A C 1
ATOM 2683 O O . GLU A 1 352 ? -5.793 -12.25 -7.414 1 98.94 352 GLU A O 1
ATOM 2688 N N . ALA A 1 353 ? -7.914 -11.789 -6.77 1 98.88 353 ALA A N 1
ATOM 2689 C CA . ALA A 1 353 ? -8.242 -11.086 -8.008 1 98.88 353 ALA A CA 1
ATOM 2690 C C . ALA A 1 353 ? -7.367 -9.852 -8.188 1 98.88 353 ALA A C 1
ATOM 2692 O O . ALA A 1 353 ? -6.789 -9.648 -9.258 1 98.88 353 ALA A O 1
ATOM 2693 N N . MET A 1 354 ? -7.277 -9.055 -7.148 1 98.94 354 MET A N 1
ATOM 2694 C CA . MET A 1 354 ? -6.48 -7.836 -7.238 1 98.94 354 MET A CA 1
ATOM 2695 C C . MET A 1 354 ? -5.012 -8.164 -7.469 1 98.94 354 MET A C 1
ATOM 2697 O O . MET A 1 354 ? -4.312 -7.438 -8.18 1 98.94 354 MET A O 1
ATOM 2701 N N . THR A 1 355 ? -4.531 -9.258 -6.848 1 98.94 355 THR A N 1
ATOM 2702 C CA . THR A 1 355 ? -3.168 -9.719 -7.086 1 98.94 355 THR A CA 1
ATOM 2703 C C . THR A 1 355 ? -2.959 -10.055 -8.562 1 98.94 355 THR A C 1
ATOM 2705 O O . THR A 1 355 ? -1.981 -9.617 -9.172 1 98.94 355 THR A O 1
ATOM 2708 N N . ALA A 1 356 ? -3.895 -10.789 -9.102 1 98.94 356 ALA A N 1
ATOM 2709 C CA . ALA A 1 356 ? -3.803 -11.195 -10.508 1 98.94 356 ALA A CA 1
ATOM 2710 C C . ALA A 1 356 ? -3.762 -9.977 -11.43 1 98.94 356 ALA A C 1
ATOM 2712 O O . ALA A 1 356 ? -3.002 -9.953 -12.398 1 98.94 356 ALA A O 1
ATOM 2713 N N . LEU A 1 357 ? -4.598 -9.016 -11.125 1 98.94 357 LEU A N 1
ATOM 2714 C CA . LEU A 1 357 ? -4.672 -7.82 -11.961 1 98.94 357 LEU A CA 1
ATOM 2715 C C . LEU A 1 357 ? -3.348 -7.062 -11.945 1 98.94 357 LEU A C 1
ATOM 2717 O O . LEU A 1 357 ? -2.873 -6.617 -12.992 1 98.94 357 LEU A O 1
ATOM 2721 N N . VAL A 1 358 ? -2.707 -6.957 -10.797 1 98.94 358 VAL A N 1
ATOM 2722 C CA . VAL A 1 358 ? -1.413 -6.289 -10.68 1 98.94 358 VAL A CA 1
ATOM 2723 C C . VAL A 1 358 ? -0.371 -7.039 -11.508 1 98.94 358 VAL A C 1
ATOM 2725 O O . VAL A 1 358 ? 0.379 -6.43 -12.273 1 98.94 358 VAL A O 1
ATOM 2728 N N . LEU A 1 359 ? -0.369 -8.336 -11.359 1 98.94 359 LEU A N 1
ATOM 2729 C CA . LEU A 1 359 ? 0.684 -9.148 -11.961 1 98.94 359 LEU A CA 1
ATOM 2730 C C . LEU A 1 359 ? 0.516 -9.219 -13.477 1 98.94 359 LEU A C 1
ATOM 2732 O O . LEU A 1 359 ? 1.503 -9.203 -14.219 1 98.94 359 LEU A O 1
ATOM 2736 N N . ALA A 1 360 ? -0.739 -9.32 -13.945 1 98.88 360 ALA A N 1
ATOM 2737 C CA . ALA A 1 360 ? -0.979 -9.336 -15.391 1 98.88 360 ALA A CA 1
ATOM 2738 C C . ALA A 1 360 ? -0.503 -8.039 -16.047 1 98.88 360 ALA A C 1
ATOM 2740 O O . ALA A 1 360 ? 0.128 -8.07 -17.094 1 98.88 360 ALA A O 1
ATOM 2741 N N . ASP A 1 361 ? -0.83 -6.93 -15.422 1 98.81 361 ASP A N 1
ATOM 2742 C CA . ASP A 1 361 ? -0.393 -5.637 -15.93 1 98.81 361 ASP A CA 1
ATOM 2743 C C . ASP A 1 361 ? 1.131 -5.531 -15.938 1 98.81 361 ASP A C 1
ATOM 2745 O O . ASP A 1 361 ? 1.728 -5.129 -16.938 1 98.81 361 ASP A O 1
ATOM 2749 N N . ALA A 1 362 ? 1.78 -5.906 -14.852 1 98.75 362 ALA A N 1
ATOM 2750 C CA . ALA A 1 362 ? 3.236 -5.867 -14.734 1 98.75 362 ALA A CA 1
ATOM 2751 C C . ALA A 1 362 ? 3.895 -6.742 -15.797 1 98.75 362 ALA A C 1
ATOM 2753 O O . ALA A 1 362 ? 4.93 -6.375 -16.359 1 98.75 362 ALA A O 1
ATOM 2754 N N . LEU A 1 363 ? 3.33 -7.91 -16.016 1 98.62 363 LEU A N 1
ATOM 2755 C CA . LEU A 1 363 ? 3.859 -8.836 -17 1 98.62 363 LEU A CA 1
ATOM 2756 C C . LEU A 1 363 ? 3.842 -8.203 -18.391 1 98.62 363 LEU A C 1
ATOM 2758 O O . LEU A 1 363 ? 4.84 -8.258 -19.125 1 98.62 363 LEU A O 1
ATOM 2762 N N . LEU A 1 364 ? 2.715 -7.625 -18.781 1 98.44 364 LEU A N 1
ATOM 2763 C CA . LEU A 1 364 ? 2.596 -7.031 -20.109 1 98.44 364 LEU A CA 1
ATOM 2764 C C . LEU A 1 364 ? 3.553 -5.852 -20.266 1 98.44 364 LEU A C 1
ATOM 2766 O O . LEU A 1 364 ? 4.152 -5.672 -21.328 1 98.44 364 LEU A O 1
ATOM 2770 N N . ILE A 1 365 ? 3.674 -5.047 -19.219 1 98.25 365 ILE A N 1
ATOM 2771 C CA . ILE A 1 365 ? 4.621 -3.938 -19.25 1 98.25 365 ILE A CA 1
ATOM 2772 C C . ILE A 1 365 ? 6.035 -4.473 -19.469 1 98.25 365 ILE A C 1
ATOM 2774 O O . ILE A 1 365 ? 6.77 -3.955 -20.312 1 98.25 365 ILE A O 1
ATOM 2778 N N . GLN A 1 366 ? 6.402 -5.5 -18.766 1 98.12 366 GLN A N 1
ATOM 2779 C CA . GLN A 1 366 ? 7.746 -6.059 -18.891 1 98.12 366 GLN A CA 1
ATOM 2780 C C . GLN A 1 366 ? 7.961 -6.676 -20.281 1 98.12 366 GLN A C 1
ATOM 2782 O O . GLN A 1 366 ? 9.047 -6.574 -20.844 1 98.12 366 GLN A O 1
ATOM 2787 N N . LYS A 1 367 ? 6.988 -7.348 -20.781 1 97.5 367 LYS A N 1
ATOM 2788 C CA . LYS A 1 367 ? 7.117 -7.953 -22.109 1 97.5 367 LYS A CA 1
ATOM 2789 C C . LYS A 1 367 ? 7.312 -6.891 -23.188 1 97.5 367 LYS A C 1
ATOM 2791 O O . LYS A 1 367 ? 8.031 -7.113 -24.156 1 97.5 367 LYS A O 1
ATOM 2796 N N . SER A 1 368 ? 6.602 -5.773 -23.062 1 96.88 368 SER A N 1
ATOM 2797 C CA . SER A 1 368 ? 6.848 -4.652 -23.969 1 96.88 368 SER A CA 1
ATOM 2798 C C . SER A 1 368 ? 8.305 -4.211 -23.922 1 96.88 368 SER A C 1
ATOM 2800 O O . SER A 1 368 ? 8.914 -3.965 -24.953 1 96.88 368 SER A O 1
ATOM 2802 N N . ARG A 1 369 ? 8.898 -4.148 -22.766 1 95.19 369 ARG A N 1
ATOM 2803 C CA . ARG A 1 369 ? 10.297 -3.764 -22.594 1 95.19 369 ARG A CA 1
ATOM 2804 C C . ARG A 1 369 ? 11.227 -4.805 -23.203 1 95.19 369 ARG A C 1
ATOM 2806 O O . ARG A 1 369 ? 12.211 -4.457 -23.875 1 95.19 369 ARG A O 1
ATOM 2813 N N . GLU A 1 370 ? 10.945 -6.035 -22.938 1 95.31 370 GLU A N 1
ATOM 2814 C CA . GLU A 1 370 ? 11.758 -7.125 -23.469 1 95.31 370 GLU A CA 1
ATOM 2815 C C . GLU A 1 370 ? 11.758 -7.121 -25 1 95.31 370 GLU A C 1
ATOM 2817 O O . GLU A 1 370 ? 12.789 -7.363 -25.625 1 95.31 370 GLU A O 1
ATOM 2822 N N . TYR A 1 371 ? 10.594 -6.895 -25.625 1 94.44 371 TYR A N 1
ATOM 2823 C CA . TYR A 1 371 ? 10.523 -6.809 -27.078 1 94.44 371 TYR A CA 1
ATOM 2824 C C . TYR A 1 371 ? 11.414 -5.688 -27.594 1 94.44 371 TYR A C 1
ATOM 2826 O O . TYR A 1 371 ? 12.195 -5.887 -28.531 1 94.44 371 TYR A O 1
ATOM 2834 N N . SER A 1 372 ? 11.336 -4.496 -26.969 1 94.44 372 SER A N 1
ATOM 2835 C CA . SER A 1 372 ? 12.148 -3.367 -27.406 1 94.44 372 SER A CA 1
ATOM 2836 C C . SER A 1 372 ? 13.633 -3.682 -27.297 1 94.44 372 SER A C 1
ATOM 2838 O O . SER A 1 372 ? 14.422 -3.312 -28.156 1 94.44 372 SER A O 1
ATOM 2840 N N . ARG A 1 373 ? 14.008 -4.34 -26.234 1 92.44 373 ARG A N 1
ATOM 2841 C CA . ARG A 1 373 ? 15.398 -4.738 -26.016 1 92.44 373 ARG A CA 1
ATOM 2842 C C . ARG A 1 373 ? 15.867 -5.711 -27.094 1 92.44 373 ARG A C 1
ATOM 2844 O O . ARG A 1 373 ? 17.016 -5.641 -27.531 1 92.44 373 ARG A O 1
ATOM 2851 N N . SER A 1 374 ? 14.992 -6.598 -27.453 1 92.69 374 SER A N 1
ATOM 2852 C CA . SER A 1 374 ? 15.344 -7.621 -28.438 1 92.69 374 SER A CA 1
ATOM 2853 C C . SER A 1 374 ? 15.641 -7.004 -29.797 1 92.69 374 SER A C 1
ATOM 2855 O O . SER A 1 374 ? 16.359 -7.594 -30.609 1 92.69 374 SER A O 1
ATOM 2857 N N . ILE A 1 375 ? 15.062 -5.852 -30.016 1 94.12 375 ILE A N 1
ATOM 2858 C CA . ILE A 1 375 ? 15.266 -5.172 -31.297 1 94.12 375 ILE A CA 1
ATOM 2859 C C . ILE A 1 375 ? 16.656 -4.543 -31.312 1 94.12 375 ILE A C 1
ATOM 2861 O O . ILE A 1 375 ? 17.281 -4.445 -32.375 1 94.12 375 ILE A O 1
ATOM 2865 N N . VAL A 1 376 ? 17.141 -4.059 -30.203 1 92.5 376 VAL A N 1
ATOM 2866 C CA . VAL A 1 376 ? 18.406 -3.32 -30.141 1 92.5 376 VAL A CA 1
ATOM 2867 C C . VAL A 1 376 ? 19.562 -4.297 -30.016 1 92.5 376 VAL A C 1
ATOM 2869 O O . VAL A 1 376 ? 20.688 -3.984 -30.406 1 92.5 376 VAL A O 1
ATOM 2872 N N . ASN A 1 377 ? 19.469 -5.461 -29.359 1 76.56 377 ASN A N 1
ATOM 2873 C CA . ASN A 1 377 ? 20.531 -6.457 -29.25 1 76.56 377 ASN A CA 1
ATOM 2874 C C . ASN A 1 377 ? 20.625 -7.312 -30.516 1 76.56 377 ASN A C 1
ATOM 2876 O O . ASN A 1 377 ? 19.625 -7.891 -30.953 1 76.56 377 ASN A O 1
ATOM 2880 N N . MET B 1 1 ? 8.391 2.906 -14.656 1 83.12 1 MET B N 1
ATOM 2881 C CA . MET B 1 1 ? 7.621 4.145 -14.562 1 83.12 1 MET B CA 1
ATOM 2882 C C . MET B 1 1 ? 8.242 5.098 -13.547 1 83.12 1 MET B C 1
ATOM 2884 O O . MET B 1 1 ? 8.578 4.695 -12.43 1 83.12 1 MET B O 1
ATOM 2888 N N . SER B 1 2 ? 8.484 6.23 -13.93 1 94.31 2 SER B N 1
ATOM 2889 C CA . SER B 1 2 ? 9.25 7.207 -13.156 1 94.31 2 SER B CA 1
ATOM 2890 C C . SER B 1 2 ? 8.383 8.391 -12.75 1 94.31 2 SER B C 1
ATOM 2892 O O . SER B 1 2 ? 8.891 9.422 -12.305 1 94.31 2 SER B O 1
ATOM 2894 N N . THR B 1 3 ? 7.07 8.242 -12.953 1 97.56 3 THR B N 1
ATOM 2895 C CA . THR B 1 3 ? 6.156 9.344 -12.664 1 97.56 3 THR B CA 1
ATOM 2896 C C . THR B 1 3 ? 5.133 8.938 -11.609 1 97.56 3 THR B C 1
ATOM 2898 O O . THR B 1 3 ? 4.617 7.816 -11.633 1 97.56 3 THR B O 1
ATOM 2901 N N . PHE B 1 4 ? 4.828 9.844 -10.695 1 98.31 4 PHE B N 1
ATOM 2902 C CA . PHE B 1 4 ? 3.85 9.633 -9.641 1 98.31 4 PHE B CA 1
ATOM 2903 C C . PHE B 1 4 ? 2.848 10.781 -9.586 1 98.31 4 PHE B C 1
ATOM 2905 O O . PHE B 1 4 ? 3.236 11.953 -9.586 1 98.31 4 PHE B O 1
ATOM 2912 N N . GLY B 1 5 ? 1.545 10.422 -9.562 1 97.88 5 GLY B N 1
ATOM 2913 C CA . GLY B 1 5 ? 0.497 11.422 -9.477 1 97.88 5 GLY B CA 1
ATOM 2914 C C . GLY B 1 5 ? -0.274 11.602 -10.766 1 97.88 5 GLY B C 1
ATOM 2915 O O . GLY B 1 5 ? 0.138 11.102 -11.812 1 97.88 5 GLY B O 1
ATOM 2916 N N . LYS B 1 6 ? -1.423 12.352 -10.727 1 97.19 6 LYS B N 1
ATOM 2917 C CA . LYS B 1 6 ? -2.281 12.562 -11.891 1 97.19 6 LYS B CA 1
ATOM 2918 C C . LYS B 1 6 ? -2.322 14.039 -12.281 1 97.19 6 LYS B C 1
ATOM 2920 O O . LYS B 1 6 ? -2.049 14.391 -13.43 1 97.19 6 LYS B O 1
ATOM 2925 N N . LEU B 1 7 ? -2.729 14.906 -11.312 1 98.06 7 LEU B N 1
ATOM 2926 C CA . LEU B 1 7 ? -2.77 16.344 -11.555 1 98.06 7 LEU B CA 1
ATOM 2927 C C . LEU B 1 7 ? -1.53 17.031 -10.984 1 98.06 7 LEU B C 1
ATOM 2929 O O . LEU B 1 7 ? -0.945 17.891 -11.633 1 98.06 7 LEU B O 1
ATOM 2933 N N . PHE B 1 8 ? -1.21 16.781 -9.742 1 98.38 8 PHE B N 1
ATOM 2934 C CA . PHE B 1 8 ? 0.098 17.109 -9.18 1 98.38 8 PHE B CA 1
ATOM 2935 C C . PHE B 1 8 ? 1.07 15.945 -9.383 1 98.38 8 PHE B C 1
ATOM 2937 O O . PHE B 1 8 ? 1.095 15 -8.586 1 98.38 8 PHE B O 1
ATOM 2944 N N . LYS B 1 9 ? 1.948 16.062 -10.344 1 97.69 9 LYS B N 1
ATOM 2945 C CA . LYS B 1 9 ? 2.734 14.938 -10.844 1 97.69 9 LYS B CA 1
ATOM 2946 C C . LYS B 1 9 ? 4.23 15.195 -10.68 1 97.69 9 LYS B C 1
ATOM 2948 O O . LYS B 1 9 ? 4.703 16.312 -10.93 1 97.69 9 LYS B O 1
ATOM 2953 N N . VAL B 1 10 ? 4.941 14.18 -10.258 1 98.75 10 VAL B N 1
ATOM 2954 C CA . VAL B 1 10 ? 6.391 14.289 -10.172 1 98.75 10 VAL B CA 1
ATOM 2955 C C . VAL B 1 10 ? 7.047 13.195 -11.016 1 98.75 10 VAL B C 1
ATOM 2957 O O . VAL B 1 10 ? 6.633 12.039 -10.969 1 98.75 10 VAL B O 1
ATOM 2960 N N . THR B 1 11 ? 7.902 13.516 -11.875 1 98.5 11 THR B N 1
ATOM 2961 C CA . THR B 1 11 ? 8.781 12.609 -12.602 1 98.5 11 THR B CA 1
ATOM 2962 C C . THR B 1 11 ? 10.227 12.766 -12.133 1 98.5 11 THR B C 1
ATOM 2964 O O . THR B 1 11 ? 10.789 13.859 -12.195 1 98.5 11 THR B O 1
ATOM 2967 N N . THR B 1 12 ? 10.836 11.703 -11.656 1 97.94 12 THR B N 1
ATOM 2968 C CA . THR B 1 12 ? 12.211 11.766 -11.188 1 97.94 12 THR B CA 1
ATOM 2969 C C . THR B 1 12 ? 13.172 11.219 -12.242 1 97.94 12 THR B C 1
ATOM 2971 O O . THR B 1 12 ? 12.758 10.484 -13.148 1 97.94 12 THR B O 1
ATOM 2974 N N . TYR B 1 13 ? 14.43 11.648 -12.141 1 95.75 13 TYR B N 1
ATOM 2975 C CA . TYR B 1 13 ? 15.477 11.102 -12.992 1 95.75 13 TYR B CA 1
ATOM 2976 C C . TYR B 1 13 ? 16.781 10.945 -12.211 1 95.75 13 TYR B C 1
ATOM 2978 O O . TYR B 1 13 ? 16.922 11.477 -11.109 1 95.75 13 TYR B O 1
ATOM 2986 N N . GLY B 1 14 ? 17.688 10.156 -12.844 1 90.62 14 GLY B N 1
ATOM 2987 C CA . GLY B 1 14 ? 19.062 10.07 -12.352 1 90.62 14 GLY B CA 1
ATOM 2988 C C . GLY B 1 14 ? 19.344 8.773 -11.625 1 90.62 14 GLY B C 1
ATOM 2989 O O . GLY B 1 14 ? 18.469 8.211 -10.977 1 90.62 14 GLY B O 1
ATOM 2990 N N . GLU B 1 15 ? 20.562 8.328 -11.781 1 85.62 15 GLU B N 1
ATOM 2991 C CA . GLU B 1 15 ? 21.141 7.199 -11.055 1 85.62 15 GLU B CA 1
ATOM 2992 C C . GLU B 1 15 ? 22.156 7.664 -10.016 1 85.62 15 GLU B C 1
ATOM 2994 O O . GLU B 1 15 ? 22.609 8.805 -10.055 1 85.62 15 GLU B O 1
ATOM 2999 N N . SER B 1 16 ? 22.578 6.84 -9.133 1 78.88 16 SER B N 1
ATOM 3000 C CA . SER B 1 16 ? 23.438 7.176 -8.008 1 78.88 16 SER B CA 1
ATOM 3001 C C . SER B 1 16 ? 24.766 7.766 -8.484 1 78.88 16 SER B C 1
ATOM 3003 O O . SER B 1 16 ? 25.312 8.68 -7.863 1 78.88 16 SER B O 1
ATOM 3005 N N . HIS B 1 17 ? 25.25 7.348 -9.586 1 78.44 17 HIS B N 1
ATOM 3006 C CA . HIS B 1 17 ? 26.609 7.75 -9.953 1 78.44 17 HIS B CA 1
ATOM 3007 C C . HIS B 1 17 ? 26.609 8.641 -11.195 1 78.44 17 HIS B C 1
ATOM 3009 O O . HIS B 1 17 ? 27.656 8.875 -11.797 1 78.44 17 HIS B O 1
ATOM 3015 N N . CYS B 1 18 ? 25.5 9.141 -11.43 1 86.06 18 CYS B N 1
ATOM 3016 C CA . CYS B 1 18 ? 25.438 10.055 -12.562 1 86.06 18 CYS B CA 1
ATOM 3017 C C . CYS B 1 18 ? 25.734 11.484 -12.125 1 86.06 18 CYS B C 1
ATOM 3019 O O . CYS B 1 18 ? 26.047 11.727 -10.961 1 86.06 18 CYS B O 1
ATOM 3021 N N . LYS B 1 19 ? 25.703 12.383 -13.055 1 89.12 19 LYS B N 1
ATOM 3022 C CA . LYS B 1 19 ? 26.109 13.766 -12.797 1 89.12 19 LYS B CA 1
ATOM 3023 C C . LYS B 1 19 ? 25.141 14.438 -11.82 1 89.12 19 LYS B C 1
ATOM 3025 O O . LYS B 1 19 ? 25.562 15.266 -11.008 1 89.12 19 LYS B O 1
ATOM 3030 N N . SER B 1 20 ? 23.875 14.141 -11.961 1 93.62 20 SER B N 1
ATOM 3031 C CA . SER B 1 20 ? 22.891 14.75 -11.086 1 93.62 20 SER B CA 1
ATOM 3032 C C . SER B 1 20 ? 21.641 13.883 -10.977 1 93.62 20 SER B C 1
ATOM 3034 O O . SER B 1 20 ? 21.438 12.977 -11.789 1 93.62 20 SER B O 1
ATOM 3036 N N . VAL B 1 21 ? 20.953 14.117 -9.891 1 94.81 21 VAL B N 1
ATOM 3037 C CA . VAL B 1 21 ? 19.594 13.602 -9.734 1 94.81 21 VAL B CA 1
ATOM 3038 C C . VAL B 1 21 ? 18.609 14.766 -9.648 1 94.81 21 VAL B C 1
ATOM 3040 O O . VAL B 1 21 ? 19 15.906 -9.414 1 94.81 21 VAL B O 1
ATOM 3043 N N . GLY B 1 22 ? 17.344 14.469 -9.945 1 96.69 22 GLY B N 1
ATOM 3044 C CA . GLY B 1 22 ? 16.359 15.531 -9.891 1 96.69 22 GLY B CA 1
ATOM 3045 C C . GLY B 1 22 ? 14.953 15.07 -10.234 1 96.69 22 GLY B C 1
ATOM 3046 O O . GLY B 1 22 ? 14.641 13.883 -10.117 1 96.69 22 GLY B O 1
ATOM 3047 N N . CYS B 1 23 ? 14.086 16.109 -10.461 1 98.56 23 CYS B N 1
ATOM 3048 C CA . CYS B 1 23 ? 12.695 15.812 -10.781 1 98.56 23 CYS B CA 1
ATOM 3049 C C . CYS B 1 23 ? 12.062 16.953 -11.562 1 98.56 23 CYS B C 1
ATOM 3051 O O . CYS B 1 23 ? 12.641 18.047 -11.656 1 98.56 23 CYS B O 1
ATOM 3053 N N . ILE B 1 24 ? 11.008 16.672 -12.234 1 98.69 24 ILE B N 1
ATOM 3054 C CA . ILE B 1 24 ? 10.078 17.625 -12.82 1 98.69 24 ILE B CA 1
ATOM 3055 C C . ILE B 1 24 ? 8.719 17.5 -12.141 1 98.69 24 ILE B C 1
ATOM 3057 O O . ILE B 1 24 ? 8.164 16.406 -12.031 1 98.69 24 ILE B O 1
ATOM 3061 N N . VAL B 1 25 ? 8.227 18.594 -11.633 1 98.75 25 VAL B N 1
ATOM 3062 C CA . VAL B 1 25 ? 6.91 18.656 -11 1 98.75 25 VAL B CA 1
ATOM 3063 C C . VAL B 1 25 ? 5.938 19.422 -11.891 1 98.75 25 VAL B C 1
ATOM 3065 O O . VAL B 1 25 ? 6.184 20.578 -12.234 1 98.75 25 VAL B O 1
ATOM 3068 N N . ASP B 1 26 ? 4.879 18.75 -12.227 1 98.38 26 ASP B N 1
ATOM 3069 C CA . ASP B 1 26 ? 3.799 19.359 -13 1 98.38 26 ASP B CA 1
ATOM 3070 C C . ASP B 1 26 ? 2.537 19.516 -12.156 1 98.38 26 ASP B C 1
ATOM 3072 O O . ASP B 1 26 ? 2.275 18.703 -11.266 1 98.38 26 ASP B O 1
ATOM 3076 N N . GLY B 1 27 ? 1.824 20.594 -12.406 1 97.94 27 GLY B N 1
ATOM 3077 C CA . GLY B 1 27 ? 0.559 20.781 -11.719 1 97.94 27 GLY B CA 1
ATOM 3078 C C . GLY B 1 27 ? 0.672 21.672 -10.5 1 97.94 27 GLY B C 1
ATOM 3079 O O . GLY B 1 27 ? -0.276 21.781 -9.719 1 97.94 27 GLY B O 1
ATOM 3080 N N . VAL B 1 28 ? 1.824 22.328 -10.336 1 97.94 28 VAL B N 1
ATOM 3081 C CA . VAL B 1 28 ? 1.971 23.312 -9.266 1 97.94 28 VAL B CA 1
ATOM 3082 C C . VAL B 1 28 ? 1.123 24.547 -9.562 1 97.94 28 VAL B C 1
ATOM 3084 O O . VAL B 1 28 ? 1.153 25.062 -10.68 1 97.94 28 VAL B O 1
ATOM 3087 N N . PRO B 1 29 ? 0.397 25 -8.586 1 96.88 29 PRO B N 1
ATOM 3088 C CA . PRO B 1 29 ? -0.412 26.188 -8.836 1 96.88 29 PRO B CA 1
ATOM 3089 C C . PRO B 1 29 ? 0.433 27.422 -9.18 1 96.88 29 PRO B C 1
ATOM 3091 O O . PRO B 1 29 ? 1.505 27.609 -8.609 1 96.88 29 PRO B O 1
ATOM 3094 N N . PRO B 1 30 ? -0.08 28.266 -10.125 1 97.62 30 PRO B N 1
ATOM 3095 C CA . PRO B 1 30 ? 0.621 29.516 -10.406 1 97.62 30 PRO B CA 1
ATOM 3096 C C . PRO B 1 30 ? 0.479 30.547 -9.281 1 97.62 30 PRO B C 1
ATOM 3098 O O . PRO B 1 30 ? -0.56 30.594 -8.617 1 97.62 30 PRO B O 1
ATOM 3101 N N . GLY B 1 31 ? 1.549 31.297 -9.039 1 97.94 31 GLY B N 1
ATOM 3102 C CA . GLY B 1 31 ? 1.463 32.438 -8.156 1 97.94 31 GLY B CA 1
ATOM 3103 C C . GLY B 1 31 ? 1.964 32.156 -6.75 1 97.94 31 GLY B C 1
ATOM 3104 O O . GLY B 1 31 ? 2.068 33.062 -5.922 1 97.94 31 GLY B O 1
ATOM 3105 N N . MET B 1 32 ? 2.33 30.922 -6.488 1 97.69 32 MET B N 1
ATOM 3106 C CA . MET B 1 32 ? 2.875 30.562 -5.176 1 97.69 32 MET B CA 1
ATOM 3107 C C . MET B 1 32 ? 4.324 31.031 -5.051 1 97.69 32 MET B C 1
ATOM 3109 O O . MET B 1 32 ? 5.105 30.906 -5.996 1 97.69 32 MET B O 1
ATOM 3113 N N . THR B 1 33 ? 4.676 31.609 -3.867 1 98.31 33 THR B N 1
ATOM 3114 C CA . THR B 1 33 ? 6.078 31.922 -3.613 1 98.31 33 THR B CA 1
ATOM 3115 C C . THR B 1 33 ? 6.898 30.656 -3.453 1 98.31 33 THR B C 1
ATOM 3117 O O . THR B 1 33 ? 6.504 29.734 -2.729 1 98.31 33 THR B O 1
ATOM 3120 N N . LEU B 1 34 ? 8.008 30.609 -4.109 1 98.31 34 LEU B N 1
ATOM 3121 C CA . LEU B 1 34 ? 8.852 29.422 -4.035 1 98.31 34 LEU B CA 1
ATOM 3122 C C . LEU B 1 34 ? 10.297 29.75 -4.387 1 98.31 34 LEU B C 1
ATOM 3124 O O . LEU B 1 34 ? 10.562 30.391 -5.41 1 98.31 34 LEU B O 1
ATOM 3128 N N . THR B 1 35 ? 11.203 29.422 -3.514 1 98.19 35 THR B N 1
ATOM 3129 C CA . THR B 1 35 ? 12.641 29.516 -3.736 1 98.19 35 THR B CA 1
ATOM 3130 C C . THR B 1 35 ? 13.344 28.234 -3.291 1 98.19 35 THR B C 1
ATOM 3132 O O . THR B 1 35 ? 12.711 27.344 -2.723 1 98.19 35 THR B O 1
ATOM 3135 N N . GLU B 1 36 ? 14.594 28.125 -3.574 1 98.19 36 GLU B N 1
ATOM 3136 C CA . GLU B 1 36 ? 15.383 26.969 -3.139 1 98.19 36 GLU B CA 1
ATOM 3137 C C . GLU B 1 36 ? 15.359 26.828 -1.62 1 98.19 36 GLU B C 1
ATOM 3139 O O . GLU B 1 36 ? 15.383 25.719 -1.095 1 98.19 36 GLU B O 1
ATOM 3144 N N . ALA B 1 37 ? 15.258 27.906 -0.914 1 97.81 37 ALA B N 1
ATOM 3145 C CA . ALA B 1 37 ? 15.273 27.922 0.547 1 97.81 37 ALA B CA 1
ATOM 3146 C C . ALA B 1 37 ? 14.055 27.203 1.119 1 97.81 37 ALA B C 1
ATOM 3148 O O . ALA B 1 37 ? 14.078 26.734 2.26 1 97.81 37 ALA B O 1
ATOM 3149 N N . ASP B 1 38 ? 12.977 27.125 0.322 1 98 38 ASP B N 1
ATOM 3150 C CA . ASP B 1 38 ? 11.758 26.438 0.741 1 98 38 ASP B CA 1
ATOM 3151 C C . ASP B 1 38 ? 11.93 24.922 0.642 1 98 38 ASP B C 1
ATOM 3153 O O . ASP B 1 38 ? 11.203 24.172 1.3 1 98 38 ASP B O 1
ATOM 3157 N N . ILE B 1 39 ? 12.859 24.469 -0.145 1 98.31 39 ILE B N 1
ATOM 3158 C CA . ILE B 1 39 ? 13.008 23.062 -0.478 1 98.31 39 ILE B CA 1
ATOM 3159 C C . ILE B 1 39 ? 14.188 22.469 0.292 1 98.31 39 ILE B C 1
ATOM 3161 O O . ILE B 1 39 ? 14.109 21.344 0.776 1 98.31 39 ILE B O 1
ATOM 3165 N N . GLN B 1 40 ? 15.219 23.234 0.497 1 97.38 40 GLN B N 1
ATOM 3166 C CA . GLN B 1 40 ? 16.516 22.781 0.98 1 97.38 40 GLN B CA 1
ATOM 3167 C C . GLN B 1 40 ? 16.406 22.156 2.367 1 97.38 40 GLN B C 1
ATOM 3169 O O . GLN B 1 40 ? 17.094 21.172 2.67 1 97.38 40 GLN B O 1
ATOM 3174 N N . PRO B 1 41 ? 15.578 22.688 3.258 1 96.31 41 PRO B N 1
ATOM 3175 C CA . PRO B 1 41 ? 15.5 22.094 4.594 1 96.31 41 PRO B CA 1
ATOM 3176 C C . PRO B 1 41 ? 15.133 20.609 4.566 1 96.31 41 PRO B C 1
ATOM 3178 O O . PRO B 1 41 ? 15.695 19.812 5.32 1 96.31 41 PRO B O 1
ATOM 3181 N N . GLN B 1 42 ? 14.188 20.203 3.734 1 97 42 GLN B N 1
ATOM 3182 C CA . GLN B 1 42 ? 13.797 18.797 3.65 1 97 42 GLN B CA 1
ATOM 3183 C C . GLN B 1 42 ? 14.93 17.938 3.082 1 97 42 GLN B C 1
ATOM 3185 O O . GLN B 1 42 ? 15.133 16.812 3.512 1 97 42 GLN B O 1
ATOM 3190 N N . LEU B 1 43 ? 15.633 18.484 2.123 1 96.81 43 LEU B N 1
ATOM 3191 C CA . LEU B 1 43 ? 16.781 17.766 1.57 1 96.81 43 LEU B CA 1
ATOM 3192 C C . LEU B 1 43 ? 17.875 17.594 2.621 1 96.81 43 LEU B C 1
ATOM 3194 O O . LEU B 1 43 ? 18.516 16.547 2.686 1 96.81 43 LEU B O 1
ATOM 3198 N N . THR B 1 44 ? 18.062 18.625 3.43 1 94.38 44 THR B N 1
ATOM 3199 C CA . THR B 1 44 ? 19.047 18.562 4.508 1 94.38 44 THR B CA 1
ATOM 3200 C C . THR B 1 44 ? 18.656 17.5 5.527 1 94.38 44 THR B C 1
ATOM 3202 O O . THR B 1 44 ? 19.516 16.75 6 1 94.38 44 THR B O 1
ATOM 3205 N N . ARG B 1 45 ? 17.406 17.422 5.859 1 94.62 45 ARG B N 1
ATOM 3206 C CA . ARG B 1 45 ? 16.891 16.422 6.797 1 94.62 45 ARG B CA 1
ATOM 3207 C C . ARG B 1 45 ? 17.109 15.016 6.27 1 94.62 45 ARG B C 1
ATOM 3209 O O . ARG B 1 45 ? 17.266 14.07 7.047 1 94.62 45 ARG B O 1
ATOM 3216 N N . ARG B 1 46 ? 17.156 14.812 4.977 1 94.25 46 ARG B N 1
ATOM 3217 C CA . ARG B 1 46 ? 17.266 13.5 4.348 1 94.25 46 ARG B CA 1
ATOM 3218 C C . ARG B 1 46 ? 18.719 13.039 4.324 1 94.25 46 ARG B C 1
ATOM 3220 O O . ARG B 1 46 ? 19 11.836 4.234 1 94.25 46 ARG B O 1
ATOM 3227 N N . ARG B 1 47 ? 19.609 13.93 4.363 1 86.88 47 ARG B N 1
ATOM 3228 C CA . ARG B 1 47 ? 21.031 13.641 4.172 1 86.88 47 ARG B CA 1
ATOM 3229 C C . ARG B 1 47 ? 21.578 12.805 5.32 1 86.88 47 ARG B C 1
ATOM 3231 O O . ARG B 1 47 ? 21.203 13.008 6.477 1 86.88 47 ARG B O 1
ATOM 3238 N N . PRO B 1 48 ? 22.484 11.922 4.949 1 73.62 48 PRO B N 1
ATOM 3239 C CA . PRO B 1 48 ? 23.141 11.164 6.016 1 73.62 48 PRO B CA 1
ATOM 3240 C C . PRO B 1 48 ? 24.047 12.031 6.887 1 73.62 48 PRO B C 1
ATOM 3242 O O . PRO B 1 48 ? 24.484 13.102 6.457 1 73.62 48 PRO B O 1
ATOM 3245 N N . GLY B 1 49 ? 24.453 11.555 7.977 1 61.94 49 GLY B N 1
ATOM 3246 C CA . GLY B 1 49 ? 25.5 12.109 8.828 1 61.94 49 GLY B CA 1
ATOM 3247 C C . GLY B 1 49 ? 25.109 13.445 9.445 1 61.94 49 GLY B C 1
ATOM 3248 O O . GLY B 1 49 ? 25.953 14.328 9.594 1 61.94 49 GLY B O 1
ATOM 3249 N N . GLN B 1 50 ? 23.75 13.719 9.57 1 56.16 50 GLN B N 1
ATOM 3250 C CA . GLN B 1 50 ? 23.328 15.023 10.078 1 56.16 50 GLN B CA 1
ATOM 3251 C C . GLN B 1 50 ? 23.781 15.219 11.523 1 56.16 50 GLN B C 1
ATOM 3253 O O . GLN B 1 50 ? 23.406 14.445 12.406 1 56.16 50 GLN B O 1
ATOM 3258 N N . SER B 1 51 ? 25 15.062 11.766 1 46.25 51 SER B N 1
ATOM 3259 C CA . SER B 1 51 ? 25.453 15.453 13.102 1 46.25 51 SER B CA 1
ATOM 3260 C C . SER B 1 51 ? 25.453 16.969 13.258 1 46.25 51 SER B C 1
ATOM 3262 O O . SER B 1 51 ? 25.453 17.703 12.266 1 46.25 51 SER B O 1
ATOM 3264 N N . LYS B 1 52 ? 25.125 17.438 14.469 1 44.66 52 LYS B N 1
ATOM 3265 C CA . LYS B 1 52 ? 25.109 18.844 14.883 1 44.66 52 LYS B CA 1
ATOM 3266 C C . LYS B 1 52 ? 26.188 19.641 14.156 1 44.66 52 LYS B C 1
ATOM 3268 O O . LYS B 1 52 ? 26.125 20.875 14.102 1 44.66 52 LYS B O 1
ATOM 3273 N N . LEU B 1 53 ? 27.266 19.062 13.844 1 37.19 53 LEU B N 1
ATOM 3274 C CA . LEU B 1 53 ? 28.453 19.812 13.469 1 37.19 53 LEU B CA 1
ATOM 3275 C C . LEU B 1 53 ? 28.5 20.031 11.961 1 37.19 53 LEU B C 1
ATOM 3277 O O . LEU B 1 53 ? 29.531 20.469 11.43 1 37.19 53 LEU B O 1
ATOM 3281 N N . SER B 1 54 ? 27.516 19.625 11.289 1 38.72 54 SER B N 1
ATOM 3282 C CA . SER B 1 54 ? 27.672 19.859 9.859 1 38.72 54 SER B CA 1
ATOM 3283 C C . SER B 1 54 ? 27.453 21.328 9.516 1 38.72 54 SER B C 1
ATOM 3285 O O . SER B 1 54 ? 26.5 21.953 10 1 38.72 54 SER B O 1
ATOM 3287 N N . THR B 1 55 ? 28.469 22.172 9.117 1 38.81 55 THR B N 1
ATOM 3288 C CA . THR B 1 55 ? 28.422 23.562 8.711 1 38.81 55 THR B CA 1
ATOM 3289 C C . THR B 1 55 ? 27.625 23.734 7.414 1 38.81 55 THR B C 1
ATOM 3291 O O . THR B 1 55 ? 27.688 22.859 6.539 1 38.81 55 THR B O 1
ATOM 3294 N N . PRO B 1 56 ? 26.766 24.719 7.27 1 42.97 56 PRO B N 1
ATOM 3295 C CA . PRO B 1 56 ? 25.938 25.109 6.121 1 42.97 56 PRO B CA 1
ATOM 3296 C C . PRO B 1 56 ? 26.734 25.188 4.824 1 42.97 56 PRO B C 1
ATOM 3298 O O . PRO B 1 56 ? 26.203 24.922 3.746 1 42.97 56 PRO B O 1
ATOM 3301 N N . ARG B 1 57 ? 27.906 25.859 4.727 1 41.78 57 ARG B N 1
ATOM 3302 C CA . ARG B 1 57 ? 28.734 26.156 3.559 1 41.78 57 ARG B CA 1
ATOM 3303 C C . ARG B 1 57 ? 29.062 24.891 2.787 1 41.78 57 ARG B C 1
ATOM 3305 O O . ARG B 1 57 ? 29.484 24.953 1.626 1 41.78 57 ARG B O 1
ATOM 3312 N N . ASN B 1 58 ? 29.125 23.766 3.273 1 46.38 58 ASN B N 1
ATOM 3313 C CA . ASN B 1 58 ? 29.547 22.484 2.715 1 46.38 58 ASN B CA 1
ATOM 3314 C C . ASN B 1 58 ? 28.359 21.531 2.545 1 46.38 58 ASN B C 1
ATOM 3316 O O . ASN B 1 58 ? 28.484 20.328 2.762 1 46.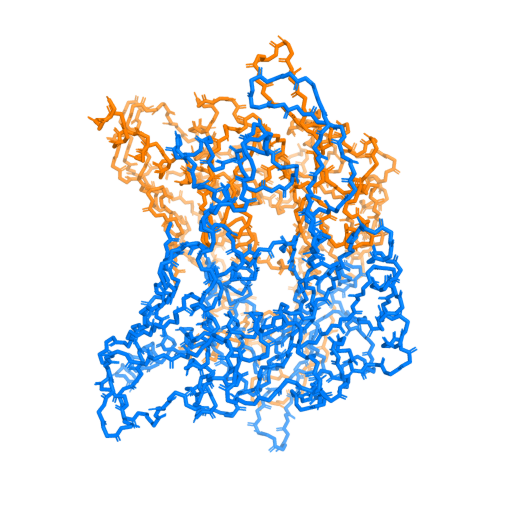38 58 ASN B O 1
ATOM 3320 N N . GLU B 1 59 ? 27.281 22.297 2.156 1 55.28 59 GLU B N 1
ATOM 3321 C CA . GLU B 1 59 ? 26.031 21.531 2.143 1 55.28 59 GLU B CA 1
ATOM 3322 C C . GLU B 1 59 ? 25.984 20.594 0.939 1 55.28 59 GLU B C 1
ATOM 3324 O O . GLU B 1 59 ? 26.078 21.031 -0.206 1 55.28 59 GLU B O 1
ATOM 3329 N N . LYS B 1 60 ? 26.047 19.391 1.151 1 74.12 60 LYS B N 1
ATOM 3330 C CA . LYS B 1 60 ? 25.844 18.344 0.149 1 74.12 60 LYS B CA 1
ATOM 3331 C C . LYS B 1 60 ? 24.375 18.234 -0.241 1 74.12 60 LYS B C 1
ATOM 3333 O O . LYS B 1 60 ? 23.5 18.75 0.457 1 74.12 60 LYS B O 1
ATOM 3338 N N . ASP B 1 61 ? 24.062 18.156 -1.415 1 87.38 61 ASP B N 1
ATOM 3339 C CA . ASP B 1 61 ? 22.734 17.953 -1.993 1 87.38 61 ASP B CA 1
ATOM 3340 C C . ASP B 1 61 ? 21.984 19.266 -2.129 1 87.38 61 ASP B C 1
ATOM 3342 O O . ASP B 1 61 ? 20.828 19.375 -1.712 1 87.38 61 ASP B O 1
ATOM 3346 N N . LYS B 1 62 ? 22.641 20.297 -2.652 1 93.81 62 LYS B N 1
ATOM 3347 C CA . LYS B 1 62 ? 22 21.594 -2.902 1 93.81 62 LYS B CA 1
ATOM 3348 C C . LYS B 1 62 ? 21.031 21.516 -4.082 1 93.81 62 LYS B C 1
ATOM 3350 O O . LYS B 1 62 ? 21.391 21.016 -5.148 1 93.81 62 LYS B O 1
ATOM 3355 N N . VAL B 1 63 ? 19.844 22.094 -3.875 1 97.62 63 VAL B N 1
ATOM 3356 C CA . VAL B 1 63 ? 18.828 22.047 -4.922 1 97.62 63 VAL B CA 1
ATOM 3357 C C . VAL B 1 63 ? 18.953 23.281 -5.812 1 97.62 63 VAL B C 1
ATOM 3359 O O . VAL B 1 63 ? 19.219 24.391 -5.32 1 97.62 63 VAL B O 1
ATOM 3362 N N . GLU B 1 64 ? 18.812 23.125 -7.098 1 97.75 64 GLU B N 1
ATOM 3363 C CA . GLU B 1 64 ? 18.734 24.188 -8.094 1 97.75 64 GLU B CA 1
ATOM 3364 C C . GLU B 1 64 ? 17.438 24.109 -8.875 1 97.75 64 GLU B C 1
ATOM 3366 O O . GLU B 1 64 ? 17.172 23.125 -9.562 1 97.75 64 GLU B O 1
ATOM 3371 N N . ILE B 1 65 ? 16.688 25.156 -8.812 1 98.19 65 ILE B N 1
ATOM 3372 C CA . ILE B 1 65 ? 15.477 25.234 -9.609 1 98.19 65 ILE B CA 1
ATOM 3373 C C . ILE B 1 65 ? 15.82 25.688 -11.031 1 98.19 65 ILE B C 1
ATOM 3375 O O . ILE B 1 65 ? 16.453 26.734 -11.219 1 98.19 65 ILE B O 1
ATOM 3379 N N . GLN B 1 66 ? 15.367 24.969 -12.008 1 98.06 66 GLN B N 1
ATOM 3380 C CA . GLN B 1 66 ? 15.789 25.188 -13.391 1 98.06 66 GLN B CA 1
ATOM 3381 C C . GLN B 1 66 ? 14.703 25.891 -14.188 1 98.06 66 GLN B C 1
ATOM 3383 O O . GLN B 1 66 ? 14.992 26.531 -15.211 1 98.06 66 GLN B O 1
ATOM 3388 N N . SER B 1 67 ? 13.422 25.797 -13.805 1 97.94 67 SER B N 1
ATOM 3389 C CA . SER B 1 67 ? 12.312 26.328 -14.586 1 97.94 67 SER B CA 1
ATOM 3390 C C . SER B 1 67 ? 11.062 26.5 -13.727 1 97.94 67 SER B C 1
ATOM 3392 O O . SER B 1 67 ? 11.031 26.062 -12.578 1 97.94 67 SER B O 1
ATOM 3394 N N . GLY B 1 68 ? 10.07 27.203 -14.227 1 97.94 68 GLY B N 1
ATOM 3395 C CA . GLY B 1 68 ? 8.727 27.25 -13.672 1 97.94 68 GLY B CA 1
ATOM 3396 C C . GLY B 1 68 ? 8.547 28.375 -12.664 1 97.94 68 GLY B C 1
ATOM 3397 O O . GLY B 1 68 ? 7.449 28.562 -12.125 1 97.94 68 GLY B O 1
ATOM 3398 N N . ILE B 1 69 ? 9.633 29.125 -12.391 1 97.81 69 ILE B N 1
ATOM 3399 C CA . ILE B 1 69 ? 9.578 30.188 -11.398 1 97.81 69 ILE B CA 1
ATOM 3400 C C . ILE B 1 69 ? 10.148 31.484 -12 1 97.81 69 ILE B C 1
ATOM 3402 O O . ILE B 1 69 ? 11.156 31.453 -12.703 1 97.81 69 ILE B O 1
ATOM 3406 N N . GLU B 1 70 ? 9.516 32.562 -11.797 1 97.19 70 GLU B N 1
ATOM 3407 C CA . GLU B 1 70 ? 9.984 33.906 -12.078 1 97.19 70 GLU B CA 1
ATOM 3408 C C . GLU B 1 70 ? 9.625 34.875 -10.945 1 97.19 70 GLU B C 1
ATOM 3410 O O . GLU B 1 70 ? 8.508 34.812 -10.414 1 97.19 70 GLU B O 1
ATOM 3415 N N . PHE B 1 71 ? 10.609 35.656 -10.508 1 97.25 71 PHE B N 1
ATOM 3416 C CA . PHE B 1 71 ? 10.453 36.594 -9.414 1 97.25 71 PHE B CA 1
ATOM 3417 C C . PHE B 1 71 ? 9.938 35.906 -8.156 1 97.25 71 PHE B C 1
ATOM 3419 O O . PHE B 1 71 ? 9.016 36.406 -7.504 1 97.25 71 PHE B O 1
ATOM 3426 N N . ASN B 1 72 ? 10.352 34.656 -7.992 1 97.75 72 ASN B N 1
ATOM 3427 C CA . ASN B 1 72 ? 10.07 33.844 -6.809 1 97.75 72 ASN B CA 1
ATOM 3428 C C . ASN B 1 72 ? 8.609 33.438 -6.746 1 97.75 72 ASN B C 1
ATOM 3430 O O . ASN B 1 72 ? 8.07 33.219 -5.664 1 97.75 72 ASN B O 1
ATOM 3434 N N . LYS B 1 73 ? 8 33.406 -7.938 1 98.31 73 LYS B N 1
ATOM 3435 C CA . LYS B 1 73 ? 6.621 32.938 -8.039 1 98.31 73 LYS B CA 1
ATOM 3436 C C . LYS B 1 73 ? 6.504 31.797 -9.039 1 98.31 73 LYS B C 1
ATOM 3438 O O . LYS B 1 73 ? 7.141 31.812 -10.094 1 98.31 73 LYS B O 1
ATOM 3443 N N . THR B 1 74 ? 5.719 30.812 -8.648 1 98.44 74 THR B N 1
ATOM 3444 C CA . THR B 1 74 ? 5.477 29.719 -9.578 1 98.44 74 THR B CA 1
ATOM 3445 C C . THR B 1 74 ? 4.656 30.203 -10.781 1 98.44 74 THR B C 1
ATOM 3447 O O . THR B 1 74 ? 3.738 31.016 -10.625 1 98.44 74 THR B O 1
ATOM 3450 N N . LEU B 1 75 ? 4.891 29.703 -11.953 1 97.94 75 LEU B N 1
ATOM 3451 C CA . LEU B 1 75 ? 4.258 30.141 -13.195 1 97.94 75 LEU B CA 1
ATOM 3452 C C . LEU B 1 75 ? 3.092 29.234 -13.562 1 97.94 75 LEU B C 1
ATOM 3454 O O . LEU B 1 75 ? 2.281 29.578 -14.43 1 97.94 75 LEU B O 1
ATOM 3458 N N . GLY B 1 76 ? 3.023 28.109 -12.969 1 97.19 76 GLY B N 1
ATOM 3459 C CA . GLY B 1 76 ? 2.01 27.125 -13.328 1 97.19 76 GLY B CA 1
ATOM 3460 C C . GLY B 1 76 ? 2.486 26.125 -14.359 1 97.19 76 GLY B C 1
ATOM 3461 O O . GLY B 1 76 ? 1.752 25.203 -14.727 1 97.19 76 GLY B O 1
ATOM 3462 N N . THR B 1 77 ? 3.656 26.344 -14.844 1 97.25 77 THR B N 1
ATOM 3463 C CA . THR B 1 77 ? 4.293 25.422 -15.781 1 97.25 77 THR B CA 1
ATOM 3464 C C . THR B 1 77 ? 5.25 24.484 -15.047 1 97.25 77 THR B C 1
ATOM 3466 O O . THR B 1 77 ? 5.551 24.688 -13.867 1 97.25 77 THR B O 1
ATOM 3469 N N . PRO B 1 78 ? 5.668 23.438 -15.656 1 98.12 78 PRO B N 1
ATOM 3470 C CA . PRO B 1 78 ? 6.504 22.453 -14.969 1 98.12 78 PRO B CA 1
ATOM 3471 C C . PRO B 1 78 ? 7.715 23.078 -14.281 1 98.12 78 PRO B C 1
ATOM 3473 O O . PRO B 1 78 ? 8.344 23.969 -14.836 1 98.12 78 PRO B O 1
ATOM 3476 N N . ILE B 1 79 ? 8.008 22.594 -13.07 1 98.75 79 ILE B N 1
ATOM 3477 C CA . ILE B 1 79 ? 9.164 23.016 -12.289 1 98.75 79 ILE B CA 1
ATOM 3478 C C . ILE B 1 79 ? 10.219 21.906 -12.305 1 98.75 79 ILE B C 1
ATOM 3480 O O . ILE B 1 79 ? 9.992 20.828 -11.766 1 98.75 79 ILE B O 1
ATOM 3484 N N . ALA B 1 80 ? 11.328 22.188 -12.93 1 98.62 80 ALA B N 1
ATOM 3485 C CA . ALA B 1 80 ? 12.453 21.266 -12.945 1 98.62 80 ALA B CA 1
ATOM 3486 C C . ALA B 1 80 ? 13.461 21.594 -11.852 1 98.62 80 ALA B C 1
ATOM 3488 O O . ALA B 1 80 ? 13.766 22.766 -11.617 1 98.62 80 ALA B O 1
ATOM 3489 N N . MET B 1 81 ? 13.891 20.609 -11.125 1 98.56 81 MET B N 1
ATOM 3490 C CA . MET B 1 81 ? 14.898 20.781 -10.086 1 98.56 81 MET B CA 1
ATOM 3491 C C . MET B 1 81 ? 16.047 19.797 -10.266 1 98.56 81 MET B C 1
ATOM 3493 O O . MET B 1 81 ? 15.828 18.656 -10.664 1 98.56 81 MET B O 1
ATOM 3497 N N . LEU B 1 82 ? 17.188 20.312 -9.914 1 96.69 82 LEU B N 1
ATOM 3498 C CA . LEU B 1 82 ? 18.422 19.547 -10.109 1 96.69 82 LEU B CA 1
ATOM 3499 C C . LEU B 1 82 ? 19.281 19.578 -8.852 1 96.69 82 LEU B C 1
ATOM 3501 O O . LEU B 1 82 ? 19.438 20.625 -8.227 1 96.69 82 LEU B O 1
ATOM 3505 N N . ILE B 1 83 ? 19.828 18.422 -8.453 1 95.31 83 ILE B N 1
ATOM 3506 C CA . ILE B 1 83 ? 20.812 18.297 -7.387 1 95.31 83 ILE B CA 1
ATOM 3507 C C . ILE B 1 83 ? 22.047 17.578 -7.918 1 95.31 83 ILE B C 1
ATOM 3509 O O . ILE B 1 83 ? 21.969 16.422 -8.336 1 95.31 83 ILE B O 1
ATOM 3513 N N . ARG B 1 84 ? 23.172 18.156 -7.863 1 93.06 84 ARG B N 1
ATOM 3514 C CA . ARG B 1 84 ? 24.391 17.609 -8.422 1 93.06 84 ARG B CA 1
ATOM 3515 C C . ARG B 1 84 ? 25 16.562 -7.484 1 93.06 84 ARG B C 1
ATOM 3517 O O . ARG B 1 84 ? 24.969 16.734 -6.262 1 93.06 84 ARG B O 1
ATOM 3524 N N . ASN B 1 85 ? 25.5 15.523 -8.156 1 86.12 85 ASN B N 1
ATOM 3525 C CA . ASN B 1 85 ? 26.266 14.539 -7.387 1 86.12 85 ASN B CA 1
ATOM 3526 C C . ASN B 1 85 ? 27.719 14.969 -7.215 1 86.12 85 ASN B C 1
ATOM 3528 O O . ASN B 1 85 ? 28.359 15.406 -8.172 1 86.12 85 ASN B O 1
ATOM 3532 N N . GLU B 1 86 ? 28.281 15.125 -6.055 1 75.31 86 GLU B N 1
ATOM 3533 C CA . GLU B 1 86 ? 29.656 15.602 -5.828 1 75.31 86 GLU B CA 1
ATOM 3534 C C . GLU B 1 86 ? 30.656 14.453 -5.91 1 75.31 86 GLU B C 1
ATOM 3536 O O . GLU B 1 86 ? 31.828 14.672 -6.219 1 75.31 86 GLU B O 1
ATOM 3541 N N . ASP B 1 87 ? 30.422 13.242 -5.445 1 62.59 87 ASP B N 1
ATOM 3542 C CA . ASP B 1 87 ? 31.391 12.156 -5.422 1 62.59 87 ASP B CA 1
ATOM 3543 C C . ASP B 1 87 ? 31.156 11.18 -6.566 1 62.59 87 ASP B C 1
ATOM 3545 O O . ASP B 1 87 ? 30.484 10.156 -6.387 1 62.59 87 ASP B O 1
ATOM 3549 N N . GLN B 1 88 ? 31.438 11.664 -7.727 1 56.03 88 GLN B N 1
ATOM 3550 C CA . GLN B 1 88 ? 31.328 10.688 -8.805 1 56.03 88 GLN B CA 1
ATOM 3551 C C . GLN B 1 88 ? 32.531 9.75 -8.812 1 56.03 88 GLN B C 1
ATOM 3553 O O . GLN B 1 88 ? 33.656 10.164 -9.117 1 56.03 88 GLN B O 1
ATOM 3558 N N . ARG B 1 89 ? 32.688 8.914 -7.793 1 49.84 89 ARG B N 1
ATOM 3559 C CA . ARG B 1 89 ? 33.781 7.953 -7.922 1 49.84 89 ARG B CA 1
ATOM 3560 C C . ARG B 1 89 ? 33.281 6.676 -8.602 1 49.84 89 ARG B C 1
ATOM 3562 O O . ARG B 1 89 ? 32.875 5.727 -7.934 1 49.84 89 ARG B O 1
ATOM 3569 N N . PRO B 1 90 ? 33.281 6.695 -9.828 1 52.72 90 PRO B N 1
ATOM 3570 C CA . PRO B 1 90 ? 32.844 5.516 -10.57 1 52.72 90 PRO B CA 1
ATOM 3571 C C . PRO B 1 90 ? 33.562 4.238 -10.156 1 52.72 90 PRO B C 1
ATOM 3573 O O . PRO B 1 90 ? 33.062 3.137 -10.414 1 52.72 90 PRO B O 1
ATOM 3576 N N . ASN B 1 91 ? 34.688 4.438 -9.445 1 50 91 ASN B N 1
ATOM 3577 C CA . ASN B 1 91 ? 35.594 3.291 -9.391 1 50 91 ASN B CA 1
ATOM 3578 C C . ASN B 1 91 ? 35.438 2.516 -8.086 1 50 91 ASN B C 1
ATOM 3580 O O . ASN B 1 91 ? 36.219 1.619 -7.797 1 50 91 ASN B O 1
ATOM 3584 N N . ASP B 1 92 ? 34.531 2.934 -7.258 1 51.41 92 ASP B N 1
ATOM 3585 C CA . ASP B 1 92 ? 34.562 2.248 -5.969 1 51.41 92 ASP B CA 1
ATOM 3586 C C . ASP B 1 92 ? 34 0.834 -6.09 1 51.41 92 ASP B C 1
ATOM 3588 O O . ASP B 1 92 ? 34.031 0.061 -5.133 1 51.41 92 ASP B O 1
ATOM 3592 N N . TYR B 1 93 ? 33.312 0.617 -7.047 1 51.72 93 TYR B N 1
ATOM 3593 C CA . TYR B 1 93 ? 32.812 -0.754 -7.09 1 51.72 93 TYR B CA 1
ATOM 3594 C C . TYR B 1 93 ? 33.812 -1.68 -7.75 1 51.72 93 TYR B C 1
ATOM 3596 O O . TYR B 1 93 ? 34.219 -1.468 -8.898 1 51.72 93 TYR B O 1
ATOM 3604 N N . ASN B 1 94 ? 34.656 -2.238 -6.867 1 55.72 94 ASN B N 1
ATOM 3605 C CA . ASN B 1 94 ? 35.719 -3.184 -7.172 1 55.72 94 ASN B CA 1
ATOM 3606 C C . ASN B 1 94 ? 35.25 -4.301 -8.094 1 55.72 94 ASN B C 1
ATOM 3608 O O . ASN B 1 94 ? 34.062 -4.68 -8.047 1 55.72 94 ASN B O 1
ATOM 3612 N N . ASP B 1 95 ? 36.031 -4.672 -9.078 1 59.19 95 ASP B N 1
ATOM 3613 C CA . ASP B 1 95 ? 35.875 -5.707 -10.094 1 59.19 95 ASP B CA 1
ATOM 3614 C C . ASP B 1 95 ? 35.281 -6.984 -9.492 1 59.19 95 ASP B C 1
ATOM 3616 O O . ASP B 1 95 ? 34.469 -7.641 -10.117 1 59.19 95 ASP B O 1
ATOM 3620 N N . ILE B 1 96 ? 35.656 -7.297 -8.312 1 57.44 96 ILE B N 1
ATOM 3621 C CA . ILE B 1 96 ? 35.219 -8.578 -7.75 1 57.44 96 ILE B CA 1
ATOM 3622 C C . ILE B 1 96 ? 33.781 -8.484 -7.289 1 57.44 96 ILE B C 1
ATOM 3624 O O . ILE B 1 96 ? 33 -9.414 -7.484 1 57.44 96 ILE B O 1
ATOM 3628 N N . MET B 1 97 ? 33.375 -7.277 -6.824 1 63.56 97 MET B N 1
ATOM 3629 C CA . MET B 1 97 ? 32.031 -7.102 -6.297 1 63.56 97 MET B CA 1
ATOM 3630 C C . MET B 1 97 ? 30.984 -7.156 -7.422 1 63.56 97 MET B C 1
ATOM 3632 O O . MET B 1 97 ? 29.844 -7.562 -7.203 1 63.56 97 MET B O 1
ATOM 3636 N N . ASN B 1 98 ? 31.531 -7.012 -8.477 1 76.38 98 ASN B N 1
ATOM 3637 C CA . ASN B 1 98 ? 30.609 -6.949 -9.617 1 76.38 98 ASN B CA 1
ATOM 3638 C C . ASN B 1 98 ? 30.203 -8.344 -10.078 1 76.38 98 ASN B C 1
ATOM 3640 O O . ASN B 1 98 ? 29.25 -8.484 -10.844 1 76.38 98 ASN B O 1
ATOM 3644 N N . LYS B 1 99 ? 30.812 -9.273 -9.406 1 85.56 99 LYS B N 1
ATOM 3645 C CA . LYS B 1 99 ? 30.484 -10.633 -9.82 1 85.56 99 LYS B CA 1
ATOM 3646 C C . LYS B 1 99 ? 29.328 -11.188 -8.992 1 85.56 99 LYS B C 1
ATOM 3648 O O . LYS B 1 99 ? 28.688 -12.172 -9.375 1 85.56 99 LYS B O 1
ATOM 3653 N N . PHE B 1 100 ? 29.156 -10.617 -7.859 1 91.12 100 PHE B N 1
ATOM 3654 C CA . PHE B 1 100 ? 28.125 -11.094 -6.941 1 91.12 100 PHE B CA 1
ATOM 3655 C C . PHE B 1 100 ? 26.922 -10.164 -6.945 1 91.12 100 PHE B C 1
ATOM 3657 O O . PHE B 1 100 ? 27.062 -8.961 -6.699 1 91.12 100 PHE B O 1
ATOM 3664 N N . PRO B 1 101 ? 25.75 -10.68 -7.285 1 93.69 101 PRO B N 1
ATOM 3665 C CA . PRO B 1 101 ? 24.594 -9.867 -6.895 1 93.69 101 PRO B CA 1
ATOM 3666 C C . PRO B 1 101 ? 24.453 -9.727 -5.379 1 93.69 101 PRO B C 1
ATOM 3668 O O . PRO B 1 101 ? 24.469 -10.734 -4.66 1 93.69 101 PRO B O 1
ATOM 3671 N N . ARG B 1 102 ? 24.5 -8.602 -4.93 1 93.75 102 ARG B N 1
ATOM 3672 C CA . ARG B 1 102 ? 24.359 -8.391 -3.49 1 93.75 102 ARG B CA 1
ATOM 3673 C C . ARG B 1 102 ? 23.047 -8.961 -2.977 1 93.75 102 ARG B C 1
ATOM 3675 O O . ARG B 1 102 ? 21.984 -8.633 -3.496 1 93.75 102 ARG B O 1
ATOM 3682 N N . PRO B 1 103 ? 23 -9.789 -1.869 1 95.69 103 PRO B N 1
ATOM 3683 C CA . PRO B 1 103 ? 21.781 -10.375 -1.302 1 95.69 103 PRO B CA 1
ATOM 3684 C C . PRO B 1 103 ? 20.781 -9.32 -0.809 1 95.69 103 PRO B C 1
ATOM 3686 O O . PRO B 1 103 ? 21.172 -8.375 -0.119 1 95.69 103 PRO B O 1
ATOM 3689 N N . SER B 1 104 ? 19.438 -9.516 -1.193 1 96.44 104 SER B N 1
ATOM 3690 C CA . SER B 1 104 ? 18.312 -8.68 -0.767 1 96.44 104 SER B CA 1
ATOM 3691 C C . SER B 1 104 ? 18.438 -7.27 -1.334 1 96.44 104 SER B C 1
ATOM 3693 O O . SER B 1 104 ? 17.781 -6.344 -0.858 1 96.44 104 SER B O 1
ATOM 3695 N N . HIS B 1 105 ? 19.359 -7.086 -2.277 1 93.19 105 HIS B N 1
ATOM 3696 C CA . HIS B 1 105 ? 19.5 -5.855 -3.047 1 93.19 105 HIS B CA 1
ATOM 3697 C C . HIS B 1 105 ? 18.891 -6.004 -4.438 1 93.19 105 HIS B C 1
ATOM 3699 O O . HIS B 1 105 ? 18.375 -7.066 -4.781 1 93.19 105 HIS B O 1
ATOM 3705 N N . ALA B 1 106 ? 18.984 -4.961 -5.203 1 94.06 106 ALA B N 1
ATOM 3706 C CA . ALA B 1 106 ? 18.297 -4.945 -6.492 1 94.06 106 ALA B CA 1
ATOM 3707 C C . ALA B 1 106 ? 19.188 -5.496 -7.598 1 94.06 106 ALA B C 1
ATOM 3709 O O . ALA B 1 106 ? 18.75 -5.648 -8.742 1 94.06 106 ALA B O 1
ATOM 3710 N N . ASP B 1 107 ? 20.406 -5.887 -7.293 1 92.94 107 ASP B N 1
ATOM 3711 C CA . ASP B 1 107 ? 21.391 -6.219 -8.328 1 92.94 107 ASP B CA 1
ATOM 3712 C C . ASP B 1 107 ? 20.859 -7.32 -9.242 1 92.94 107 ASP B C 1
ATOM 3714 O O . ASP B 1 107 ? 20.812 -7.145 -10.461 1 92.94 107 ASP B O 1
ATOM 3718 N N . PHE B 1 108 ? 20.484 -8.406 -8.703 1 95.31 108 PHE B N 1
ATOM 3719 C CA . PHE B 1 108 ? 20.031 -9.555 -9.484 1 95.31 108 PHE B CA 1
ATOM 3720 C C . PHE B 1 108 ? 18.781 -9.211 -10.289 1 95.31 108 PHE B C 1
ATOM 3722 O O . PHE B 1 108 ? 18.734 -9.461 -11.492 1 95.31 108 PHE B O 1
ATOM 3729 N N . THR B 1 109 ? 17.812 -8.625 -9.625 1 96.56 109 THR B N 1
ATOM 3730 C CA . THR B 1 109 ? 16.516 -8.375 -10.266 1 96.56 109 THR B CA 1
ATOM 3731 C C . THR B 1 109 ? 16.656 -7.301 -11.344 1 96.56 109 THR B C 1
ATOM 3733 O O . THR B 1 109 ? 15.961 -7.344 -12.359 1 96.56 109 THR B O 1
ATOM 3736 N N . TYR B 1 110 ? 17.516 -6.391 -11.094 1 93.69 110 TYR B N 1
ATOM 3737 C CA . TYR B 1 110 ? 17.766 -5.371 -12.102 1 93.69 110 TYR B CA 1
ATOM 3738 C C . TYR B 1 110 ? 18.344 -5.992 -13.375 1 93.69 110 TYR B C 1
ATOM 3740 O O . TYR B 1 110 ? 17.969 -5.609 -14.484 1 93.69 110 TYR B O 1
ATOM 3748 N N . SER B 1 111 ? 19.281 -6.902 -13.188 1 92.75 111 SER B N 1
ATOM 3749 C CA . SER B 1 111 ? 19.844 -7.629 -14.32 1 92.75 111 SER B CA 1
ATOM 3750 C C . SER B 1 111 ? 18.781 -8.438 -15.047 1 92.75 111 SER B C 1
ATOM 3752 O O . SER B 1 111 ? 18.75 -8.469 -16.281 1 92.75 111 SER B O 1
ATOM 3754 N N . GLU B 1 112 ? 17.922 -9.094 -14.305 1 93.88 112 GLU B N 1
ATOM 3755 C CA . GLU B 1 112 ? 16.844 -9.891 -14.891 1 93.88 112 GLU B CA 1
ATOM 3756 C C . GLU B 1 112 ? 15.891 -9.016 -15.703 1 93.88 112 GLU B C 1
ATOM 3758 O O . GLU B 1 112 ? 15.406 -9.43 -16.75 1 93.88 112 GLU B O 1
ATOM 3763 N N . LYS B 1 113 ? 15.656 -7.852 -15.25 1 95.5 113 LYS B N 1
ATOM 3764 C CA . LYS B 1 113 ? 14.664 -6.969 -15.859 1 95.5 113 LYS B CA 1
ATOM 3765 C C . LYS B 1 113 ? 15.234 -6.285 -17.109 1 95.5 113 LYS B C 1
ATOM 3767 O O . LYS B 1 113 ? 14.586 -6.246 -18.156 1 95.5 113 LYS B O 1
ATOM 3772 N N . TYR B 1 114 ? 16.438 -5.734 -16.953 1 93.38 114 TYR B N 1
ATOM 3773 C CA . TYR B 1 114 ? 16.922 -4.824 -17.984 1 93.38 114 TYR B CA 1
ATOM 3774 C C . TYR B 1 114 ? 17.984 -5.492 -18.844 1 93.38 114 TYR B C 1
ATOM 3776 O O . TYR B 1 114 ? 18.297 -5.023 -19.938 1 93.38 114 TYR B O 1
ATOM 3784 N N . GLY B 1 115 ? 18.609 -6.555 -18.312 1 90.19 115 GLY B N 1
ATOM 3785 C CA . GLY B 1 115 ? 19.656 -7.23 -19.047 1 90.19 115 GLY B CA 1
ATOM 3786 C C . GLY B 1 115 ? 20.984 -6.492 -19.016 1 90.19 115 GLY B C 1
ATOM 3787 O O . GLY B 1 115 ? 21.969 -6.941 -19.609 1 90.19 115 GLY B O 1
ATOM 3788 N N . ILE B 1 116 ? 20.984 -5.355 -18.391 1 85.19 116 ILE B N 1
ATOM 3789 C CA . ILE B 1 116 ? 22.172 -4.543 -18.203 1 85.19 116 ILE B CA 1
ATOM 3790 C C . ILE B 1 116 ? 22.172 -3.941 -16.797 1 85.19 116 ILE B C 1
ATOM 3792 O O . ILE B 1 116 ? 21.125 -3.721 -16.203 1 85.19 116 ILE B O 1
ATOM 3796 N N . GLN B 1 117 ? 23.375 -3.85 -16.25 1 78.44 117 GLN B N 1
ATOM 3797 C CA . GLN B 1 117 ? 23.484 -3.316 -14.898 1 78.44 117 GLN B CA 1
ATOM 3798 C C . GLN B 1 117 ? 24.297 -2.029 -14.875 1 78.44 117 GLN B C 1
ATOM 3800 O O . GLN B 1 117 ? 25.266 -1.888 -15.625 1 78.44 117 GLN B O 1
ATOM 3805 N N . ALA B 1 118 ? 23.781 -1.163 -14.047 1 75.38 118 ALA B N 1
ATOM 3806 C CA . ALA B 1 118 ? 24.625 -0.024 -13.727 1 75.38 118 ALA B CA 1
ATOM 3807 C C . ALA B 1 118 ? 25.828 -0.456 -12.875 1 75.38 118 ALA B C 1
ATOM 3809 O O . ALA B 1 118 ? 25.781 -1.485 -12.195 1 75.38 118 ALA B O 1
ATOM 3810 N N . SER B 1 119 ? 26.844 0.312 -12.969 1 70.38 119 SER B N 1
ATOM 3811 C CA . SER B 1 119 ? 28.031 -0.008 -12.18 1 70.38 119 SER B CA 1
ATOM 3812 C C . SER B 1 119 ? 27.719 -0.027 -10.688 1 70.38 119 SER B C 1
ATOM 3814 O O . SER B 1 119 ? 28.391 -0.715 -9.914 1 70.38 119 SER B O 1
ATOM 3816 N N . SER B 1 120 ? 26.672 0.732 -10.453 1 66.75 120 SER B N 1
ATOM 3817 C CA . SER B 1 120 ? 26.281 0.806 -9.047 1 66.75 120 SER B CA 1
ATOM 3818 C C . SER B 1 120 ? 25.453 -0.406 -8.641 1 66.75 120 SER B C 1
ATOM 3820 O O . SER B 1 120 ? 25.141 -0.59 -7.465 1 66.75 120 SER B O 1
ATOM 3822 N N . GLY B 1 121 ? 25.125 -1.254 -9.578 1 67.06 121 GLY B N 1
ATOM 3823 C CA . GLY B 1 121 ? 24.359 -2.455 -9.305 1 67.06 121 GLY B CA 1
ATOM 3824 C C . GLY B 1 121 ? 22.859 -2.234 -9.406 1 67.06 121 GLY B C 1
ATOM 3825 O O . GLY B 1 121 ? 22.234 -2.621 -10.391 1 67.06 121 GLY B O 1
ATOM 3826 N N . GLY B 1 122 ? 22.25 -1.434 -8.484 1 77.69 122 GLY B N 1
ATOM 3827 C CA . GLY B 1 122 ? 20.812 -1.316 -8.43 1 77.69 122 GLY B CA 1
ATOM 3828 C C . GLY B 1 122 ? 20.281 -0.121 -9.195 1 77.69 122 GLY B C 1
ATOM 3829 O O . GLY B 1 122 ? 19.062 0.071 -9.289 1 77.69 122 GLY B O 1
ATOM 3830 N N . GLY B 1 123 ? 21.156 0.626 -9.742 1 80.31 123 GLY B N 1
ATOM 3831 C CA . GLY B 1 123 ? 20.734 1.733 -10.586 1 80.31 123 GLY B CA 1
ATOM 3832 C C . GLY B 1 123 ? 19.75 2.656 -9.906 1 80.31 123 GLY B C 1
ATOM 3833 O O . GLY B 1 123 ? 20.016 3.174 -8.82 1 80.31 123 GLY B O 1
ATOM 3834 N N . ARG B 1 124 ? 18.531 2.723 -10.516 1 89.69 124 ARG B N 1
ATOM 3835 C CA . ARG B 1 124 ? 17.484 3.654 -10.094 1 89.69 124 ARG B CA 1
ATOM 3836 C C . ARG B 1 124 ? 16.797 3.162 -8.82 1 89.69 124 ARG B C 1
ATOM 3838 O O . ARG B 1 124 ? 16.047 3.906 -8.188 1 89.69 124 ARG B O 1
ATOM 3845 N N . ALA B 1 125 ? 17.078 1.925 -8.422 1 88.81 125 ALA B N 1
ATOM 3846 C CA . ALA B 1 125 ? 16.484 1.396 -7.195 1 88.81 125 ALA B CA 1
ATOM 3847 C C . ALA B 1 125 ? 17.172 1.985 -5.961 1 88.81 125 ALA B C 1
ATOM 3849 O O . ALA B 1 125 ? 16.688 1.82 -4.84 1 88.81 125 ALA B O 1
ATOM 3850 N N . SER B 1 126 ? 18.266 2.723 -6.184 1 87.81 126 SER B N 1
ATOM 3851 C CA . SER B 1 126 ? 19 3.367 -5.109 1 87.81 126 SER B CA 1
ATOM 3852 C C . SER B 1 126 ? 18.156 4.438 -4.422 1 87.81 126 SER B C 1
ATOM 3854 O O . SER B 1 126 ? 17.422 5.168 -5.078 1 87.81 126 SER B O 1
ATOM 3856 N N . ALA B 1 127 ? 18.406 4.562 -3.111 1 90.06 127 ALA B N 1
ATOM 3857 C CA . ALA B 1 127 ? 17.688 5.57 -2.33 1 90.06 127 ALA B CA 1
ATOM 3858 C C . ALA B 1 127 ? 18.078 6.98 -2.77 1 90.06 127 ALA B C 1
ATOM 3860 O O . ALA B 1 127 ? 17.406 7.953 -2.42 1 90.06 127 ALA B O 1
ATOM 3861 N N . ARG B 1 128 ? 19.125 7.137 -3.521 1 89.19 128 ARG B N 1
ATOM 3862 C CA . ARG B 1 128 ? 19.516 8.438 -4.062 1 89.19 128 ARG B CA 1
ATOM 3863 C C . ARG B 1 128 ? 18.391 9.047 -4.887 1 89.19 128 ARG B C 1
ATOM 3865 O O . ARG B 1 128 ? 18.219 10.273 -4.902 1 89.19 128 ARG B O 1
ATOM 3872 N N . GLU B 1 129 ? 17.688 8.164 -5.516 1 93.44 129 GLU B N 1
ATOM 3873 C CA . GLU B 1 129 ? 16.547 8.578 -6.34 1 93.44 129 GLU B CA 1
ATOM 3874 C C . GLU B 1 129 ? 15.539 9.383 -5.527 1 93.44 129 GLU B C 1
ATOM 3876 O O . GLU B 1 129 ? 14.875 10.281 -6.059 1 93.44 129 GLU B O 1
ATOM 3881 N N . THR B 1 130 ? 15.445 9.227 -4.199 1 96.5 130 THR B N 1
ATOM 3882 C CA . THR B 1 130 ? 14.414 9.836 -3.361 1 96.5 130 THR B CA 1
ATOM 3883 C C . THR B 1 130 ? 14.695 11.32 -3.152 1 96.5 130 THR B C 1
ATOM 3885 O O . THR B 1 130 ? 13.836 12.055 -2.666 1 96.5 130 THR B O 1
ATOM 3888 N N . ILE B 1 131 ? 15.875 11.758 -3.564 1 96.06 131 ILE B N 1
ATOM 3889 C CA . ILE B 1 131 ? 16.172 13.18 -3.506 1 96.06 131 ILE B CA 1
ATOM 3890 C C . ILE B 1 131 ? 15.156 13.961 -4.328 1 96.06 131 ILE B C 1
ATOM 3892 O O . ILE B 1 131 ? 14.648 14.992 -3.887 1 96.06 131 ILE B O 1
ATOM 3896 N N . GLY B 1 132 ? 14.852 13.438 -5.504 1 97.88 132 GLY B N 1
ATOM 3897 C CA . GLY B 1 132 ? 13.836 14.055 -6.336 1 97.88 132 GLY B CA 1
ATOM 3898 C C . GLY B 1 132 ? 12.461 14.062 -5.691 1 97.88 132 GLY B C 1
ATOM 3899 O O . GLY B 1 132 ? 11.719 15.039 -5.801 1 97.88 132 GLY B O 1
ATOM 3900 N N . ARG B 1 133 ? 12.133 12.977 -4.996 1 98.5 133 ARG B N 1
ATOM 3901 C CA . ARG B 1 133 ? 10.852 12.875 -4.301 1 98.5 133 ARG B CA 1
ATOM 3902 C C . ARG B 1 133 ? 10.742 13.922 -3.191 1 98.5 133 ARG B C 1
ATOM 3904 O O . ARG B 1 133 ? 9.711 14.57 -3.041 1 98.5 133 ARG B O 1
ATOM 3911 N N . VAL B 1 134 ? 11.82 14.016 -2.42 1 98.56 134 VAL B N 1
ATOM 3912 C CA . VAL B 1 134 ? 11.836 14.914 -1.274 1 98.56 134 VAL B CA 1
ATOM 3913 C C . VAL B 1 134 ? 11.734 16.359 -1.756 1 98.56 134 VAL B C 1
ATOM 3915 O O . VAL B 1 134 ? 11.008 17.172 -1.173 1 98.56 134 VAL B O 1
ATOM 3918 N N . ALA B 1 135 ? 12.406 16.672 -2.838 1 98.75 135 ALA B N 1
ATOM 3919 C CA . ALA B 1 135 ? 12.32 18.016 -3.41 1 98.75 135 ALA B CA 1
ATOM 3920 C C . ALA B 1 135 ? 10.898 18.328 -3.867 1 98.75 135 ALA B C 1
ATOM 3922 O O . ALA B 1 135 ? 10.344 19.375 -3.535 1 98.75 135 ALA B O 1
ATOM 3923 N N . ALA B 1 136 ? 10.336 17.406 -4.594 1 98.88 136 ALA B N 1
ATOM 3924 C CA . ALA B 1 136 ? 8.961 17.578 -5.07 1 98.88 136 ALA B CA 1
ATOM 3925 C C . ALA B 1 136 ? 7.98 17.656 -3.906 1 98.88 136 ALA B C 1
ATOM 3927 O O . ALA B 1 136 ? 7.051 18.469 -3.926 1 98.88 136 ALA B O 1
ATOM 3928 N N . GLY B 1 137 ? 8.211 16.812 -2.904 1 98.88 137 GLY B N 1
ATOM 3929 C CA . GLY B 1 137 ? 7.352 16.781 -1.728 1 98.88 137 GLY B CA 1
ATOM 3930 C C . GLY B 1 137 ? 7.363 18.094 -0.958 1 98.88 137 GLY B C 1
ATOM 3931 O O . GLY B 1 137 ? 6.344 18.484 -0.392 1 98.88 137 GLY B O 1
ATOM 3932 N N . ALA B 1 138 ? 8.5 18.766 -0.956 1 98.75 138 ALA B N 1
ATOM 3933 C CA . ALA B 1 138 ? 8.602 20.047 -0.274 1 98.75 138 ALA B CA 1
ATOM 3934 C C . ALA B 1 138 ? 7.68 21.078 -0.919 1 98.75 138 ALA B C 1
ATOM 3936 O O . ALA B 1 138 ? 7.07 21.906 -0.225 1 98.75 138 ALA B O 1
ATOM 3937 N N . ILE B 1 139 ? 7.59 21.062 -2.219 1 98.81 139 ILE B N 1
ATOM 3938 C CA . ILE B 1 139 ? 6.688 21.969 -2.924 1 98.81 139 ILE B CA 1
ATOM 3939 C C . ILE B 1 139 ? 5.242 21.641 -2.566 1 98.81 139 ILE B C 1
ATOM 3941 O O . ILE B 1 139 ? 4.449 22.531 -2.258 1 98.81 139 ILE B O 1
ATOM 3945 N N . ALA B 1 140 ? 4.918 20.359 -2.613 1 98.88 140 ALA B N 1
ATOM 3946 C CA . ALA B 1 140 ? 3.566 19.906 -2.283 1 98.88 140 ALA B CA 1
ATOM 3947 C C . ALA B 1 140 ? 3.182 20.312 -0.866 1 98.88 140 ALA B C 1
ATOM 3949 O O . ALA B 1 140 ? 2.059 20.766 -0.626 1 98.88 140 ALA B O 1
ATOM 3950 N N . GLU B 1 141 ? 4.113 20.125 0.026 1 98.62 141 GLU B N 1
ATOM 3951 C CA . GLU B 1 141 ? 3.871 20.484 1.422 1 98.62 141 GLU B CA 1
ATOM 3952 C C . GLU B 1 141 ? 3.582 21.969 1.574 1 98.62 141 GLU B C 1
ATOM 3954 O O . GLU B 1 141 ? 2.689 22.359 2.33 1 98.62 141 GLU B O 1
ATOM 3959 N N . LYS B 1 142 ? 4.359 22.75 0.96 1 98.44 142 LYS B N 1
ATOM 3960 C CA . LYS B 1 142 ? 4.137 24.203 1.008 1 98.44 142 LYS B CA 1
ATOM 3961 C C . LYS B 1 142 ? 2.748 24.547 0.483 1 98.44 142 LYS B C 1
ATOM 3963 O O . LYS B 1 142 ? 2.059 25.391 1.062 1 98.44 142 LYS B O 1
ATOM 3968 N N . PHE B 1 143 ? 2.359 23.953 -0.625 1 98.56 143 PHE B N 1
ATOM 3969 C CA . PHE B 1 143 ? 1.031 24.156 -1.197 1 98.56 143 PHE B CA 1
ATOM 3970 C C . PHE B 1 143 ? -0.051 23.766 -0.195 1 98.56 143 PHE B C 1
ATOM 3972 O O . PHE B 1 143 ? -0.977 24.547 0.053 1 98.56 143 PHE B O 1
ATOM 3979 N N . LEU B 1 144 ? 0.076 22.609 0.435 1 98.62 144 LEU B N 1
ATOM 3980 C CA . LEU B 1 144 ? -0.913 22.094 1.371 1 98.62 144 LEU B CA 1
ATOM 3981 C C . LEU B 1 144 ? -1.021 22.984 2.602 1 98.62 144 LEU B C 1
ATOM 3983 O O . LEU B 1 144 ? -2.105 23.141 3.174 1 98.62 144 LEU B O 1
ATOM 3987 N N . LYS B 1 145 ? 0.106 23.562 3.012 1 98 145 LYS B N 1
ATOM 3988 C CA . LYS B 1 145 ? 0.093 24.469 4.148 1 98 145 LYS B CA 1
ATOM 3989 C C . LYS B 1 145 ? -0.809 25.672 3.879 1 98 145 LYS B C 1
ATOM 3991 O O . LYS B 1 145 ? -1.476 26.172 4.789 1 98 145 LYS B O 1
ATOM 3996 N N . GLN B 1 146 ? -0.867 26.125 2.666 1 97 146 GLN B N 1
ATOM 3997 C CA . GLN B 1 146 ? -1.675 27.281 2.297 1 97 146 GLN B CA 1
ATOM 3998 C C . GLN B 1 146 ? -3.16 26.938 2.271 1 97 146 GLN B C 1
ATOM 4000 O O . GLN B 1 146 ? -4.012 27.828 2.316 1 97 146 GLN B O 1
ATOM 4005 N N . VAL B 1 147 ? -3.48 25.703 2.182 1 94.62 147 VAL B N 1
ATOM 4006 C CA . VAL B 1 147 ? -4.867 25.281 2.041 1 94.62 147 VAL B CA 1
ATOM 4007 C C . VAL B 1 147 ? -5.562 25.312 3.4 1 94.62 147 VAL B C 1
ATOM 4009 O O . VAL B 1 147 ? -6.602 25.969 3.557 1 94.62 147 VAL B O 1
ATOM 4012 N N . SER B 1 148 ? -5.023 24.656 4.379 1 95.81 148 SER B N 1
ATOM 4013 C CA . SER B 1 148 ? -5.621 24.562 5.707 1 95.81 148 SER B CA 1
ATOM 4014 C C . SER B 1 148 ? -4.562 24.328 6.777 1 95.81 148 SER B C 1
ATOM 4016 O O . SER B 1 148 ? -4.809 23.609 7.754 1 95.81 148 SER B O 1
ATOM 4018 N N . ASN B 1 149 ? -3.295 24.797 6.465 1 97.88 149 ASN B N 1
ATOM 4019 C CA . ASN B 1 149 ? -2.184 24.578 7.383 1 97.88 149 ASN B CA 1
ATOM 4020 C C . ASN B 1 149 ? -1.978 23.094 7.668 1 97.88 149 ASN B C 1
ATOM 4022 O O . ASN B 1 149 ? -1.869 22.688 8.828 1 97.88 149 ASN B O 1
ATOM 4026 N N . VAL B 1 150 ? -2.08 22.328 6.641 1 98.69 150 VAL B N 1
ATOM 4027 C CA . VAL B 1 150 ? -1.829 20.891 6.758 1 98.69 150 VAL B CA 1
ATOM 4028 C C . VAL B 1 150 ? -0.44 20.656 7.348 1 98.69 150 VAL B C 1
ATOM 4030 O O . VAL B 1 150 ? 0.529 21.312 6.945 1 98.69 150 VAL B O 1
ATOM 4033 N N . GLU B 1 151 ? -0.344 19.781 8.32 1 98.75 151 GLU B N 1
ATOM 4034 C CA . GLU B 1 151 ? 0.917 19.375 8.93 1 98.75 151 GLU B CA 1
ATOM 4035 C C . GLU B 1 151 ? 1.182 17.891 8.695 1 98.75 151 GLU B C 1
ATOM 4037 O O . GLU B 1 151 ? 0.294 17.062 8.891 1 98.75 151 GLU B O 1
ATOM 4042 N N . ILE B 1 152 ? 2.32 17.609 8.242 1 98.88 152 ILE B N 1
ATOM 4043 C CA . ILE B 1 152 ? 2.762 16.234 8.031 1 98.88 152 ILE B CA 1
ATOM 4044 C C . ILE B 1 152 ? 4.031 15.977 8.836 1 98.88 152 ILE B C 1
ATOM 4046 O O . ILE B 1 152 ? 5.082 16.562 8.555 1 98.88 152 ILE B O 1
ATOM 4050 N N . VAL B 1 153 ? 3.939 15.055 9.812 1 98.88 153 VAL B N 1
ATOM 4051 C CA . VAL B 1 153 ? 5.062 14.852 10.727 1 98.88 153 VAL B CA 1
ATOM 4052 C C . VAL B 1 153 ? 5.355 13.359 10.852 1 98.88 153 VAL B C 1
ATOM 4054 O O . VAL B 1 153 ? 4.492 12.578 11.266 1 98.88 153 VAL B O 1
ATOM 4057 N N . GLY B 1 154 ? 6.516 12.977 10.438 1 98.81 154 GLY B N 1
ATOM 4058 C CA . GLY B 1 154 ? 7.008 11.625 10.648 1 98.81 154 GLY B CA 1
ATOM 4059 C C . GLY B 1 154 ? 7.965 11.516 11.82 1 98.81 154 GLY B C 1
ATOM 4060 O O . GLY B 1 154 ? 8.641 12.484 12.164 1 98.81 154 GLY B O 1
ATOM 4061 N N . PHE B 1 155 ? 8.055 10.367 12.438 1 98.75 155 PHE B N 1
ATOM 4062 C CA . PHE B 1 155 ? 8.992 10.109 13.531 1 98.75 155 PHE B CA 1
ATOM 4063 C C . PHE B 1 155 ? 9.227 8.609 13.695 1 98.75 155 PHE B C 1
ATOM 4065 O O . PHE B 1 155 ? 8.43 7.793 13.227 1 98.75 155 PHE B O 1
ATOM 4072 N N . VAL B 1 156 ? 10.352 8.273 14.305 1 98.56 156 VAL B N 1
ATOM 4073 C CA . VAL B 1 156 ? 10.719 6.875 14.516 1 98.56 156 VAL B CA 1
ATOM 4074 C C . VAL B 1 156 ? 9.961 6.316 15.719 1 98.56 156 VAL B C 1
ATOM 4076 O O . VAL B 1 156 ? 9.922 6.941 16.781 1 98.56 156 VAL B O 1
ATOM 4079 N N . THR B 1 157 ? 9.406 5.121 15.516 1 98.62 157 THR B N 1
ATOM 4080 C CA . THR B 1 157 ? 8.672 4.52 16.625 1 98.62 157 THR B CA 1
ATOM 4081 C C . THR B 1 157 ? 9.305 3.193 17.047 1 98.62 157 THR B C 1
ATOM 4083 O O . THR B 1 157 ? 8.961 2.641 18.094 1 98.62 157 THR B O 1
ATOM 4086 N N . GLN B 1 158 ? 10.211 2.721 16.25 1 98.62 158 GLN B N 1
ATOM 4087 C CA . GLN B 1 158 ? 10.867 1.455 16.562 1 98.62 158 GLN B CA 1
ATOM 4088 C C . GLN B 1 158 ? 12.234 1.358 15.898 1 98.62 158 GLN B C 1
ATOM 4090 O O . GLN B 1 158 ? 12.414 1.82 14.773 1 98.62 158 GLN B O 1
ATOM 4095 N N . ILE B 1 159 ? 13.211 0.852 16.609 1 98.56 159 ILE B N 1
ATOM 4096 C CA . ILE B 1 159 ? 14.484 0.377 16.078 1 98.56 159 ILE B CA 1
ATOM 4097 C C . ILE B 1 159 ? 14.773 -1.024 16.609 1 98.56 159 ILE B C 1
ATOM 4099 O O . ILE B 1 159 ? 14.945 -1.215 17.812 1 98.56 159 ILE B O 1
ATOM 4103 N N . GLY B 1 160 ? 14.812 -1.996 15.688 1 98.38 160 GLY B N 1
ATOM 4104 C CA . GLY B 1 160 ? 14.977 -3.365 16.141 1 98.38 160 GLY B CA 1
ATOM 4105 C C . GLY B 1 160 ? 13.93 -3.789 17.156 1 98.38 160 GLY B C 1
ATOM 4106 O O . GLY B 1 160 ? 12.734 -3.688 16.891 1 98.38 160 GLY B O 1
ATOM 4107 N N . GLU B 1 161 ? 14.375 -4.152 18.312 1 97.81 161 GLU B N 1
ATOM 4108 C CA . GLU B 1 161 ? 13.469 -4.645 19.344 1 97.81 161 GLU B CA 1
ATOM 4109 C C . GLU B 1 161 ? 12.992 -3.508 20.234 1 97.81 161 GLU B C 1
ATOM 4111 O O . GLU B 1 161 ? 12.078 -3.691 21.047 1 97.81 161 GLU B O 1
ATOM 4116 N N . ILE B 1 162 ? 13.586 -2.314 20.109 1 98.44 162 ILE B N 1
ATOM 4117 C CA . ILE B 1 162 ? 13.25 -1.18 20.953 1 98.44 162 ILE B CA 1
ATOM 4118 C C . ILE B 1 162 ? 12.078 -0.412 20.344 1 98.44 162 ILE B C 1
ATOM 4120 O O . ILE B 1 162 ? 12.18 0.119 19.234 1 98.44 162 ILE B O 1
ATOM 4124 N N . LYS B 1 163 ? 10.953 -0.337 21.094 1 97.69 163 LYS B N 1
ATOM 4125 C CA . LYS B 1 163 ? 9.734 0.249 20.547 1 97.69 163 LYS B CA 1
ATOM 4126 C C . LYS B 1 163 ? 9.117 1.251 21.516 1 97.69 163 LYS B C 1
ATOM 4128 O O . LYS B 1 163 ? 9.125 1.032 22.734 1 97.69 163 LYS B O 1
ATOM 4133 N N . MET B 1 164 ? 8.648 2.307 20.938 1 96.81 164 MET B N 1
ATOM 4134 C CA . MET B 1 164 ? 7.738 3.141 21.719 1 96.81 164 MET B CA 1
ATOM 4135 C C . MET B 1 164 ? 6.328 2.564 21.719 1 96.81 164 MET B C 1
ATOM 4137 O O . MET B 1 164 ? 6 1.732 20.859 1 96.81 164 MET B O 1
ATOM 4141 N N . GLU B 1 165 ? 5.547 2.953 22.688 1 94.31 165 GLU B N 1
ATOM 4142 C CA . GLU B 1 165 ? 4.152 2.531 22.656 1 94.31 165 GLU B CA 1
ATOM 4143 C C . GLU B 1 165 ? 3.408 3.146 21.484 1 94.31 165 GLU B C 1
ATOM 4145 O O . GLU B 1 165 ? 3.234 4.367 21.422 1 94.31 165 GLU B O 1
ATOM 4150 N N . ARG B 1 166 ? 3.029 2.32 20.562 1 93.62 166 ARG B N 1
ATOM 4151 C CA . ARG B 1 166 ? 2.348 2.812 19.375 1 93.62 166 ARG B CA 1
ATOM 4152 C C . ARG B 1 166 ? 0.984 2.148 19.203 1 93.62 166 ARG B C 1
ATOM 4154 O O . ARG B 1 166 ? 0.464 2.059 18.094 1 93.62 166 ARG B O 1
ATOM 4161 N N . ASN B 1 167 ? 0.461 1.619 20.312 1 94.88 167 ASN B N 1
ATOM 4162 C CA . ASN B 1 167 ? -0.895 1.082 20.281 1 94.88 167 ASN B CA 1
ATOM 4163 C C . ASN B 1 167 ? -1.914 2.152 19.891 1 94.88 167 ASN B C 1
ATOM 4165 O O . ASN B 1 167 ? -2.068 3.146 20.609 1 94.88 167 ASN B O 1
ATOM 4169 N N . PRO B 1 168 ? -2.643 1.88 18.828 1 95 168 PRO B N 1
ATOM 4170 C CA . PRO B 1 168 ? -3.572 2.91 18.359 1 95 168 PRO B CA 1
ATOM 4171 C C . PRO B 1 168 ? -4.691 3.193 19.359 1 95 168 PRO B C 1
ATOM 4173 O O . PRO B 1 168 ? -5.359 4.227 19.281 1 95 168 PRO B O 1
ATOM 4176 N N . PHE B 1 169 ? -4.879 2.346 20.266 1 95.81 169 PHE B N 1
ATOM 4177 C CA . PHE B 1 169 ? -5.965 2.496 21.234 1 95.81 169 PHE B CA 1
ATOM 4178 C C . PHE B 1 169 ? -5.461 3.131 22.516 1 95.81 169 PHE B C 1
ATOM 4180 O O . PHE B 1 169 ? -6.238 3.381 23.438 1 95.81 169 PHE B O 1
ATOM 4187 N N . ASP B 1 170 ? -4.164 3.4 22.578 1 96.44 170 ASP B N 1
ATOM 4188 C CA . ASP B 1 170 ? -3.555 4.055 23.734 1 96.44 170 ASP B CA 1
ATOM 4189 C C . ASP B 1 170 ? -3.75 5.566 23.672 1 96.44 170 ASP B C 1
ATOM 4191 O O . ASP B 1 170 ? -3.283 6.223 22.75 1 96.44 170 ASP B O 1
ATOM 4195 N N . PRO B 1 171 ? -4.371 6.129 24.719 1 96.25 171 PRO B N 1
ATOM 4196 C CA . PRO B 1 171 ? -4.598 7.574 24.734 1 96.25 171 PRO B CA 1
ATOM 4197 C C . PRO B 1 171 ? -3.301 8.375 24.656 1 96.25 171 PRO B C 1
ATOM 4199 O O . PRO B 1 171 ? -3.275 9.469 24.094 1 96.25 171 PRO B O 1
ATOM 4202 N N . ASN B 1 172 ? -2.242 7.82 25.219 1 96.62 172 ASN B N 1
ATOM 4203 C CA . ASN B 1 172 ? -0.965 8.523 25.172 1 96.62 172 ASN B CA 1
ATOM 4204 C C . ASN B 1 172 ? -0.426 8.594 23.734 1 96.62 172 ASN B C 1
ATOM 4206 O O . ASN B 1 172 ? 0.152 9.602 23.344 1 96.62 172 ASN B O 1
ATOM 4210 N N . PHE B 1 173 ? -0.579 7.562 23.031 1 97.62 173 PHE B N 1
ATOM 4211 C CA . PHE B 1 173 ? -0.158 7.574 21.641 1 97.62 173 PHE B CA 1
ATOM 4212 C C . PHE B 1 173 ? -0.99 8.562 20.828 1 97.62 173 PHE B C 1
ATOM 4214 O O . PHE B 1 173 ? -0.453 9.297 20 1 97.62 173 PHE B O 1
ATOM 4221 N N . GLN B 1 174 ? -2.291 8.578 21.109 1 97.56 174 GLN B N 1
ATOM 4222 C CA . GLN B 1 174 ? -3.16 9.531 20.438 1 97.56 174 GLN B CA 1
ATOM 4223 C C . GLN B 1 174 ? -2.758 10.969 20.75 1 97.56 174 GLN B C 1
ATOM 4225 O O . GLN B 1 174 ? -2.822 11.844 19.891 1 97.56 174 GLN B O 1
ATOM 4230 N N . HIS B 1 175 ? -2.35 11.188 21.969 1 97.81 175 HIS B N 1
ATOM 4231 C CA . HIS B 1 175 ? -1.883 12.523 22.344 1 97.81 175 HIS B CA 1
ATOM 4232 C C . HIS B 1 175 ? -0.639 12.914 21.562 1 97.81 175 HIS B C 1
ATOM 4234 O O . HIS B 1 175 ? -0.519 14.055 21.109 1 97.81 175 HIS B O 1
ATOM 4240 N N . VAL B 1 176 ? 0.28 11.984 21.391 1 98 176 VAL B N 1
ATOM 4241 C CA . VAL B 1 176 ? 1.472 12.234 20.594 1 98 176 VAL B CA 1
ATOM 4242 C C . VAL B 1 176 ? 1.066 12.609 19.172 1 98 176 VAL B C 1
ATOM 4244 O O . VAL B 1 176 ? 1.54 13.609 18.625 1 98 176 VAL B O 1
ATOM 4247 N N . LEU B 1 177 ? 0.14 11.875 18.594 1 98.44 177 LEU B N 1
ATOM 4248 C CA . LEU B 1 177 ? -0.319 12.117 17.234 1 98.44 177 LEU B CA 1
ATOM 4249 C C . LEU B 1 177 ? -0.958 13.492 17.109 1 98.44 177 LEU B C 1
ATOM 4251 O O . LEU B 1 177 ? -0.81 14.164 16.094 1 98.44 177 LEU B O 1
ATOM 4255 N N . ASN B 1 178 ? -1.575 13.945 18.172 1 98.06 178 ASN B N 1
ATOM 4256 C CA . ASN B 1 178 ? -2.316 15.203 18.141 1 98.06 178 ASN B CA 1
ATOM 4257 C C . ASN B 1 178 ? -1.391 16.406 18.328 1 98.06 178 ASN B C 1
ATOM 4259 O O . ASN B 1 178 ? -1.748 17.531 17.984 1 98.06 178 ASN B O 1
ATOM 4263 N N . THR B 1 179 ? -0.149 16.125 18.859 1 98.38 179 THR B N 1
ATOM 4264 C CA . THR B 1 179 ? 0.587 17.297 19.328 1 98.38 179 THR B CA 1
ATOM 4265 C C . THR B 1 179 ? 1.995 17.312 18.734 1 98.38 179 THR B C 1
ATOM 4267 O O . THR B 1 179 ? 2.668 18.344 18.766 1 98.38 179 THR B O 1
ATOM 4270 N N . ILE B 1 180 ? 2.541 16.219 18.25 1 98.5 180 ILE B N 1
ATOM 4271 C CA . ILE B 1 180 ? 3.938 16.109 17.828 1 98.5 180 ILE B CA 1
ATOM 4272 C C . ILE B 1 180 ? 4.223 17.094 16.703 1 98.5 180 ILE B C 1
ATOM 4274 O O . ILE B 1 180 ? 3.4 17.281 15.805 1 98.5 180 ILE B O 1
ATOM 4278 N N . THR B 1 181 ? 5.352 17.797 16.781 1 98.38 181 THR B N 1
ATOM 4279 C CA . THR B 1 181 ? 5.773 18.719 15.727 1 98.38 181 THR B CA 1
ATOM 4280 C C . THR B 1 181 ? 7.094 18.266 15.109 1 98.38 181 THR B C 1
ATOM 4282 O O . THR B 1 181 ? 7.844 17.516 15.727 1 98.38 181 THR B O 1
ATOM 4285 N N . ARG B 1 182 ? 7.312 18.734 13.914 1 97.5 182 ARG B N 1
ATOM 4286 C CA . ARG B 1 182 ? 8.57 18.422 13.242 1 97.5 182 ARG B CA 1
ATOM 4287 C C . ARG B 1 182 ? 9.758 18.938 14.039 1 97.5 182 ARG B C 1
ATOM 4289 O O . ARG B 1 182 ? 10.797 18.266 14.125 1 97.5 182 ARG B O 1
ATOM 4296 N N . GLU B 1 183 ? 9.648 20.125 14.586 1 96.5 183 GLU B N 1
ATOM 4297 C CA . GLU B 1 183 ? 10.703 20.719 15.414 1 96.5 183 GLU B CA 1
ATOM 4298 C C . GLU B 1 183 ? 11.047 19.812 16.594 1 96.5 183 GLU B C 1
ATOM 4300 O O . GLU B 1 183 ? 12.227 19.609 16.891 1 96.5 183 GLU B O 1
ATOM 4305 N N . LYS B 1 184 ? 10.008 19.281 17.203 1 96.94 184 LYS B N 1
ATOM 4306 C CA . LYS B 1 184 ? 10.234 18.391 18.328 1 96.94 184 LYS B CA 1
ATOM 4307 C C . LYS B 1 184 ? 10.945 17.109 17.875 1 96.94 184 LYS B C 1
ATOM 4309 O O . LYS B 1 184 ? 11.859 16.641 18.547 1 96.94 184 LYS B O 1
ATOM 4314 N N . VAL B 1 185 ? 10.531 16.562 16.766 1 97.19 185 VAL B N 1
ATOM 4315 C CA . VAL B 1 185 ? 11.133 15.359 16.219 1 97.19 185 VAL B CA 1
ATOM 4316 C C . VAL B 1 185 ? 12.617 15.602 15.945 1 97.19 185 VAL B C 1
ATOM 4318 O O . VAL B 1 185 ? 13.469 14.812 16.344 1 97.19 185 VAL B O 1
ATOM 4321 N N . ASP B 1 186 ? 12.922 16.719 15.344 1 93.94 186 ASP B N 1
ATOM 4322 C CA . ASP B 1 186 ? 14.289 17.031 14.953 1 93.94 186 ASP B CA 1
ATOM 4323 C C . ASP B 1 186 ? 15.148 17.359 16.172 1 93.94 186 ASP B C 1
ATOM 4325 O O . ASP B 1 186 ? 16.359 17.172 16.156 1 93.94 186 ASP B O 1
ATOM 4329 N N . SER B 1 187 ? 14.555 17.812 17.203 1 93.62 187 SER B N 1
ATOM 4330 C CA . SER B 1 187 ? 15.281 18.172 18.422 1 93.62 187 SER B CA 1
ATOM 4331 C C . SER B 1 187 ? 15.703 16.938 19.203 1 93.62 187 SER B C 1
ATOM 4333 O O . SER B 1 187 ? 16.547 17.016 20.094 1 93.62 187 SER B O 1
ATOM 4335 N N . MET B 1 188 ? 15.18 15.789 18.875 1 91.81 188 MET B N 1
ATOM 4336 C CA . MET B 1 188 ? 15.453 14.547 19.594 1 91.81 188 MET B CA 1
ATOM 4337 C C . MET B 1 188 ? 16.734 13.891 19.078 1 91.81 188 MET B C 1
ATOM 4339 O O . MET B 1 188 ? 17 12.727 19.391 1 91.81 188 MET B O 1
ATOM 4343 N N . GLY B 1 189 ? 17.5 14.656 18.25 1 88.19 189 GLY B N 1
ATOM 4344 C CA . GLY B 1 189 ? 18.734 14.125 17.719 1 88.19 189 GLY B CA 1
ATOM 4345 C C . GLY B 1 189 ? 18.531 13.227 16.516 1 88.19 189 GLY B C 1
ATOM 4346 O O . GLY B 1 189 ? 17.469 13.227 15.906 1 88.19 189 GLY B O 1
ATOM 4347 N N . PRO B 1 190 ? 19.531 12.516 16.234 1 87.75 190 PRO B N 1
ATOM 4348 C CA . PRO B 1 190 ? 19.531 11.781 14.969 1 87.75 190 PRO B CA 1
ATOM 4349 C C . PRO B 1 190 ? 18.516 10.641 14.938 1 87.75 190 PRO B C 1
ATOM 4351 O O . PRO B 1 190 ? 18.141 10.164 13.867 1 87.75 190 PRO B O 1
ATOM 4354 N N . ILE B 1 191 ? 18.031 10.219 16.094 1 94.19 191 ILE B N 1
ATOM 4355 C CA . ILE B 1 191 ? 17.141 9.07 16.156 1 94.19 191 ILE B CA 1
ATOM 4356 C C . ILE B 1 191 ? 15.727 9.5 15.797 1 94.19 191 ILE B C 1
ATOM 4358 O O . ILE B 1 191 ? 14.914 8.68 15.344 1 94.19 191 ILE B O 1
ATOM 4362 N N . ARG B 1 192 ? 15.32 10.789 16.172 1 97 192 ARG B N 1
ATOM 4363 C CA . ARG B 1 192 ? 14.062 11.422 15.789 1 97 192 ARG B CA 1
ATOM 4364 C C . ARG B 1 192 ? 12.875 10.656 16.359 1 97 192 ARG B C 1
ATOM 4366 O O . ARG B 1 192 ? 11.844 10.508 15.695 1 97 192 ARG B O 1
ATOM 4373 N N . CYS B 1 193 ? 13.031 10.016 17.531 1 98.06 193 CYS B N 1
ATOM 4374 C CA . CYS B 1 193 ? 11.938 9.438 18.312 1 98.06 193 CYS B CA 1
ATOM 4375 C C . CYS B 1 193 ? 11.461 10.414 19.375 1 98.06 193 CYS B C 1
ATOM 4377 O O . CYS B 1 193 ? 12.25 10.859 20.203 1 98.06 193 CYS B O 1
ATOM 4379 N N . PRO B 1 194 ? 10.188 10.656 19.375 1 96.81 194 PRO B N 1
ATOM 4380 C CA . PRO B 1 194 ? 9.703 11.664 20.328 1 96.81 194 PRO B CA 1
ATOM 4381 C C . PRO B 1 194 ? 9.594 11.141 21.75 1 96.81 194 PRO B C 1
ATOM 4383 O O . PRO B 1 194 ? 9.328 11.914 22.672 1 96.81 194 PRO B O 1
ATOM 4386 N N . ASP B 1 195 ? 9.711 9.875 21.969 1 96.62 195 ASP B N 1
ATOM 4387 C CA . ASP B 1 195 ? 9.664 9.289 23.312 1 96.62 195 ASP B CA 1
ATOM 4388 C C . ASP B 1 195 ? 11.062 9.227 23.922 1 96.62 195 ASP B C 1
ATOM 4390 O O . ASP B 1 195 ? 11.812 8.281 23.672 1 96.62 195 ASP B O 1
ATOM 4394 N N . ALA B 1 196 ? 11.336 10.055 24.859 1 94.75 196 ALA B N 1
ATOM 4395 C CA . ALA B 1 196 ? 12.656 10.18 25.469 1 94.75 196 ALA B CA 1
ATOM 4396 C C . ALA B 1 196 ? 13.023 8.93 26.25 1 94.75 196 ALA B C 1
ATOM 4398 O O . ALA B 1 196 ? 14.203 8.625 26.422 1 94.75 196 ALA B O 1
ATOM 4399 N N . SER B 1 197 ? 12.023 8.219 26.688 1 96.31 197 SER B N 1
ATOM 4400 C CA . SER B 1 197 ? 12.273 7.059 27.531 1 96.31 197 SER B CA 1
ATOM 4401 C C . SER B 1 197 ? 12.922 5.93 26.734 1 96.31 197 SER B C 1
ATOM 4403 O O . SER B 1 197 ? 13.57 5.051 27.312 1 96.31 197 SER B O 1
ATOM 4405 N N . VAL B 1 198 ? 12.797 5.965 25.391 1 97.19 198 VAL B N 1
ATOM 4406 C CA . VAL B 1 198 ? 13.328 4.84 24.625 1 97.19 198 VAL B CA 1
ATOM 4407 C C . VAL B 1 198 ? 14.328 5.348 23.578 1 97.19 198 VAL B C 1
ATOM 4409 O O . VAL B 1 198 ? 15.094 4.562 23.016 1 97.19 198 VAL B O 1
ATOM 4412 N N . ALA B 1 199 ? 14.383 6.645 23.328 1 96.88 199 ALA B N 1
ATOM 4413 C CA . ALA B 1 199 ? 15.219 7.227 22.281 1 96.88 199 ALA B CA 1
ATOM 4414 C C . ALA B 1 199 ? 16.688 6.844 22.469 1 96.88 199 ALA B C 1
ATOM 4416 O O . ALA B 1 199 ? 17.359 6.461 21.5 1 96.88 199 ALA B O 1
ATOM 4417 N N . GLY B 1 200 ? 17.172 6.977 23.688 1 96.81 200 GLY B N 1
ATOM 4418 C CA . GLY B 1 200 ? 18.562 6.609 23.969 1 96.81 200 GLY B CA 1
ATOM 4419 C C . GLY B 1 200 ? 18.859 5.152 23.672 1 96.81 200 GLY B C 1
ATOM 4420 O O . GLY B 1 200 ? 19.922 4.824 23.156 1 96.81 200 GLY B O 1
ATOM 4421 N N . ASP B 1 201 ? 17.938 4.293 24.031 1 98.12 201 ASP B N 1
ATOM 4422 C CA . ASP B 1 201 ? 18.109 2.863 23.781 1 98.12 201 ASP B CA 1
ATOM 4423 C C . ASP B 1 201 ? 18.109 2.568 22.281 1 98.12 201 ASP B C 1
ATOM 4425 O O . ASP B 1 201 ? 18.797 1.66 21.828 1 98.12 201 ASP B O 1
ATOM 4429 N N . MET B 1 202 ? 17.344 3.326 21.562 1 98 202 MET B N 1
ATOM 4430 C CA . MET B 1 202 ? 17.344 3.176 20.109 1 98 202 MET B CA 1
ATOM 4431 C C . MET B 1 202 ? 18.703 3.523 19.516 1 98 202 MET B C 1
ATOM 4433 O O . MET B 1 202 ? 19.188 2.832 18.625 1 98 202 MET B O 1
ATOM 4437 N N . VAL B 1 203 ? 19.297 4.559 20 1 96.56 203 VAL B N 1
ATOM 4438 C CA . VAL B 1 203 ? 20.625 4.965 19.547 1 96.56 203 VAL B CA 1
ATOM 4439 C C . VAL B 1 203 ? 21.625 3.855 19.844 1 96.56 203 VAL B C 1
ATOM 4441 O O . VAL B 1 203 ? 22.422 3.482 18.984 1 96.56 203 VAL B O 1
ATOM 4444 N N . LYS B 1 204 ? 21.562 3.316 21.047 1 97.56 204 LYS B N 1
ATOM 4445 C CA . LYS B 1 204 ? 22.469 2.234 21.438 1 97.56 204 LYS B CA 1
ATOM 4446 C C . LYS B 1 204 ? 22.281 1.013 20.547 1 97.56 204 LYS B C 1
ATOM 4448 O O . LYS B 1 204 ? 23.25 0.32 20.219 1 97.56 204 LYS B O 1
ATOM 4453 N N . GLU B 1 205 ? 21.031 0.769 20.219 1 97.75 205 GLU B N 1
ATOM 4454 C CA . GLU B 1 205 ? 20.734 -0.367 19.344 1 97.75 205 GLU B CA 1
ATOM 4455 C C . GLU B 1 205 ? 21.406 -0.205 17.984 1 97.75 205 GLU B C 1
ATOM 4457 O O . GLU B 1 205 ? 22.016 -1.146 17.469 1 97.75 205 GLU B O 1
ATOM 4462 N N . ILE B 1 206 ? 21.312 0.963 17.406 1 96.62 206 ILE B N 1
ATOM 4463 C CA . ILE B 1 206 ? 21.938 1.234 16.109 1 96.62 206 ILE B CA 1
ATOM 4464 C C . ILE B 1 206 ? 23.453 1.12 16.234 1 96.62 206 ILE B C 1
ATOM 4466 O O . ILE B 1 206 ? 24.109 0.521 15.383 1 96.62 206 ILE B O 1
ATOM 4470 N N . GLU B 1 207 ? 24.031 1.642 17.281 1 96 207 GLU B N 1
ATOM 4471 C CA . GLU B 1 207 ? 25.469 1.6 17.5 1 96 207 GLU B CA 1
ATOM 4472 C C . GLU B 1 207 ? 25.953 0.164 17.656 1 96 207 GLU B C 1
ATOM 4474 O O . GLU B 1 207 ? 27.047 -0.183 17.188 1 96 207 GLU B O 1
ATOM 4479 N N . LYS B 1 208 ? 25.156 -0.562 18.375 1 97.38 208 LYS B N 1
ATOM 4480 C CA . LYS B 1 208 ? 25.484 -1.977 18.547 1 97.38 208 LYS B CA 1
ATOM 4481 C C . LYS B 1 208 ? 25.656 -2.668 17.203 1 97.38 208 LYS B C 1
ATOM 4483 O O . LYS B 1 208 ? 26.672 -3.336 16.969 1 97.38 208 LYS B O 1
ATOM 4488 N N . TYR B 1 209 ? 24.797 -2.471 16.312 1 96.31 209 TYR B N 1
ATOM 4489 C CA . TYR B 1 209 ? 24.859 -3.154 15.023 1 96.31 209 TYR B CA 1
ATOM 4490 C C . TYR B 1 209 ? 25.891 -2.512 14.117 1 96.31 209 TYR B C 1
ATOM 4492 O O . TYR B 1 209 ? 26.547 -3.197 13.32 1 96.31 209 TYR B O 1
ATOM 4500 N N . ARG B 1 210 ? 26.062 -1.207 14.25 1 94.12 210 ARG B N 1
ATOM 4501 C CA . ARG B 1 210 ? 27.188 -0.567 13.562 1 94.12 210 ARG B CA 1
ATOM 4502 C C . ARG B 1 210 ? 28.516 -1.197 13.969 1 94.12 210 ARG B C 1
ATOM 4504 O O . ARG B 1 210 ? 29.344 -1.52 13.109 1 94.12 210 ARG B O 1
ATOM 4511 N N . GLY B 1 211 ? 28.703 -1.371 15.203 1 94.69 211 GLY B N 1
ATOM 4512 C CA . GLY B 1 211 ? 29.922 -1.974 15.727 1 94.69 211 GLY B CA 1
ATOM 4513 C C . GLY B 1 211 ? 30.141 -3.398 15.242 1 94.69 211 GLY B C 1
ATOM 4514 O O . GLY B 1 211 ? 31.266 -3.834 15.07 1 94.69 211 GLY B O 1
ATOM 4515 N N . ASN B 1 212 ? 29.031 -4.055 15.039 1 95.38 212 ASN B N 1
ATOM 4516 C CA . ASN B 1 212 ? 29.094 -5.434 14.562 1 95.38 212 ASN B CA 1
ATOM 4517 C C . ASN B 1 212 ? 29.203 -5.496 13.047 1 95.38 212 ASN B C 1
ATOM 4519 O O . ASN B 1 212 ? 29.031 -6.562 12.445 1 95.38 212 ASN B O 1
ATOM 4523 N N . GLN B 1 213 ? 29.328 -4.293 12.422 1 95.06 213 GLN B N 1
ATOM 4524 C CA . GLN B 1 213 ? 29.391 -4.207 10.969 1 95.06 213 GLN B CA 1
ATOM 4525 C C . GLN B 1 213 ? 28.141 -4.805 10.328 1 95.06 213 GLN B C 1
ATOM 4527 O O . GLN B 1 213 ? 28.234 -5.559 9.352 1 95.06 213 GLN B O 1
ATOM 4532 N N . ASP B 1 214 ? 27.094 -4.59 10.992 1 96.62 214 ASP B N 1
ATOM 4533 C CA . ASP B 1 214 ? 25.781 -5.094 10.625 1 96.62 214 ASP B CA 1
ATOM 4534 C C . ASP B 1 214 ? 24.766 -3.953 10.516 1 96.62 214 ASP B C 1
ATOM 4536 O O . ASP B 1 214 ? 25.156 -2.783 10.453 1 96.62 214 ASP B O 1
ATOM 4540 N N . SER B 1 215 ? 23.531 -4.23 10.297 1 97.06 215 SER B N 1
ATOM 4541 C CA . SER B 1 215 ? 22.484 -3.227 10.164 1 97.06 215 SER B CA 1
ATOM 4542 C C . SER B 1 215 ? 21.203 -3.666 10.883 1 97.06 215 SER B C 1
ATOM 4544 O O . SER B 1 215 ? 21.094 -4.816 11.305 1 97.06 215 SER B O 1
ATOM 4546 N N . ILE B 1 216 ? 20.312 -2.793 11.07 1 98.5 216 ILE B N 1
ATOM 4547 C CA . ILE B 1 216 ? 19.062 -3.082 11.766 1 98.5 216 ILE B CA 1
ATOM 4548 C C . ILE B 1 216 ? 17.938 -2.23 11.18 1 98.5 216 ILE B C 1
ATOM 4550 O O . ILE B 1 216 ? 18.188 -1.189 10.57 1 98.5 216 ILE B O 1
ATOM 4554 N N . GLY B 1 217 ? 16.703 -2.762 11.273 1 98.38 217 GLY B N 1
ATOM 4555 C CA . GLY B 1 217 ? 15.531 -2.074 10.75 1 98.38 217 GLY B CA 1
ATOM 4556 C C . GLY B 1 217 ? 14.781 -1.281 11.805 1 98.38 217 GLY B C 1
ATOM 4557 O O . GLY B 1 217 ? 15.25 -1.14 12.93 1 98.38 217 GLY B O 1
ATOM 4558 N N . GLY B 1 218 ? 13.633 -0.738 11.344 1 98.69 218 GLY B N 1
ATOM 4559 C CA . GLY B 1 218 ? 12.797 0.047 12.234 1 98.69 218 GLY B CA 1
ATOM 4560 C C . GLY B 1 218 ? 11.469 0.438 11.609 1 98.69 218 GLY B C 1
ATOM 4561 O O . GLY B 1 218 ? 11.109 -0.057 10.539 1 98.69 218 GLY B O 1
ATOM 4562 N N . VAL B 1 219 ? 10.719 1.277 12.391 1 98.81 219 VAL B N 1
ATOM 4563 C CA . VAL B 1 219 ? 9.398 1.71 11.945 1 98.81 219 VAL B CA 1
ATOM 4564 C C . VAL B 1 219 ? 9.305 3.232 12.016 1 98.81 219 VAL B C 1
ATOM 4566 O O . VAL B 1 219 ? 9.75 3.842 12.992 1 98.81 219 VAL B O 1
ATOM 4569 N N . VAL B 1 220 ? 8.805 3.846 10.945 1 98.81 220 VAL B N 1
ATOM 4570 C CA . VAL B 1 220 ? 8.438 5.258 10.93 1 98.81 220 VAL B CA 1
ATOM 4571 C C . VAL B 1 220 ? 6.922 5.398 11.016 1 98.81 220 VAL B C 1
ATOM 4573 O O . VAL B 1 220 ? 6.188 4.707 10.305 1 98.81 220 VAL B O 1
ATOM 4576 N N . THR B 1 221 ? 6.461 6.207 11.914 1 98.88 221 THR B N 1
ATOM 4577 C CA . THR B 1 221 ? 5.062 6.605 11.977 1 98.88 221 THR B CA 1
ATOM 4578 C C . THR B 1 221 ? 4.883 8.039 11.492 1 98.88 221 THR B C 1
ATOM 4580 O O . THR B 1 221 ? 5.746 8.891 11.719 1 98.88 221 THR B O 1
ATOM 4583 N N . CYS B 1 222 ? 3.834 8.289 10.789 1 98.94 222 CYS B N 1
ATOM 4584 C CA . CYS B 1 222 ? 3.539 9.609 10.242 1 98.94 222 CYS B CA 1
ATOM 4585 C C . CYS B 1 222 ? 2.111 10.023 10.578 1 98.94 222 CYS B C 1
ATOM 4587 O O . CYS B 1 222 ? 1.197 9.195 10.547 1 98.94 222 CYS B O 1
ATOM 4589 N N . VAL B 1 223 ? 1.935 11.297 10.906 1 98.94 223 VAL B N 1
ATOM 4590 C CA . VAL B 1 223 ? 0.604 11.836 11.172 1 98.94 223 VAL B CA 1
ATOM 4591 C C . VAL B 1 223 ? 0.364 13.07 10.297 1 98.94 223 VAL B C 1
ATOM 4593 O O . VAL B 1 223 ? 1.276 13.867 10.078 1 98.94 223 VAL B O 1
ATOM 4596 N N . VAL B 1 224 ? -0.807 13.18 9.742 1 98.94 224 VAL B N 1
ATOM 4597 C CA . VAL B 1 224 ? -1.294 14.328 8.984 1 98.94 224 VAL B CA 1
ATOM 4598 C C . VAL B 1 224 ? -2.418 15.016 9.758 1 98.94 224 VAL B C 1
ATOM 4600 O O . VAL B 1 224 ? -3.4 14.375 10.141 1 98.94 224 VAL B O 1
ATOM 4603 N N . ARG B 1 225 ? -2.275 16.25 9.977 1 98.81 225 ARG B N 1
ATOM 4604 C CA . ARG B 1 225 ? -3.301 17.031 10.664 1 98.81 225 ARG B CA 1
ATOM 4605 C C . ARG B 1 225 ? -3.818 18.156 9.781 1 98.81 225 ARG B C 1
ATOM 4607 O O . ARG B 1 225 ? -3.113 18.625 8.883 1 98.81 225 ARG B O 1
ATOM 4614 N N . ASN B 1 226 ? -5.043 18.562 10.023 1 98.19 226 ASN B N 1
ATOM 4615 C CA . ASN B 1 226 ? -5.695 19.703 9.375 1 98.19 226 ASN B CA 1
ATOM 4616 C C . ASN B 1 226 ? -5.977 19.422 7.902 1 98.19 226 ASN B C 1
ATOM 4618 O O . ASN B 1 226 ? -5.934 20.344 7.078 1 98.19 226 ASN B O 1
ATOM 4622 N N . LEU B 1 227 ? -6.117 18.219 7.539 1 98.31 227 LEU B N 1
ATOM 4623 C CA . LEU B 1 227 ? -6.496 17.875 6.172 1 98.31 227 LEU B CA 1
ATOM 4624 C C . LEU B 1 227 ? -8 18.016 5.973 1 98.31 227 LEU B C 1
ATOM 4626 O O . LEU B 1 227 ? -8.789 17.547 6.801 1 98.31 227 LEU B O 1
ATOM 4630 N N . PRO B 1 228 ? -8.445 18.625 4.914 1 97.56 228 PRO B N 1
ATOM 4631 C CA . PRO B 1 228 ? -9.883 18.734 4.668 1 97.56 228 PRO B CA 1
ATOM 4632 C C . PRO B 1 228 ? -10.562 17.375 4.477 1 97.56 228 PRO B C 1
ATOM 4634 O O . PRO B 1 228 ? -9.891 16.391 4.168 1 97.56 228 PRO B O 1
ATOM 4637 N N . THR B 1 229 ? -11.883 17.328 4.688 1 97.62 229 THR B N 1
ATOM 4638 C CA . THR B 1 229 ? -12.672 16.141 4.383 1 97.62 229 THR B CA 1
ATOM 4639 C C . THR B 1 229 ? -12.836 15.969 2.875 1 97.62 229 THR B C 1
ATOM 4641 O O . THR B 1 229 ? -12.648 16.922 2.113 1 97.62 229 THR B O 1
ATOM 4644 N N . GLY B 1 230 ? -13.062 14.781 2.443 1 97.69 230 GLY B N 1
ATOM 4645 C CA . GLY B 1 230 ? -13.562 14.547 1.098 1 97.69 230 GLY B CA 1
ATOM 4646 C C . GLY B 1 230 ? -12.469 14.156 0.117 1 97.69 230 GLY B C 1
ATOM 4647 O O . GLY B 1 230 ? -12.742 13.961 -1.07 1 97.69 230 GLY B O 1
ATOM 4648 N N . LEU B 1 231 ? -11.234 14.07 0.586 1 98.62 231 LEU B N 1
ATOM 4649 C CA . LEU B 1 231 ? -10.141 13.703 -0.303 1 98.62 231 LEU B CA 1
ATOM 4650 C C . LEU B 1 231 ? -10.039 12.188 -0.451 1 98.62 231 LEU B C 1
ATOM 4652 O O . LEU B 1 231 ? -10.18 11.453 0.529 1 98.62 231 LEU B O 1
ATOM 4656 N N . GLY B 1 232 ? -9.719 11.688 -1.64 1 98.19 232 GLY B N 1
ATOM 4657 C CA . GLY B 1 232 ? -9.656 10.266 -1.955 1 98.19 232 GLY B CA 1
ATOM 4658 C C . GLY B 1 232 ? -10.766 9.812 -2.881 1 98.19 232 GLY B C 1
ATOM 4659 O O . GLY B 1 232 ? -11.531 10.633 -3.391 1 98.19 232 GLY B O 1
ATOM 4660 N N . GLU B 1 233 ? -10.805 8.531 -3.154 1 97.75 233 GLU B N 1
ATOM 4661 C CA . GLU B 1 233 ? -11.789 7.918 -4.035 1 97.75 233 GLU B CA 1
ATOM 4662 C C . GLU B 1 233 ? -12.43 6.699 -3.385 1 97.75 233 GLU B C 1
ATOM 4664 O O . GLU B 1 233 ? -11.828 6.055 -2.525 1 97.75 233 GLU B O 1
ATOM 4669 N N . PRO B 1 234 ? -13.609 6.371 -3.764 1 95.69 234 PRO B N 1
ATOM 4670 C CA . PRO B 1 234 ? -14.32 5.281 -3.086 1 95.69 234 PRO B CA 1
ATOM 4671 C C . PRO B 1 234 ? -13.898 3.902 -3.586 1 95.69 234 PRO B C 1
ATOM 4673 O O . PRO B 1 234 ? -14.211 2.891 -2.953 1 95.69 234 PRO B O 1
ATOM 4676 N N . CYS B 1 235 ? -13.164 3.781 -4.754 1 96 235 CYS B N 1
ATOM 4677 C CA . CYS B 1 235 ? -12.867 2.475 -5.332 1 96 235 CYS B CA 1
ATOM 4678 C C . CYS B 1 235 ? -11.367 2.215 -5.355 1 96 235 CYS B C 1
ATOM 4680 O O . CYS B 1 235 ? -10.742 2.066 -4.305 1 96 235 CYS B O 1
ATOM 4682 N N . PHE B 1 236 ? -10.719 2.268 -6.531 1 98.12 236 PHE B N 1
ATOM 4683 C CA . PHE B 1 236 ? -9.352 1.774 -6.645 1 98.12 236 PHE B CA 1
ATOM 4684 C C . PHE B 1 236 ? -8.375 2.732 -5.977 1 98.12 236 PHE B C 1
ATOM 4686 O O . PHE B 1 236 ? -7.41 2.299 -5.344 1 98.12 236 PHE B O 1
ATOM 4693 N N . ASP B 1 237 ? -8.594 4.047 -6.121 1 98.19 237 ASP B N 1
ATOM 4694 C CA . ASP B 1 237 ? -7.652 5.047 -5.625 1 98.19 237 ASP B CA 1
ATOM 4695 C C . ASP B 1 237 ? -8.102 5.594 -4.27 1 98.19 237 ASP B C 1
ATOM 4697 O O . ASP B 1 237 ? -8.023 6.801 -4.031 1 98.19 237 ASP B O 1
ATOM 4701 N N . LYS B 1 238 ? -8.672 4.629 -3.438 1 98.62 238 LYS B N 1
ATOM 4702 C CA . LYS B 1 238 ? -8.867 5.047 -2.053 1 98.62 238 LYS B CA 1
ATOM 4703 C C . LYS B 1 238 ? -7.633 5.766 -1.514 1 98.62 238 LYS B C 1
ATOM 4705 O O . LYS B 1 238 ? -6.508 5.438 -1.89 1 98.62 238 LYS B O 1
ATOM 4710 N N . LEU B 1 239 ? -7.887 6.773 -0.652 1 98.81 239 LEU B N 1
ATOM 4711 C CA . LEU B 1 239 ? -6.781 7.586 -0.154 1 98.81 239 LEU B CA 1
ATOM 4712 C C . LEU B 1 239 ? -5.742 6.719 0.544 1 98.81 239 LEU B C 1
ATOM 4714 O O . LEU B 1 239 ? -4.539 6.902 0.343 1 98.81 239 LEU B O 1
ATOM 4718 N N . GLU B 1 240 ? -6.176 5.738 1.413 1 98.81 240 GLU B N 1
ATOM 4719 C CA . GLU B 1 240 ? -5.227 4.855 2.084 1 98.81 240 GLU B CA 1
ATOM 4720 C C . GLU B 1 240 ? -4.492 3.973 1.081 1 98.81 240 GLU B C 1
ATOM 4722 O O . GLU B 1 240 ? -3.338 3.598 1.305 1 98.81 240 GLU B O 1
ATOM 4727 N N . ALA B 1 241 ? -5.121 3.621 -0.037 1 98.88 241 ALA B N 1
ATOM 4728 C CA . ALA B 1 241 ? -4.469 2.834 -1.08 1 98.88 241 ALA B CA 1
ATOM 4729 C C . ALA B 1 241 ? -3.35 3.629 -1.746 1 98.88 241 ALA B C 1
ATOM 4731 O O . ALA B 1 241 ? -2.262 3.102 -1.987 1 98.88 241 ALA B O 1
ATOM 4732 N N . MET B 1 242 ? -3.633 4.898 -2.008 1 98.88 242 MET B N 1
ATOM 4733 C CA . MET B 1 242 ? -2.629 5.754 -2.635 1 98.88 242 MET B CA 1
ATOM 4734 C C . MET B 1 242 ? -1.472 6.023 -1.678 1 98.88 242 MET B C 1
ATOM 4736 O O . MET B 1 242 ? -0.317 6.105 -2.1 1 98.88 242 MET B O 1
ATOM 4740 N N . LEU B 1 243 ? -1.784 6.188 -0.423 1 98.94 243 LEU B N 1
ATOM 4741 C CA . LEU B 1 243 ? -0.725 6.344 0.567 1 98.94 243 LEU B CA 1
ATOM 4742 C C . LEU B 1 243 ? 0.134 5.086 0.646 1 98.94 243 LEU B C 1
ATOM 4744 O O . LEU B 1 243 ? 1.363 5.168 0.71 1 98.94 243 LEU B O 1
ATOM 4748 N N . ALA B 1 244 ? -0.481 3.926 0.641 1 98.94 244 ALA B N 1
ATOM 4749 C CA . ALA B 1 244 ? 0.258 2.668 0.674 1 98.94 244 ALA B CA 1
ATOM 4750 C C . ALA B 1 244 ? 1.146 2.521 -0.558 1 98.94 244 ALA B C 1
ATOM 4752 O O . ALA B 1 244 ? 2.301 2.102 -0.452 1 98.94 244 ALA B O 1
ATOM 4753 N N . HIS B 1 245 ? 0.594 2.85 -1.731 1 98.88 245 HIS B N 1
ATOM 4754 C CA . HIS B 1 245 ? 1.363 2.865 -2.971 1 98.88 245 HIS B CA 1
ATOM 4755 C C . HIS B 1 245 ? 2.625 3.709 -2.824 1 98.88 245 HIS B C 1
ATOM 4757 O O . HIS B 1 245 ? 3.727 3.242 -3.123 1 98.88 245 HIS B O 1
ATOM 4763 N N . ALA B 1 246 ? 2.422 4.875 -2.316 1 98.88 246 ALA B N 1
ATOM 4764 C CA . ALA B 1 246 ? 3.521 5.824 -2.15 1 98.88 246 ALA B CA 1
ATOM 4765 C C . ALA B 1 246 ? 4.562 5.289 -1.172 1 98.88 246 ALA B C 1
ATOM 4767 O O . ALA B 1 246 ? 5.762 5.316 -1.456 1 98.88 246 ALA B O 1
ATOM 4768 N N . MET B 1 247 ? 4.137 4.762 -0.067 1 98.88 247 MET B N 1
ATOM 4769 C CA . MET B 1 247 ? 5.047 4.363 1.003 1 98.88 247 MET B CA 1
ATOM 4770 C C . MET B 1 247 ? 5.844 3.125 0.608 1 98.88 247 MET B C 1
ATOM 4772 O O . MET B 1 247 ? 7.051 3.053 0.854 1 98.88 247 MET B O 1
ATOM 4776 N N . LEU B 1 248 ? 5.188 2.184 -0.057 1 98.81 248 LEU B N 1
ATOM 4777 C CA . LEU B 1 248 ? 5.891 0.95 -0.397 1 98.81 248 LEU B CA 1
ATOM 4778 C C . LEU B 1 248 ? 6.742 1.137 -1.647 1 98.81 248 LEU B C 1
ATOM 4780 O O . LEU B 1 248 ? 7.48 0.231 -2.043 1 98.81 248 LEU B O 1
ATOM 4784 N N . SER B 1 249 ? 6.672 2.307 -2.234 1 98.62 249 SER B N 1
ATOM 4785 C CA . SER B 1 249 ? 7.609 2.643 -3.303 1 98.62 249 SER B CA 1
ATOM 4786 C C . SER B 1 249 ? 8.953 3.096 -2.736 1 98.62 249 SER B C 1
ATOM 4788 O O . SER B 1 249 ? 9.938 3.189 -3.469 1 98.62 249 SER B O 1
ATOM 4790 N N . ILE B 1 250 ? 9.039 3.365 -1.448 1 98.44 250 ILE B N 1
ATOM 4791 C CA . ILE B 1 250 ? 10.273 3.791 -0.801 1 98.44 250 ILE B CA 1
ATOM 4792 C C . ILE B 1 250 ? 11.195 2.588 -0.6 1 98.44 250 ILE B C 1
ATOM 4794 O O . ILE B 1 250 ? 10.75 1.528 -0.15 1 98.44 250 ILE B O 1
ATOM 4798 N N . PRO B 1 251 ? 12.508 2.723 -0.939 1 96.56 251 PRO B N 1
ATOM 4799 C CA . PRO B 1 251 ? 13.43 1.599 -0.76 1 96.56 251 PRO B CA 1
ATOM 4800 C C . PRO B 1 251 ? 13.43 1.057 0.668 1 96.56 251 PRO B C 1
ATOM 4802 O O . PRO B 1 251 ? 13.359 1.831 1.626 1 96.56 251 PRO B O 1
ATOM 4805 N N . ALA B 1 252 ? 13.469 -0.252 0.812 1 97.19 252 ALA B N 1
ATOM 4806 C CA . ALA B 1 252 ? 13.625 -0.995 2.061 1 97.19 252 ALA B CA 1
ATOM 4807 C C . ALA B 1 252 ? 12.289 -1.122 2.791 1 97.19 252 ALA B C 1
ATOM 4809 O O . ALA B 1 252 ? 12.203 -1.782 3.828 1 97.19 252 ALA B O 1
ATOM 4810 N N . SER B 1 253 ? 11.188 -0.455 2.35 1 98.56 253 SER B N 1
ATOM 4811 C CA . SER B 1 253 ? 9.883 -0.581 2.992 1 98.56 253 SER B CA 1
ATOM 4812 C C . SER B 1 253 ? 9.32 -1.988 2.826 1 98.56 253 SER B C 1
ATOM 4814 O O . SER B 1 253 ? 9.492 -2.613 1.777 1 98.56 253 SER B O 1
ATOM 4816 N N . LYS B 1 254 ? 8.578 -2.49 3.861 1 98.69 254 LYS B N 1
ATOM 4817 C CA . LYS B 1 254 ? 8.086 -3.865 3.824 1 98.69 254 LYS B CA 1
ATOM 4818 C C . LYS B 1 254 ? 6.625 -3.938 4.246 1 98.69 254 LYS B C 1
ATOM 4820 O O . LYS B 1 254 ? 6.074 -5.027 4.418 1 98.69 254 LYS B O 1
ATOM 4825 N N . GLY B 1 255 ? 5.996 -2.785 4.434 1 98.81 255 GLY B N 1
ATOM 4826 C CA . GLY B 1 255 ? 4.605 -2.805 4.852 1 98.81 255 GLY B CA 1
ATOM 4827 C C . GLY B 1 255 ? 4.023 -1.417 5.055 1 98.81 255 GLY B C 1
ATOM 4828 O O . GLY B 1 255 ? 4.68 -0.415 4.762 1 98.81 255 GLY B O 1
ATOM 4829 N N . PHE B 1 256 ? 2.775 -1.394 5.422 1 98.94 256 PHE B N 1
ATOM 4830 C CA . PHE B 1 256 ? 1.975 -0.197 5.652 1 98.94 256 PHE B CA 1
ATOM 4831 C C . PHE B 1 256 ? 0.751 -0.52 6.504 1 98.94 256 PHE B C 1
ATOM 4833 O O . PHE B 1 256 ? 0.059 -1.509 6.254 1 98.94 256 PHE B O 1
ATOM 4840 N N . GLU B 1 257 ? 0.532 0.249 7.516 1 98.81 257 GLU B N 1
ATOM 4841 C CA . GLU B 1 257 ? -0.725 0.118 8.242 1 98.81 257 GLU B CA 1
ATOM 4842 C C . GLU B 1 257 ? -1.291 1.484 8.617 1 98.81 257 GLU B C 1
ATOM 4844 O O . GLU B 1 257 ? -0.539 2.408 8.938 1 98.81 257 GLU B O 1
ATOM 4849 N N . ILE B 1 258 ? -2.553 1.679 8.602 1 98.88 258 ILE B N 1
ATOM 4850 C CA . ILE B 1 258 ? -3.223 2.951 8.844 1 98.88 258 ILE B CA 1
ATOM 4851 C C . ILE B 1 258 ? -4.266 2.781 9.953 1 98.88 258 ILE B C 1
ATOM 4853 O O . ILE B 1 258 ? -4.941 1.753 10.023 1 98.88 258 ILE B O 1
ATOM 4857 N N . GLY B 1 259 ? -4.43 3.789 10.789 1 98.56 259 GLY B N 1
ATOM 4858 C CA . GLY B 1 259 ? -5.371 3.695 11.891 1 98.56 259 GLY B CA 1
ATOM 4859 C C . GLY B 1 259 ? -5.098 2.52 12.812 1 98.56 259 GLY B C 1
ATOM 4860 O O . GLY B 1 259 ? -3.977 2.352 13.297 1 98.56 259 GLY B O 1
ATOM 4861 N N . SER B 1 260 ? -6.078 1.655 12.945 1 97.75 260 SER B N 1
ATOM 4862 C CA . SER B 1 260 ? -5.977 0.523 13.859 1 97.75 260 SER B CA 1
ATOM 4863 C C . SER B 1 260 ? -5.031 -0.544 13.32 1 97.75 260 SER B C 1
ATOM 4865 O O . SER B 1 260 ? -4.555 -1.398 14.07 1 97.75 260 SER B O 1
ATOM 4867 N N . GLY B 1 261 ? -4.793 -0.511 11.992 1 97.88 261 GLY B N 1
ATOM 4868 C CA . GLY B 1 261 ? -3.824 -1.407 11.383 1 97.88 261 GLY B CA 1
ATOM 4869 C C . GLY B 1 261 ? -4.055 -2.865 11.734 1 97.88 261 GLY B C 1
ATOM 4870 O O . GLY B 1 261 ? -5.195 -3.324 11.789 1 97.88 261 GLY B O 1
ATOM 4871 N N . PHE B 1 262 ? -3.021 -3.623 11.906 1 97.44 262 PHE B N 1
ATOM 4872 C CA . PHE B 1 262 ? -3.053 -5.043 12.227 1 97.44 262 PHE B CA 1
ATOM 4873 C C . PHE B 1 262 ? -3.584 -5.27 13.633 1 97.44 262 PHE B C 1
ATOM 4875 O O . PHE B 1 262 ? -4.262 -6.266 13.898 1 97.44 262 PHE B O 1
ATOM 4882 N N . ALA B 1 263 ? -3.363 -4.332 14.492 1 96.06 263 ALA B N 1
ATOM 4883 C CA . ALA B 1 263 ? -3.82 -4.453 15.867 1 96.06 263 ALA B CA 1
ATOM 4884 C C . ALA B 1 263 ? -5.344 -4.383 15.953 1 96.06 263 ALA B C 1
ATOM 4886 O O . ALA B 1 263 ? -5.949 -4.977 16.844 1 96.06 263 ALA B O 1
ATOM 4887 N N . GLY B 1 264 ? -5.969 -3.783 15 1 97.06 264 GLY B N 1
ATOM 4888 C CA . GLY B 1 264 ? -7.398 -3.525 15.039 1 97.06 264 GLY B CA 1
ATOM 4889 C C . GLY B 1 264 ? -8.234 -4.742 14.688 1 97.06 264 GLY 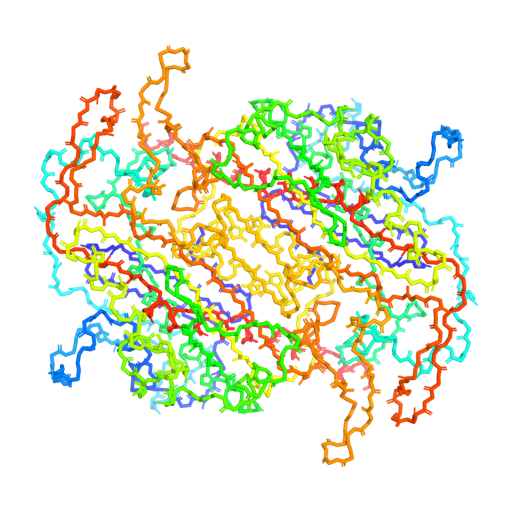B C 1
ATOM 4890 O O . GLY B 1 264 ? -9.445 -4.762 14.922 1 97.06 264 GLY B O 1
ATOM 4891 N N . VAL B 1 265 ? -7.586 -5.762 14.164 1 96.94 265 VAL B N 1
ATOM 4892 C CA . VAL B 1 265 ? -8.359 -6.891 13.648 1 96.94 265 VAL B CA 1
ATOM 4893 C C . VAL B 1 265 ? -9.008 -7.641 14.805 1 96.94 265 VAL B C 1
ATOM 4895 O O . VAL B 1 265 ? -10.008 -8.344 14.609 1 96.94 265 VAL B O 1
ATOM 4898 N N . SER B 1 266 ? -8.477 -7.484 16.031 1 97.75 266 SER B N 1
ATOM 4899 C CA . SER B 1 266 ? -9 -8.195 17.203 1 97.75 266 SER B CA 1
ATOM 4900 C C . SER B 1 266 ? -10.023 -7.348 17.953 1 97.75 266 SER B C 1
ATOM 4902 O O . SER B 1 266 ? -10.484 -7.734 19.031 1 97.75 266 SER B O 1
ATOM 4904 N N . VAL B 1 267 ? -10.391 -6.199 17.469 1 98.19 267 VAL B N 1
ATOM 4905 C CA . VAL B 1 267 ? -11.352 -5.301 18.109 1 98.19 267 VAL B CA 1
ATOM 4906 C C . VAL B 1 267 ? -12.711 -5.453 17.438 1 98.19 267 VAL B C 1
ATOM 4908 O O . VAL B 1 267 ? -12.844 -5.281 16.219 1 98.19 267 VAL B O 1
ATOM 4911 N N . PRO B 1 268 ? -13.727 -5.812 18.203 1 98.31 268 PRO B N 1
ATOM 4912 C CA . PRO B 1 268 ? -15.055 -5.98 17.609 1 98.31 268 PRO B CA 1
ATOM 4913 C C . PRO B 1 268 ? -15.641 -4.668 17.094 1 98.31 268 PRO B C 1
ATOM 4915 O O . PRO B 1 268 ? -15.258 -3.594 17.562 1 98.31 268 PRO B O 1
ATOM 4918 N N . GLY B 1 269 ? -16.609 -4.785 16.188 1 97.38 269 GLY B N 1
ATOM 4919 C CA . GLY B 1 269 ? -17.219 -3.625 15.562 1 97.38 269 GLY B CA 1
ATOM 4920 C C . GLY B 1 269 ? -17.781 -2.641 16.562 1 97.38 269 GLY B C 1
ATOM 4921 O O . GLY B 1 269 ? -17.625 -1.428 16.422 1 97.38 269 GLY B O 1
ATOM 4922 N N . SER B 1 270 ? -18.359 -3.119 17.609 1 97.12 270 SER B N 1
ATOM 4923 C CA . SER B 1 270 ? -18.984 -2.285 18.641 1 97.12 270 SER B CA 1
ATOM 4924 C C . SER B 1 270 ? -17.969 -1.393 19.328 1 97.12 270 SER B C 1
ATOM 4926 O O . SER B 1 270 ? -18.297 -0.307 19.812 1 97.12 270 SER B O 1
ATOM 4928 N N . LYS B 1 271 ? -16.719 -1.852 19.328 1 97.62 271 LYS B N 1
ATOM 4929 C CA . LYS B 1 271 ? -15.656 -1.101 19.984 1 97.62 271 LYS B CA 1
ATOM 4930 C C . LYS B 1 271 ? -14.781 -0.375 18.969 1 97.62 271 LYS B C 1
ATOM 4932 O O . LYS B 1 271 ? -14.125 0.611 19.312 1 97.62 271 LYS B O 1
ATOM 4937 N N . HIS B 1 272 ? -14.812 -0.815 17.766 1 98.06 272 HIS B N 1
ATOM 4938 C CA . HIS B 1 272 ? -13.938 -0.279 16.734 1 98.06 272 HIS B CA 1
ATOM 4939 C C . HIS B 1 272 ? -14.555 0.942 16.062 1 98.06 272 HIS B C 1
ATOM 4941 O O . HIS B 1 272 ? -13.844 1.854 15.633 1 98.06 272 HIS B O 1
ATOM 4947 N N . ASN B 1 273 ? -15.859 0.971 15.953 1 98 273 ASN B N 1
ATOM 4948 C CA . ASN B 1 273 ? -16.547 2.021 15.219 1 98 273 ASN B CA 1
ATOM 4949 C C . ASN B 1 273 ? -16.281 3.398 15.812 1 98 273 ASN B C 1
ATOM 4951 O O . ASN B 1 273 ? -16.312 3.568 17.031 1 98 273 ASN B O 1
ATOM 4955 N N . ASP B 1 274 ? -16.016 4.375 14.992 1 98.5 274 ASP B N 1
ATOM 4956 C CA . ASP B 1 274 ? -15.789 5.762 15.375 1 98.5 274 ASP B CA 1
ATOM 4957 C C . ASP B 1 274 ? -17.094 6.543 15.43 1 98.5 274 ASP B C 1
ATOM 4959 O O . ASP B 1 274 ? -17.562 7.055 14.414 1 98.5 274 ASP B O 1
ATOM 4963 N N . MET B 1 275 ? -17.625 6.703 16.625 1 98.38 275 MET B N 1
ATOM 4964 C CA . MET B 1 275 ? -18.922 7.34 16.781 1 98.38 275 MET B CA 1
ATOM 4965 C C . MET B 1 275 ? -18.828 8.836 16.516 1 98.38 275 MET B C 1
ATOM 4967 O O . MET B 1 275 ? -17.875 9.492 16.938 1 98.38 275 MET B O 1
ATOM 4971 N N . PHE B 1 276 ? -19.844 9.344 15.836 1 98 276 PHE B N 1
ATOM 4972 C CA . PHE B 1 276 ? -19.875 10.758 15.5 1 98 276 PHE B CA 1
ATOM 4973 C C . PHE B 1 276 ? -20.406 11.578 16.672 1 98 276 PHE B C 1
ATOM 4975 O O . PHE B 1 276 ? -21.203 11.094 17.469 1 98 276 PHE B O 1
ATOM 4982 N N . TYR B 1 277 ? -20.016 12.75 16.766 1 97.88 277 TYR B N 1
ATOM 4983 C CA . TYR B 1 277 ? -20.562 13.805 17.625 1 97.88 277 TYR B CA 1
ATOM 4984 C C . TYR B 1 277 ? -20.375 15.172 16.969 1 97.88 277 TYR B C 1
ATOM 4986 O O . TYR B 1 277 ? -19.562 15.32 16.047 1 97.88 277 TYR B O 1
ATOM 4994 N N . TYR B 1 278 ? -21.094 16.078 17.391 1 97.38 278 TYR B N 1
ATOM 4995 C CA . TYR B 1 278 ? -20.953 17.438 16.875 1 97.38 278 TYR B CA 1
ATOM 4996 C C . TYR B 1 278 ? -19.984 18.25 17.719 1 97.38 278 TYR B C 1
ATOM 4998 O O . TYR B 1 278 ? -20.203 18.391 18.938 1 97.38 278 TYR B O 1
ATOM 5006 N N . ASP B 1 279 ? -18.984 18.703 17.094 1 96.62 279 ASP B N 1
ATOM 5007 C CA . ASP B 1 279 ? -18.031 19.578 17.781 1 96.62 279 ASP B CA 1
ATOM 5008 C C . ASP B 1 279 ? -18.484 21.031 17.734 1 96.62 279 ASP B C 1
ATOM 5010 O O . ASP B 1 279 ? -18.375 21.688 16.688 1 96.62 279 ASP B O 1
ATOM 5014 N N . GLU B 1 280 ? -18.875 21.547 18.828 1 95.38 280 GLU B N 1
ATOM 5015 C CA . GLU B 1 280 ? -19.438 22.891 18.891 1 95.38 280 GLU B CA 1
ATOM 5016 C C . GLU B 1 280 ? -18.375 23.953 18.625 1 95.38 280 GLU B C 1
ATOM 5018 O O . GLU B 1 280 ? -18.672 25.031 18.141 1 95.38 280 GLU B O 1
ATOM 5023 N N . GLU B 1 281 ? -17.203 23.625 18.953 1 94.25 281 GLU B N 1
ATOM 5024 C CA . GLU B 1 281 ? -16.125 24.578 18.75 1 94.25 281 GLU B CA 1
ATOM 5025 C C . GLU B 1 281 ? -15.742 24.672 17.281 1 94.25 281 GLU B C 1
ATOM 5027 O O . GLU B 1 281 ? -15.594 25.781 16.734 1 94.25 281 GLU B O 1
ATOM 5032 N N . GLN B 1 282 ? -15.656 23.594 16.641 1 92.31 282 GLN B N 1
ATOM 5033 C CA . GLN B 1 282 ? -15.25 23.562 15.234 1 92.31 282 GLN B CA 1
ATOM 5034 C C . GLN B 1 282 ? -16.469 23.594 14.312 1 92.31 282 GLN B C 1
ATOM 5036 O O . GLN B 1 282 ? -16.328 23.719 13.094 1 92.31 282 GLN B O 1
ATOM 5041 N N . LYS B 1 283 ? -17.609 23.453 14.852 1 94.12 283 LYS B N 1
ATOM 5042 C CA . LYS B 1 283 ? -18.875 23.516 14.125 1 94.12 283 LYS B CA 1
ATOM 5043 C C . LYS B 1 283 ? -18.922 22.5 12.992 1 94.12 283 LYS B C 1
ATOM 5045 O O . LYS B 1 283 ? -19.25 22.828 11.859 1 94.12 283 LYS B O 1
ATOM 5050 N N . ARG B 1 284 ? -18.562 21.312 13.281 1 94.56 284 ARG B N 1
ATOM 5051 C CA . ARG B 1 284 ? -18.594 20.219 12.312 1 94.56 284 ARG B CA 1
ATOM 5052 C C . ARG B 1 284 ? -18.75 18.875 13 1 94.56 284 ARG B C 1
ATOM 5054 O O . ARG B 1 284 ? -18.484 18.75 14.203 1 94.56 284 ARG B O 1
ATOM 5061 N N . LEU B 1 285 ? -19.141 17.875 12.273 1 96.5 285 LEU B N 1
ATOM 5062 C CA . LEU B 1 285 ? -19.141 16.5 12.781 1 96.5 285 LEU B CA 1
ATOM 5063 C C . LEU B 1 285 ? -17.719 15.977 12.938 1 96.5 285 LEU B C 1
ATOM 5065 O O . LEU B 1 285 ? -16.875 16.203 12.078 1 96.5 285 LEU B O 1
ATOM 5069 N N . ARG B 1 286 ? -17.484 15.391 14.016 1 97.69 286 ARG B N 1
ATOM 5070 C CA . ARG B 1 286 ? -16.234 14.703 14.32 1 97.69 286 ARG B CA 1
ATOM 5071 C C . ARG B 1 286 ? -16.5 13.312 14.883 1 97.69 286 ARG B C 1
ATOM 5073 O O . ARG B 1 286 ? -17.656 12.914 15.055 1 97.69 286 ARG B O 1
ATOM 5080 N N . THR B 1 287 ? -15.453 12.57 15.031 1 98.12 287 THR B N 1
ATOM 5081 C CA . THR B 1 287 ? -15.602 11.258 15.656 1 98.12 287 THR B CA 1
ATOM 5082 C C . THR B 1 287 ? -14.93 11.227 17.016 1 98.12 287 THR B C 1
ATOM 5084 O O . THR B 1 287 ? -13.898 11.867 17.234 1 98.12 287 THR B O 1
ATOM 5087 N N . LYS B 1 288 ? -15.477 10.469 17.922 1 97.31 288 LYS B N 1
ATOM 5088 C CA . LYS B 1 288 ? -14.984 10.367 19.297 1 97.31 288 LYS B CA 1
ATOM 5089 C C . LYS B 1 288 ? -13.641 9.648 19.344 1 97.31 288 LYS B C 1
ATOM 5091 O O . LYS B 1 288 ? -12.805 9.93 20.219 1 97.31 288 LYS B O 1
ATOM 5096 N N . THR B 1 289 ? -13.477 8.664 18.547 1 98 289 THR B N 1
ATOM 5097 C CA . THR B 1 289 ? -12.227 7.93 18.344 1 98 289 THR B CA 1
ATOM 5098 C C . THR B 1 289 ? -11.758 8.023 16.906 1 98 289 THR B C 1
ATOM 5100 O O . THR B 1 289 ? -12.484 8.539 16.047 1 98 289 THR B O 1
ATOM 5103 N N . ASN B 1 290 ? -10.578 7.602 16.641 1 98.38 290 ASN B N 1
ATOM 5104 C CA . ASN B 1 290 ? -10.023 7.633 15.297 1 98.38 290 ASN B CA 1
ATOM 5105 C C . ASN B 1 290 ? -9.336 6.316 14.945 1 98.38 290 ASN B C 1
ATOM 5107 O O . ASN B 1 290 ? -8.18 6.305 14.523 1 98.38 290 ASN B O 1
ATOM 5111 N N . ASN B 1 291 ? -10.094 5.258 15.188 1 98.44 291 ASN B N 1
ATOM 5112 C CA . ASN B 1 291 ? -9.578 3.936 14.867 1 98.44 291 ASN B CA 1
ATOM 5113 C C . ASN B 1 291 ? -9.406 3.756 13.359 1 98.44 291 ASN B C 1
ATOM 5115 O O . ASN B 1 291 ? -8.609 2.926 12.914 1 98.44 291 ASN B O 1
ATOM 5119 N N . SER B 1 292 ? -10.141 4.559 12.547 1 98.31 292 SER B N 1
ATOM 5120 C CA . SER B 1 292 ? -10.078 4.504 11.094 1 98.31 292 SER B CA 1
ATOM 5121 C C . SER B 1 292 ? -8.789 5.141 10.57 1 98.31 292 SER B C 1
ATOM 5123 O O . SER B 1 292 ? -8.375 4.871 9.445 1 98.31 292 SER B O 1
ATOM 5125 N N . GLY B 1 293 ? -8.234 5.98 11.305 1 98.56 293 GLY B N 1
ATOM 5126 C CA . GLY B 1 293 ? -7.035 6.664 10.852 1 98.56 293 GLY B CA 1
ATOM 5127 C C . GLY B 1 293 ? -7.32 7.785 9.867 1 98.56 293 GLY B C 1
ATOM 5128 O O . GLY B 1 293 ? -6.574 7.98 8.906 1 98.56 293 GLY B O 1
ATOM 5129 N N . GLY B 1 294 ? -8.438 8.422 10.047 1 98.81 294 GLY B N 1
ATOM 5130 C CA . GLY B 1 294 ? -8.75 9.641 9.312 1 98.81 294 GLY B CA 1
ATOM 5131 C C . GLY B 1 294 ? -9.352 9.367 7.945 1 98.81 294 GLY B C 1
ATOM 5132 O O . GLY B 1 294 ? -9.617 10.297 7.184 1 98.81 294 GLY B O 1
ATOM 5133 N N . ILE B 1 295 ? -9.508 8.117 7.57 1 98.81 295 ILE B N 1
ATOM 5134 C CA . ILE B 1 295 ? -10.039 7.758 6.258 1 98.81 295 ILE B CA 1
ATOM 5135 C C . ILE B 1 295 ? -11.164 6.738 6.418 1 98.81 295 ILE B C 1
ATOM 5137 O O . ILE B 1 295 ? -11.008 5.734 7.113 1 98.81 295 ILE B O 1
ATOM 5141 N N . GLN B 1 296 ? -12.297 7.008 5.887 1 98.12 296 GLN B N 1
ATOM 5142 C CA . GLN B 1 296 ? -13.438 6.102 5.867 1 98.12 296 GLN B CA 1
ATOM 5143 C C . GLN B 1 296 ? -14.008 5.957 4.457 1 98.12 296 GLN B C 1
ATOM 5145 O O . GLN B 1 296 ? -14.273 6.957 3.787 1 98.12 296 GLN B O 1
ATOM 5150 N N . GLY B 1 297 ? -14.133 4.715 4.02 1 96.44 297 GLY B N 1
ATOM 5151 C CA . GLY B 1 297 ? -14.586 4.469 2.66 1 96.44 297 GLY B CA 1
ATOM 5152 C C . GLY B 1 297 ? -13.609 4.957 1.608 1 96.44 297 GLY B C 1
ATOM 5153 O O . GLY B 1 297 ? -14.008 5.293 0.491 1 96.44 297 GLY B O 1
ATOM 5154 N N . GLY B 1 298 ? -12.328 5.191 1.999 1 98.19 298 GLY B N 1
ATOM 5155 C CA . GLY B 1 298 ? -11.297 5.641 1.077 1 98.19 298 GLY B CA 1
ATOM 5156 C C . GLY B 1 298 ? -11.195 7.148 0.986 1 98.19 298 GLY B C 1
ATOM 5157 O O . GLY B 1 298 ? -10.406 7.676 0.199 1 98.19 298 GLY B O 1
ATOM 5158 N N . ILE B 1 299 ? -11.992 7.82 1.808 1 98.38 299 ILE B N 1
ATOM 5159 C CA . ILE B 1 299 ? -12.117 9.273 1.723 1 98.38 299 ILE B CA 1
ATOM 5160 C C . ILE B 1 299 ? -11.828 9.898 3.086 1 98.38 299 ILE B C 1
ATOM 5162 O O . ILE B 1 299 ? -12.25 9.375 4.117 1 98.38 299 ILE B O 1
ATOM 5166 N N . SER B 1 300 ? -11.047 11 3.1 1 98.81 300 SER B N 1
ATOM 5167 C CA . SER B 1 300 ? -10.688 11.648 4.359 1 98.81 300 SER B CA 1
ATOM 5168 C C . SER B 1 300 ? -11.93 12.125 5.102 1 98.81 300 SER B C 1
ATOM 5170 O O . SER B 1 300 ? -12.859 12.656 4.492 1 98.81 300 SER B O 1
ATOM 5172 N N . ASN B 1 301 ? -11.945 12.008 6.434 1 98.25 301 ASN B N 1
ATOM 5173 C CA . ASN B 1 301 ? -13.125 12.344 7.227 1 98.25 301 ASN B CA 1
ATOM 5174 C C . ASN B 1 301 ? -12.883 13.57 8.102 1 98.25 301 ASN B C 1
ATOM 5176 O O . ASN B 1 301 ? -13.711 13.914 8.938 1 98.25 301 ASN B O 1
ATOM 5180 N N . GLY B 1 302 ? -11.688 14.148 7.965 1 97.88 302 GLY B N 1
ATOM 5181 C CA . GLY B 1 302 ? -11.383 15.359 8.711 1 97.88 302 GLY B CA 1
ATOM 5182 C C . GLY B 1 302 ? -10.555 15.102 9.953 1 97.88 302 GLY B C 1
ATOM 5183 O O . GLY B 1 302 ? -9.961 16.016 10.516 1 97.88 302 GLY B O 1
ATOM 5184 N N . GLU B 1 303 ? -10.547 13.875 10.492 1 98.5 303 GLU B N 1
ATOM 5185 C CA . GLU B 1 303 ? -9.672 13.508 11.594 1 98.5 303 GLU B CA 1
ATOM 5186 C C . GLU B 1 303 ? -8.234 13.305 11.117 1 98.5 303 GLU B C 1
ATOM 5188 O O . GLU B 1 303 ? -7.977 13.273 9.906 1 98.5 303 GLU B O 1
ATOM 5193 N N . ASN B 1 304 ? -7.285 13.195 12.078 1 98.81 304 ASN B N 1
ATOM 5194 C CA . ASN B 1 304 ? -5.887 12.984 11.711 1 98.81 304 ASN B CA 1
ATOM 5195 C C . ASN B 1 304 ? -5.691 11.688 10.938 1 98.81 304 ASN B C 1
ATOM 5197 O O . ASN B 1 304 ? -6.266 10.656 11.297 1 98.81 304 ASN B O 1
ATOM 5201 N N . ILE B 1 305 ? -5.004 11.805 9.844 1 98.94 305 ILE B N 1
ATOM 5202 C CA . ILE B 1 305 ? -4.523 10.578 9.211 1 98.94 305 ILE B CA 1
ATOM 5203 C C . ILE B 1 305 ? -3.223 10.133 9.875 1 98.94 305 ILE B C 1
ATOM 5205 O O . ILE B 1 305 ? -2.33 10.953 10.117 1 98.94 305 ILE B O 1
ATOM 5209 N N . TYR B 1 306 ? -3.092 8.859 10.25 1 98.94 306 TYR B N 1
ATOM 5210 C CA . TYR B 1 306 ? -1.824 8.359 10.766 1 98.94 306 TYR B CA 1
ATOM 5211 C C . TYR B 1 306 ? -1.58 6.922 10.32 1 98.94 306 TYR B C 1
ATOM 5213 O O . TYR B 1 306 ? -2.521 6.129 10.203 1 98.94 306 TYR B O 1
ATOM 5221 N N . PHE B 1 307 ? -0.363 6.629 10.031 1 98.94 307 PHE B N 1
ATOM 5222 C CA . PHE B 1 307 ? 0.035 5.324 9.516 1 98.94 307 PHE B CA 1
ATOM 5223 C C . PHE B 1 307 ? 1.481 5.016 9.883 1 98.94 307 PHE B C 1
ATOM 5225 O O . PHE B 1 307 ? 2.205 5.887 10.367 1 98.94 307 PHE B O 1
ATOM 5232 N N . SER B 1 308 ? 1.867 3.773 9.719 1 98.88 308 SER B N 1
ATOM 5233 C CA . SER B 1 308 ? 3.23 3.34 10.008 1 98.88 308 SER B CA 1
ATOM 5234 C C . SER B 1 308 ? 3.805 2.518 8.859 1 98.88 308 SER B C 1
ATOM 5236 O O . SER B 1 308 ? 3.07 1.807 8.172 1 98.88 308 SER B O 1
ATOM 5238 N N . VAL B 1 309 ? 5.078 2.648 8.68 1 98.88 309 VAL B N 1
ATOM 5239 C CA . VAL B 1 309 ? 5.812 1.975 7.613 1 98.88 309 VAL B CA 1
ATOM 5240 C C . VAL B 1 309 ? 7.039 1.273 8.188 1 98.88 309 VAL B C 1
ATOM 5242 O O . VAL B 1 309 ? 7.914 1.92 8.773 1 98.88 309 VAL B O 1
ATOM 5245 N N . PRO B 1 310 ? 7.113 -0.044 8.078 1 98.81 310 PRO B N 1
ATOM 5246 C CA . PRO B 1 310 ? 8.32 -0.764 8.492 1 98.81 310 PRO B CA 1
ATOM 5247 C C . PRO B 1 310 ? 9.406 -0.769 7.41 1 98.81 310 PRO B C 1
ATOM 5249 O O . PRO B 1 310 ? 9.102 -0.958 6.23 1 98.81 310 PRO B O 1
ATOM 5252 N N . PHE B 1 311 ? 10.602 -0.565 7.855 1 98.56 311 PHE B N 1
ATOM 5253 C CA . PHE B 1 311 ? 11.789 -0.65 7.004 1 98.56 311 PHE B CA 1
ATOM 5254 C C . PHE B 1 311 ? 12.711 -1.765 7.477 1 98.56 311 PHE B C 1
ATOM 5256 O O . PHE B 1 311 ? 13.102 -1.804 8.648 1 98.56 311 PHE B O 1
ATOM 5263 N N . LYS B 1 312 ? 13.047 -2.607 6.578 1 98.19 312 LYS B N 1
ATOM 5264 C CA . LYS B 1 312 ? 13.969 -3.691 6.91 1 98.19 312 LYS B CA 1
ATOM 5265 C C . LYS B 1 312 ? 15.383 -3.162 7.133 1 98.19 312 LYS B C 1
ATOM 5267 O O . LYS B 1 312 ? 15.688 -2.021 6.781 1 98.19 312 LYS B O 1
ATOM 5272 N N . SER B 1 313 ? 16.266 -4.043 7.676 1 97.94 313 SER B N 1
ATOM 5273 C CA . SER B 1 313 ? 17.688 -3.732 7.82 1 97.94 313 SER B CA 1
ATOM 5274 C C . SER B 1 313 ? 18.344 -3.508 6.461 1 97.94 313 SER B C 1
ATOM 5276 O O . SER B 1 313 ? 17.891 -4.062 5.453 1 97.94 313 SER B O 1
ATOM 5278 N N . VAL B 1 314 ? 19.312 -2.682 6.465 1 94.75 314 VAL B N 1
ATOM 5279 C CA . VAL B 1 314 ? 20.047 -2.385 5.238 1 94.75 314 VAL B CA 1
ATOM 5280 C C . VAL B 1 314 ? 20.703 -3.66 4.703 1 94.75 314 VAL B C 1
ATOM 5282 O O . VAL B 1 314 ? 21.297 -4.426 5.465 1 94.75 314 VAL B O 1
ATOM 5285 N N . ALA B 1 315 ? 20.609 -3.836 3.461 1 93.5 315 ALA B N 1
ATOM 5286 C CA . ALA B 1 315 ? 21.047 -5.086 2.846 1 93.5 315 ALA B CA 1
ATOM 5287 C C . ALA B 1 315 ? 22.562 -5.148 2.752 1 93.5 315 ALA B C 1
ATOM 5289 O O . ALA B 1 315 ? 23.156 -6.207 2.955 1 93.5 315 ALA B O 1
ATOM 5290 N N . THR B 1 316 ? 23.156 -4.047 2.408 1 90.44 316 THR B N 1
ATOM 5291 C CA . THR B 1 316 ? 24.609 -4.035 2.287 1 90.44 316 THR B CA 1
ATOM 5292 C C . THR B 1 316 ? 25.266 -3.83 3.65 1 90.44 316 THR B C 1
ATOM 5294 O O . THR B 1 316 ? 25.078 -2.789 4.285 1 90.44 316 THR B O 1
ATOM 5297 N N . ILE B 1 317 ? 26 -4.797 4.055 1 92.38 317 ILE B N 1
ATOM 5298 C CA . ILE B 1 317 ? 26.688 -4.727 5.34 1 92.38 317 ILE B CA 1
ATOM 5299 C C . ILE B 1 317 ? 28.156 -5.07 5.156 1 92.38 317 ILE B C 1
ATOM 5301 O O . ILE B 1 317 ? 28.562 -5.59 4.109 1 92.38 317 ILE B O 1
ATOM 5305 N N . SER B 1 318 ? 28.938 -4.809 6.164 1 91.25 318 SER B N 1
ATOM 5306 C CA . SER B 1 318 ? 30.375 -4.969 6.047 1 91.25 318 SER B CA 1
ATOM 5307 C C . SER B 1 318 ? 30.812 -6.367 6.457 1 91.25 318 SER B C 1
ATOM 5309 O O . SER B 1 318 ? 31.969 -6.742 6.27 1 91.25 318 SER B O 1
ATOM 5311 N N . GLN B 1 319 ? 29.938 -7.141 6.934 1 93.06 319 GLN B N 1
ATOM 5312 C CA . GLN B 1 319 ? 30.25 -8.531 7.242 1 93.06 319 GLN B CA 1
ATOM 5313 C C . GLN B 1 319 ? 30.375 -9.367 5.973 1 93.06 319 GLN B C 1
ATOM 5315 O O . GLN B 1 319 ? 29.625 -9.156 5.012 1 93.06 319 GLN B O 1
ATOM 5320 N N . GLU B 1 320 ? 31.328 -10.266 6.074 1 93.5 320 GLU B N 1
ATOM 5321 C CA . GLU B 1 320 ? 31.422 -11.234 4.984 1 93.5 320 GLU B CA 1
ATOM 5322 C C . GLU B 1 320 ? 30.172 -12.109 4.922 1 93.5 320 GLU B C 1
ATOM 5324 O O . GLU B 1 320 ? 29.625 -12.508 5.957 1 93.5 320 GLU B O 1
ATOM 5329 N N . GLN B 1 321 ? 29.688 -12.328 3.658 1 93.75 321 GLN B N 1
ATOM 5330 C CA . GLN B 1 321 ? 28.5 -13.148 3.463 1 93.75 321 GLN B CA 1
ATOM 5331 C C . GLN B 1 321 ? 28.75 -14.227 2.41 1 93.75 321 GLN B C 1
ATOM 5333 O O . GLN B 1 321 ? 29.156 -13.922 1.287 1 93.75 321 GLN B O 1
ATOM 5338 N N . LYS B 1 322 ? 28.516 -15.516 2.764 1 95.88 322 LYS B N 1
ATOM 5339 C CA . LYS B 1 322 ? 28.578 -16.609 1.794 1 95.88 322 LYS B CA 1
ATOM 5340 C C . LYS B 1 322 ? 27.375 -16.562 0.847 1 95.88 322 LYS B C 1
ATOM 5342 O O . LYS B 1 322 ? 26.234 -16.625 1.288 1 95.88 322 LYS B O 1
ATOM 5347 N N . THR B 1 323 ? 27.594 -16.453 -0.469 1 96.81 323 THR B N 1
ATOM 5348 C CA . THR B 1 323 ? 26.562 -16.328 -1.496 1 96.81 323 THR B CA 1
ATOM 5349 C C . THR B 1 323 ? 27.062 -16.891 -2.828 1 96.81 323 THR B C 1
ATOM 5351 O O . THR B 1 323 ? 27.891 -17.797 -2.855 1 96.81 323 THR B O 1
ATOM 5354 N N . ALA B 1 324 ? 26.406 -16.484 -3.885 1 96.75 324 ALA B N 1
ATOM 5355 C CA . ALA B 1 324 ? 26.812 -17 -5.195 1 96.75 324 ALA B CA 1
ATOM 5356 C C . ALA B 1 324 ? 26.969 -15.852 -6.199 1 96.75 324 ALA B C 1
ATOM 5358 O O . ALA B 1 324 ? 26.312 -14.82 -6.082 1 96.75 324 ALA B O 1
ATOM 5359 N N . THR B 1 325 ? 27.859 -16.062 -7.129 1 94.88 325 THR B N 1
ATOM 5360 C CA . THR B 1 325 ? 28.031 -15.133 -8.234 1 94.88 325 THR B CA 1
ATOM 5361 C C . THR B 1 325 ? 26.875 -15.242 -9.219 1 94.88 325 THR B C 1
ATOM 5363 O O . THR B 1 325 ? 26.062 -16.156 -9.133 1 94.88 325 THR B O 1
ATOM 5366 N N . TYR B 1 326 ? 26.828 -14.359 -10.148 1 93 326 TYR B N 1
ATOM 5367 C CA . TYR B 1 326 ? 25.781 -14.359 -11.172 1 93 326 TYR B CA 1
ATOM 5368 C C . TYR B 1 326 ? 25.797 -15.664 -11.953 1 93 326 TYR B C 1
ATOM 5370 O O . TYR B 1 326 ? 24.75 -16.125 -12.422 1 93 326 TYR B O 1
ATOM 5378 N N . ASP B 1 327 ? 26.953 -16.234 -12.086 1 93.12 327 ASP B N 1
ATOM 5379 C CA . ASP B 1 327 ? 27.078 -17.453 -12.875 1 93.12 327 ASP B CA 1
ATOM 5380 C C . ASP B 1 327 ? 26.875 -18.688 -12 1 93.12 327 ASP B C 1
ATOM 5382 O O . ASP B 1 327 ? 27.047 -19.812 -12.461 1 93.12 327 ASP B O 1
ATOM 5386 N N . GLY B 1 328 ? 26.594 -18.5 -10.711 1 95.31 328 GLY B N 1
ATOM 5387 C CA . GLY B 1 328 ? 26.156 -19.594 -9.859 1 95.31 328 GLY B CA 1
ATOM 5388 C C . GLY B 1 328 ? 27.266 -20.172 -9.008 1 95.31 328 GLY B C 1
ATOM 5389 O O . GLY B 1 328 ? 27.062 -21.172 -8.305 1 95.31 328 GLY B O 1
ATOM 5390 N N . LYS B 1 329 ? 28.422 -19.578 -9.039 1 95.75 329 LYS B N 1
ATOM 5391 C CA . LYS B 1 329 ? 29.547 -20.094 -8.25 1 95.75 329 LYS B CA 1
ATOM 5392 C C . LYS B 1 329 ? 29.484 -19.578 -6.812 1 95.75 329 LYS B C 1
ATOM 5394 O O . LYS B 1 329 ? 29.312 -18.375 -6.586 1 95.75 329 LYS B O 1
ATOM 5399 N N . GLU B 1 330 ? 29.672 -20.5 -5.957 1 95.88 330 GLU B N 1
ATOM 5400 C CA . GLU B 1 330 ? 29.688 -20.109 -4.547 1 95.88 330 GLU B CA 1
ATOM 5401 C C . GLU B 1 330 ? 30.906 -19.25 -4.223 1 95.88 330 GLU B C 1
ATOM 5403 O O . GLU B 1 330 ? 31.984 -19.453 -4.785 1 95.88 330 GLU B O 1
ATOM 5408 N N . GLY B 1 331 ? 30.703 -18.328 -3.314 1 94.38 331 GLY B N 1
ATOM 5409 C CA . GLY B 1 331 ? 31.781 -17.453 -2.865 1 94.38 331 GLY B CA 1
ATOM 5410 C C . GLY B 1 331 ? 31.391 -16.578 -1.693 1 94.38 331 GLY B C 1
ATOM 5411 O O . GLY B 1 331 ? 30.344 -16.781 -1.08 1 94.38 331 GLY B O 1
ATOM 5412 N N . VAL B 1 332 ? 32.344 -15.68 -1.352 1 94.12 332 VAL B N 1
ATOM 5413 C CA . VAL B 1 332 ? 32.125 -14.789 -0.211 1 94.12 332 VAL B CA 1
ATOM 5414 C C . VAL B 1 332 ? 32.125 -13.344 -0.683 1 94.12 332 VAL B C 1
ATOM 5416 O O . VAL B 1 332 ? 33.062 -12.883 -1.338 1 94.12 332 VAL B O 1
ATOM 5419 N N . LEU B 1 333 ? 31 -12.695 -0.392 1 90.38 333 LEU B N 1
ATOM 5420 C CA . LEU B 1 333 ? 30.875 -11.266 -0.658 1 90.38 333 LEU B CA 1
ATOM 5421 C C . LEU B 1 333 ? 31.344 -10.445 0.541 1 90.38 333 LEU B C 1
ATOM 5423 O O . LEU B 1 333 ? 30.891 -10.664 1.664 1 90.38 333 LEU B O 1
ATOM 5427 N N . ALA B 1 334 ? 32.344 -9.594 0.343 1 82.81 334 ALA B N 1
ATOM 5428 C CA . ALA B 1 334 ? 32.844 -8.695 1.372 1 82.81 334 ALA B CA 1
ATOM 5429 C C . ALA B 1 334 ? 32.75 -7.238 0.939 1 82.81 334 ALA B C 1
ATOM 5431 O O . ALA B 1 334 ? 33.531 -6.754 0.141 1 82.81 334 ALA B O 1
ATOM 5432 N N . ALA B 1 335 ? 31.641 -6.695 1.26 1 71.56 335 ALA B N 1
ATOM 5433 C CA . ALA B 1 335 ? 31.484 -5.289 0.9 1 71.56 335 ALA B CA 1
ATOM 5434 C C . ALA B 1 335 ? 32.344 -4.395 1.776 1 71.56 335 ALA B C 1
ATOM 5436 O O . ALA B 1 335 ? 32.344 -4.504 3.004 1 71.56 335 ALA B O 1
ATOM 5437 N N . LYS B 1 336 ? 33.344 -3.766 1.12 1 67.75 336 LYS B N 1
ATOM 5438 C CA . LYS B 1 336 ? 34.25 -2.879 1.857 1 67.75 336 LYS B CA 1
ATOM 5439 C C . LYS B 1 336 ? 33.625 -1.488 2.014 1 67.75 336 LYS B C 1
ATOM 5441 O O . LYS B 1 336 ? 32.844 -1.052 1.173 1 67.75 336 LYS B O 1
ATOM 5446 N N . GLY B 1 337 ? 33.719 -0.905 3.211 1 66.06 337 GLY B N 1
ATOM 5447 C CA . GLY B 1 337 ? 33.344 0.474 3.449 1 66.06 337 GLY B CA 1
ATOM 5448 C C . GLY B 1 337 ? 32.312 0.617 4.555 1 66.06 337 GLY B C 1
ATOM 5449 O O . GLY B 1 337 ? 31.891 -0.375 5.164 1 66.06 337 GLY B O 1
ATOM 5450 N N . ARG B 1 338 ? 32.094 1.856 4.805 1 65.5 338 ARG B N 1
ATOM 5451 C CA . ARG B 1 338 ? 31.141 2.195 5.859 1 65.5 338 ARG B CA 1
ATOM 5452 C C . ARG B 1 338 ? 29.734 2.326 5.297 1 65.5 338 ARG B C 1
ATOM 5454 O O . ARG B 1 338 ? 29.5 3.1 4.367 1 65.5 338 ARG B O 1
ATOM 5461 N N . HIS B 1 339 ? 28.891 1.416 5.672 1 79.94 339 HIS B N 1
ATOM 5462 C CA . HIS B 1 339 ? 27.5 1.45 5.262 1 79.94 339 HIS B CA 1
ATOM 5463 C C . HIS B 1 339 ? 26.594 1.911 6.406 1 79.94 339 HIS B C 1
ATOM 5465 O O . HIS B 1 339 ? 26.969 1.797 7.578 1 79.94 339 HIS B O 1
ATOM 5471 N N . ASP B 1 340 ? 25.5 2.469 6 1 86 340 ASP B N 1
ATOM 5472 C CA . ASP B 1 340 ? 24.531 2.943 6.984 1 86 340 ASP B CA 1
ATOM 5473 C C . ASP B 1 340 ? 23.969 1.785 7.805 1 86 340 ASP B C 1
ATOM 5475 O O . ASP B 1 340 ? 23.422 0.829 7.246 1 86 340 ASP B O 1
ATOM 5479 N N . PRO B 1 341 ? 24.125 1.871 9.078 1 93.5 341 PRO B N 1
ATOM 5480 C CA . PRO B 1 341 ? 23.625 0.772 9.914 1 93.5 341 PRO B CA 1
ATOM 5481 C C . PRO B 1 341 ? 22.109 0.747 10.016 1 93.5 341 PRO B C 1
ATOM 5483 O O . PRO B 1 341 ? 21.531 -0.261 10.43 1 93.5 341 PRO B O 1
ATOM 5486 N N . ALA B 1 342 ? 21.484 1.866 9.75 1 95.06 342 ALA B N 1
ATOM 5487 C CA . ALA B 1 342 ? 20.016 1.954 9.773 1 95.06 342 ALA B CA 1
ATOM 5488 C C . ALA B 1 342 ? 19.531 3.092 8.891 1 95.06 342 ALA B C 1
ATOM 5490 O O . ALA B 1 342 ? 20.125 4.168 8.859 1 95.06 342 ALA B O 1
ATOM 5491 N N . VAL B 1 343 ? 18.438 2.855 8.203 1 94.19 343 VAL B N 1
ATOM 5492 C CA . VAL B 1 343 ? 17.938 3.883 7.285 1 94.19 343 VAL B CA 1
ATOM 5493 C C . VAL B 1 343 ? 16.688 4.535 7.867 1 94.19 343 VAL B C 1
ATOM 5495 O O . VAL B 1 343 ? 16.219 5.555 7.355 1 94.19 343 VAL B O 1
ATOM 5498 N N . THR B 1 344 ? 16.156 4.07 8.977 1 96.94 344 THR B N 1
ATOM 5499 C CA . THR B 1 344 ? 14.828 4.418 9.484 1 96.94 344 THR B CA 1
ATOM 5500 C C . THR B 1 344 ? 14.742 5.91 9.789 1 96.94 344 THR B C 1
ATOM 5502 O O . THR B 1 344 ? 13.82 6.59 9.336 1 96.94 344 THR B O 1
ATOM 5505 N N . PRO B 1 345 ? 15.719 6.52 10.523 1 95.94 345 PRO B N 1
ATOM 5506 C CA . PRO B 1 345 ? 15.602 7.953 10.812 1 95.94 345 PRO B CA 1
ATOM 5507 C C . PRO B 1 345 ? 15.672 8.812 9.547 1 95.94 345 PRO B C 1
ATOM 5509 O O . PRO B 1 345 ? 14.984 9.836 9.453 1 95.94 345 PRO B O 1
ATOM 5512 N N . ARG B 1 346 ? 16.406 8.383 8.594 1 94.12 346 ARG B N 1
ATOM 5513 C CA . ARG B 1 346 ? 16.609 9.148 7.367 1 94.12 346 ARG B CA 1
ATOM 5514 C C . ARG B 1 346 ? 15.406 9.008 6.438 1 94.12 346 ARG B C 1
ATOM 5516 O O . ARG B 1 346 ? 15.25 9.781 5.492 1 94.12 346 ARG B O 1
ATOM 5523 N N . ALA B 1 347 ? 14.617 8.016 6.715 1 97.38 347 ALA B N 1
ATOM 5524 C CA . ALA B 1 347 ? 13.445 7.773 5.871 1 97.38 347 ALA B CA 1
ATOM 5525 C C . ALA B 1 347 ? 12.344 8.789 6.156 1 97.38 347 ALA B C 1
ATOM 5527 O O . ALA B 1 347 ? 11.414 8.945 5.363 1 97.38 347 ALA B O 1
ATOM 5528 N N . ILE B 1 348 ? 12.406 9.539 7.227 1 98.31 348 ILE B N 1
ATOM 5529 C CA . ILE B 1 348 ? 11.336 10.398 7.719 1 98.31 348 ILE B CA 1
ATOM 5530 C C . ILE B 1 348 ? 11 11.453 6.672 1 98.31 348 ILE B C 1
ATOM 5532 O O . ILE B 1 348 ? 9.844 11.578 6.254 1 98.31 348 ILE B O 1
ATOM 5536 N N . PRO B 1 349 ? 12.031 12.211 6.129 1 98.12 349 PRO B N 1
ATOM 5537 C CA . PRO B 1 349 ? 11.664 13.219 5.129 1 98.12 349 PRO B CA 1
ATOM 5538 C C . PRO B 1 349 ? 11.086 12.609 3.855 1 98.12 349 PRO B C 1
ATOM 5540 O O . PRO B 1 349 ? 10.273 13.234 3.178 1 98.12 349 PRO B O 1
ATOM 5543 N N . ILE B 1 350 ? 11.484 11.398 3.496 1 98.69 350 ILE B N 1
ATOM 5544 C CA . ILE B 1 350 ? 10.961 10.719 2.316 1 98.69 350 ILE B CA 1
ATOM 5545 C C . ILE B 1 350 ? 9.492 10.359 2.539 1 98.69 350 ILE B C 1
ATOM 5547 O O . ILE B 1 350 ? 8.648 10.586 1.668 1 98.69 350 ILE B O 1
ATOM 5551 N N . VAL B 1 351 ? 9.156 9.828 3.74 1 98.94 351 VAL B N 1
ATOM 5552 C CA . VAL B 1 351 ? 7.793 9.469 4.113 1 98.94 351 VAL B CA 1
ATOM 5553 C C . VAL B 1 351 ? 6.906 10.711 4.086 1 98.94 351 VAL B C 1
ATOM 5555 O O . VAL B 1 351 ? 5.809 10.68 3.52 1 98.94 351 VAL B O 1
ATOM 5558 N N . GLU B 1 352 ? 7.391 11.781 4.676 1 98.94 352 GLU B N 1
ATOM 5559 C CA . GLU B 1 352 ? 6.648 13.039 4.684 1 98.94 352 GLU B CA 1
ATOM 5560 C C . GLU B 1 352 ? 6.418 13.555 3.264 1 98.94 352 GLU B C 1
ATOM 5562 O O . GLU B 1 352 ? 5.32 13.992 2.93 1 98.94 352 GLU B O 1
ATOM 5567 N N . ALA B 1 353 ? 7.465 13.461 2.461 1 98.88 353 ALA B N 1
ATOM 5568 C CA . ALA B 1 353 ? 7.398 13.945 1.087 1 98.88 353 ALA B CA 1
ATOM 5569 C C . ALA B 1 353 ? 6.371 13.164 0.275 1 98.88 353 ALA B C 1
ATOM 5571 O O . ALA B 1 353 ? 5.527 13.758 -0.405 1 98.88 353 ALA B O 1
ATOM 5572 N N . MET B 1 354 ? 6.449 11.859 0.351 1 98.94 354 MET B N 1
ATOM 5573 C CA . MET B 1 354 ? 5.523 11.031 -0.416 1 98.94 354 MET B CA 1
ATOM 5574 C C . MET B 1 354 ? 4.086 11.258 0.046 1 98.94 354 MET B C 1
ATOM 5576 O O . MET B 1 354 ? 3.158 11.227 -0.765 1 98.94 354 MET B O 1
ATOM 5580 N N . THR B 1 355 ? 3.904 11.469 1.364 1 98.94 355 THR B N 1
ATOM 5581 C CA . THR B 1 355 ? 2.584 11.789 1.894 1 98.94 355 THR B CA 1
ATOM 5582 C C . THR B 1 355 ? 2.055 13.086 1.277 1 98.94 355 THR B C 1
ATOM 5584 O O . THR B 1 355 ? 0.916 13.133 0.812 1 98.94 355 THR B O 1
ATOM 5587 N N . ALA B 1 356 ? 2.906 14.086 1.256 1 98.94 356 ALA B N 1
ATOM 5588 C CA . ALA B 1 356 ? 2.518 15.383 0.708 1 98.94 356 ALA B CA 1
ATOM 5589 C C . ALA B 1 356 ? 2.111 15.258 -0.758 1 98.94 356 ALA B C 1
ATOM 5591 O O . ALA B 1 356 ? 1.137 15.875 -1.193 1 98.94 356 ALA B O 1
ATOM 5592 N N . LEU B 1 357 ? 2.879 14.492 -1.495 1 98.94 357 LEU B N 1
ATOM 5593 C CA . LEU B 1 357 ? 2.611 14.328 -2.92 1 98.94 357 LEU B CA 1
ATOM 5594 C C . LEU B 1 357 ? 1.254 13.672 -3.146 1 98.94 357 LEU B C 1
ATOM 5596 O O . LEU B 1 357 ? 0.486 14.102 -4.008 1 98.94 357 LEU B O 1
ATOM 5600 N N . VAL B 1 358 ? 0.909 12.664 -2.354 1 98.94 358 VAL B N 1
ATOM 5601 C CA . VAL B 1 358 ? -0.382 11.992 -2.455 1 98.94 358 VAL B CA 1
ATOM 5602 C C . VAL B 1 358 ? -1.506 12.984 -2.154 1 98.94 358 VAL B C 1
ATOM 5604 O O . VAL B 1 358 ? -2.484 13.07 -2.9 1 98.94 358 VAL B O 1
ATOM 5607 N N . LEU B 1 359 ? -1.324 13.734 -1.096 1 98.94 359 LEU B N 1
ATOM 5608 C CA . LEU B 1 359 ? -2.395 14.602 -0.608 1 98.94 359 LEU B CA 1
ATOM 5609 C C . LEU B 1 359 ? -2.598 15.789 -1.539 1 98.94 359 LEU B C 1
ATOM 5611 O O . LEU B 1 359 ? -3.732 16.219 -1.768 1 98.94 359 LEU B O 1
ATOM 5615 N N . ALA B 1 360 ? -1.494 16.344 -2.074 1 98.88 360 ALA B N 1
ATOM 5616 C CA . ALA B 1 360 ? -1.617 17.453 -3.018 1 98.88 360 ALA B CA 1
ATOM 5617 C C . ALA B 1 360 ? -2.383 17.031 -4.266 1 98.88 360 ALA B C 1
ATOM 5619 O O . ALA B 1 360 ? -3.248 17.766 -4.75 1 98.88 360 ALA B O 1
ATOM 5620 N N . ASP B 1 361 ? -2.041 15.867 -4.789 1 98.81 361 ASP B N 1
ATOM 5621 C CA . ASP B 1 361 ? -2.736 15.344 -5.961 1 98.81 361 ASP B CA 1
ATOM 5622 C C . ASP B 1 361 ? -4.215 15.109 -5.66 1 98.81 361 ASP B C 1
ATOM 5624 O O . ASP B 1 361 ? -5.082 15.516 -6.438 1 98.81 361 ASP B O 1
ATOM 5628 N N . ALA B 1 362 ? -4.531 14.469 -4.543 1 98.75 362 ALA B N 1
ATOM 5629 C CA . ALA B 1 362 ? -5.906 14.195 -4.145 1 98.75 362 ALA B CA 1
ATOM 5630 C C . ALA B 1 362 ? -6.703 15.484 -3.992 1 98.75 362 ALA B C 1
ATOM 5632 O O . ALA B 1 362 ? -7.879 15.547 -4.359 1 98.75 362 ALA B O 1
ATOM 5633 N N . LEU B 1 363 ? -6.078 16.484 -3.4 1 98.62 363 LEU B N 1
ATOM 5634 C CA . LEU B 1 363 ? -6.73 17.766 -3.203 1 98.62 363 LEU B CA 1
ATOM 5635 C C . LEU B 1 363 ? -7.129 18.391 -4.539 1 98.62 363 LEU B C 1
ATOM 5637 O O . LEU B 1 363 ? -8.258 18.844 -4.703 1 98.62 363 LEU B O 1
ATOM 5641 N N . LEU B 1 364 ? -6.207 18.422 -5.488 1 98.44 364 LEU B N 1
ATOM 5642 C CA . LEU B 1 364 ? -6.488 19.031 -6.785 1 98.44 364 LEU B CA 1
ATOM 5643 C C . LEU B 1 364 ? -7.582 18.25 -7.516 1 98.44 364 LEU B C 1
ATOM 5645 O O . LEU B 1 364 ? -8.445 18.859 -8.164 1 98.44 364 LEU B O 1
ATOM 5649 N N . ILE B 1 365 ? -7.527 16.938 -7.434 1 98.25 365 ILE B N 1
ATOM 5650 C CA . ILE B 1 365 ? -8.57 16.125 -8.039 1 98.25 365 ILE B CA 1
ATOM 5651 C C . ILE B 1 365 ? -9.93 16.484 -7.438 1 98.25 365 ILE B C 1
ATOM 5653 O O . ILE B 1 365 ? -10.906 16.688 -8.164 1 98.25 365 ILE B O 1
ATOM 5657 N N . GLN B 1 366 ? -9.992 16.609 -6.145 1 98.12 366 GLN B N 1
ATOM 5658 C CA . GLN B 1 366 ? -11.25 16.906 -5.473 1 98.12 366 GLN B CA 1
ATOM 5659 C C . GLN B 1 366 ? -11.734 18.312 -5.82 1 98.12 366 GLN B C 1
ATOM 5661 O O . GLN B 1 366 ? -12.93 18.547 -5.98 1 98.12 366 GLN B O 1
ATOM 5666 N N . LYS B 1 367 ? -10.844 19.25 -5.879 1 97.44 367 LYS B N 1
ATOM 5667 C CA . LYS B 1 367 ? -11.227 20.625 -6.219 1 97.44 367 LYS B CA 1
ATOM 5668 C C . LYS B 1 367 ? -11.797 20.703 -7.633 1 97.44 367 LYS B C 1
ATOM 5670 O O . LYS B 1 367 ? -12.703 21.484 -7.895 1 97.44 367 LYS B O 1
ATOM 5675 N N . SER B 1 368 ? -11.211 19.953 -8.562 1 96.81 368 SER B N 1
ATOM 5676 C CA . SER B 1 368 ? -11.797 19.844 -9.898 1 96.81 368 SER B CA 1
ATOM 5677 C C . SER B 1 368 ? -13.242 19.359 -9.836 1 96.81 368 SER B C 1
ATOM 5679 O O . SER B 1 368 ? -14.109 19.906 -10.516 1 96.81 368 SER B O 1
ATOM 5681 N N . ARG B 1 369 ? -13.531 18.391 -9.023 1 95.12 369 ARG B N 1
ATOM 5682 C CA . ARG B 1 369 ? -14.883 17.859 -8.859 1 95.12 369 ARG B CA 1
ATOM 5683 C C . ARG B 1 369 ? -15.812 18.891 -8.227 1 95.12 369 ARG B C 1
ATOM 5685 O O . ARG B 1 369 ? -16.953 19.031 -8.656 1 95.12 369 ARG B O 1
ATOM 5692 N N . GLU B 1 370 ? -15.328 19.531 -7.223 1 95.19 370 GLU B N 1
ATOM 5693 C CA . GLU B 1 370 ? -16.125 20.547 -6.543 1 95.19 370 GLU B CA 1
ATOM 5694 C C . GLU B 1 370 ? -16.5 21.688 -7.492 1 95.19 370 GLU B C 1
ATOM 5696 O O . GLU B 1 370 ? -17.609 22.203 -7.449 1 95.19 370 GLU B O 1
ATOM 5701 N N . TYR B 1 371 ? -15.57 22.141 -8.344 1 94.25 371 TYR B N 1
ATOM 5702 C CA . TYR B 1 371 ? -15.875 23.172 -9.328 1 94.25 371 TYR B CA 1
ATOM 5703 C C . TYR B 1 371 ? -16.984 22.719 -10.266 1 94.25 371 TYR B C 1
ATOM 5705 O O . TYR B 1 371 ? -17.938 23.469 -10.508 1 94.25 371 TYR B O 1
ATOM 5713 N N . SER B 1 372 ? -16.891 21.469 -10.773 1 94.19 372 SER B N 1
ATOM 5714 C CA . SER B 1 372 ? -17.906 20.953 -11.68 1 94.19 372 SER B CA 1
ATOM 5715 C C . SER B 1 372 ? -19.281 20.906 -11 1 94.19 372 SER B C 1
ATOM 5717 O O . SER B 1 372 ? -20.297 21.219 -11.617 1 94.19 372 SER B O 1
ATOM 5719 N N . ARG B 1 373 ? -19.297 20.531 -9.766 1 92.19 373 ARG B N 1
ATOM 5720 C CA . ARG B 1 373 ? -20.516 20.469 -8.984 1 92.19 373 ARG B CA 1
ATOM 5721 C C . ARG B 1 373 ? -21.125 21.859 -8.812 1 92.19 373 ARG B C 1
ATOM 5723 O O . ARG B 1 373 ? -22.344 22.016 -8.859 1 92.19 373 ARG B O 1
ATOM 5730 N N . SER B 1 374 ? -20.281 22.812 -8.602 1 92.44 374 SER B N 1
ATOM 5731 C CA . SER B 1 374 ? -20.734 24.172 -8.367 1 92.44 374 SER B CA 1
ATOM 5732 C C . SER B 1 374 ? -21.438 24.75 -9.594 1 92.44 374 SER B C 1
ATOM 5734 O O . SER B 1 374 ? -22.266 25.656 -9.477 1 92.44 374 SER B O 1
ATOM 5736 N N . ILE B 1 375 ? -21.062 24.203 -10.734 1 94 375 ILE B N 1
ATOM 5737 C CA . ILE B 1 375 ? -21.656 24.672 -11.977 1 94 375 ILE B CA 1
ATOM 5738 C C . ILE B 1 375 ? -23.078 24.109 -12.117 1 94 375 ILE B C 1
ATOM 5740 O O . ILE B 1 375 ? -23.953 24.766 -12.703 1 94 375 ILE B O 1
ATOM 5744 N N . VAL B 1 376 ? -23.312 22.906 -11.656 1 92.31 376 VAL B N 1
ATOM 5745 C CA . VAL B 1 376 ? -24.594 22.234 -11.859 1 92.31 376 VAL B CA 1
ATOM 5746 C C . VAL B 1 376 ? -25.578 22.641 -10.758 1 92.31 376 VAL B C 1
ATOM 5748 O O . VAL B 1 376 ? -26.781 22.609 -10.961 1 92.31 376 VAL B O 1
ATOM 5751 N N . ASN B 1 377 ? -25.188 22.938 -9.516 1 75.5 377 ASN B N 1
ATOM 5752 C CA . ASN B 1 377 ? -26.062 23.406 -8.453 1 75.5 377 ASN B CA 1
ATOM 5753 C C . ASN B 1 377 ? -26.359 24.891 -8.57 1 75.5 377 ASN B C 1
ATOM 5755 O O . ASN B 1 377 ? -25.438 25.703 -8.75 1 75.5 377 ASN B O 1
#

Sequence (754 aa):
MSTFGKLFKVTTYGESHCKSVGCIVDGVPPGMTLTEADIQPQLTRRRPGQSKLSTPRNEKDKVEIQSGIEFNKTLGTPIAMLIRNEDQRPNDYNDIMNKFPRPSHADFTYSEKYGIQASSGGGRASARETIGRVAAGAIAEKFLKQVSNVEIVGFVTQIGEIKMERNPFDPNFQHVLNTITREKVDSMGPIRCPDASVAGDMVKEIEKYRGNQDSIGGVVTCVVRNLPTGLGEPCFDKLEAMLAHAMLSIPASKGFEIGSGFAGVSVPGSKHNDMFYYDEEQKRLRTKTNNSGGIQGGISNGENIYFSVPFKSVATISQEQKTATYDGKEGVLAAKGRHDPAVTPRAIPIVEAMTALVLADALLIQKSREYSRSIVNMSTFGKLFKVTTYGESHCKSVGCIVDGVPPGMTLTEADIQPQLTRRRPGQSKLSTPRNEKDKVEIQSGIEFNKTLGTPIAMLIRNEDQRPNDYNDIMNKFPRPSHADFTYSEKYGIQASSGGGRASARETIGRVAAGAIAEKFLKQVSNVEIVGFVTQIGEIKMERNPFDPNFQHVLNTITREKVDSMGPIRCPDASVAGDMVKEIEKYRGNQDSIGGVVTCVVRNLPTGLGEPCFDKLEAMLAHAMLSIPASKGFEIGSGFAGVSVPGSKHNDMFYYDEEQKRLRTKTNNSGGIQGGISNGENIYFSVPFKSVATISQEQKTATYDGKEGVLAAKGRHDPAVTPRAIPIVEAMTALVLADALLIQKSREYSRSIVN

pLDDT: mean 92.66, std 12.07, range [37.19, 98.94]